Protein AF-0000000066044443 (afdb_homodimer)

Organism: Albidiferax ferrireducens (strain ATCC BAA-621 / DSM 15236 / T118) (NCBI:txid338969)

Foldseek 3Di:
DDQAEEEADPDPLQVVLVVVVVGHYHYQYDDPPDPLVVLQDDDPQDAPQNSQQSSQVVSLVRSQVSCVVVVHDFHKYKTKDKWKDDGRRTFAFAPALVSLLVLCQVQEQHKIKMKMKMKIDGPVDIDIDIWIKIWGFYHDDSVRSSVLSVVCQQGPDGSRHACPDPSVVGTPDMGTANSVNNIDRNVVVCVNCVVVPDDD/DDQAEEEADPDPLQVVLVVVVVGHYHYQYDDPPDPLVVLQDDDPQDAPQNSQQSSQVVSLVRSQVSCVVVVHDFHKYKTKDKWKDDGRDTFAFAPALVSLLVLCQVQEQHKIKMKMKMKIDGPVDIDIDIWIKIWGFYHDDSVRSSVLSVVCQQGPDGSRHACPDPSVVGTPDMGTANSVNNIDRNVVVCVNCVVVPDDD

Structure (mmCIF, N/CA/C/O backbone):
data_AF-0000000066044443-model_v1
#
loop_
_entity.id
_entity.type
_entity.pdbx_description
1 polymer 'dTTP/UTP pyrophosphatase'
#
loop_
_atom_site.group_PDB
_atom_site.id
_atom_site.type_symbol
_atom_site.label_atom_id
_atom_site.label_alt_id
_atom_site.label_comp_id
_atom_site.label_asym_id
_atom_site.label_entity_id
_atom_site.label_seq_id
_atom_site.pdbx_PDB_ins_code
_atom_site.Cartn_x
_atom_site.Cartn_y
_atom_site.Cartn_z
_atom_site.occupancy
_atom_site.B_iso_or_equiv
_atom_site.auth_seq_id
_atom_site.auth_comp_id
_atom_site.auth_asym_id
_atom_site.auth_atom_id
_atom_site.pdbx_PDB_model_num
ATOM 1 N N . MET A 1 1 ? -15.305 -29.25 -2.787 1 66.44 1 MET A N 1
ATOM 2 C CA . MET A 1 1 ? -14.398 -28.125 -3.004 1 66.44 1 MET A CA 1
ATOM 3 C C . MET A 1 1 ? -13.508 -27.906 -1.788 1 66.44 1 MET A C 1
ATOM 5 O O . MET A 1 1 ? -13.914 -28.172 -0.656 1 66.44 1 MET A O 1
ATOM 9 N N . SER A 1 2 ? -12.141 -27.781 -1.991 1 80.12 2 SER A N 1
ATOM 10 C CA . SER A 1 2 ? -11.188 -27.656 -0.895 1 80.12 2 SER A CA 1
ATOM 11 C C . SER A 1 2 ? -11.516 -26.469 -0.006 1 80.12 2 SER A C 1
ATOM 13 O O . SER A 1 2 ? -12.078 -25.484 -0.473 1 80.12 2 SER A O 1
ATOM 15 N N . GLU A 1 3 ? -11.344 -26.625 1.268 1 90.19 3 GLU A N 1
ATOM 16 C CA . GLU A 1 3 ? -11.648 -25.594 2.25 1 90.19 3 GLU A CA 1
ATOM 17 C C . GLU A 1 3 ? -10.445 -24.688 2.496 1 90.19 3 GLU A C 1
ATOM 19 O O . GLU A 1 3 ? -10.523 -23.734 3.266 1 90.19 3 GLU A O 1
ATOM 24 N N . PHE A 1 4 ? -9.32 -25.125 1.901 1 96.75 4 PHE A N 1
ATOM 25 C CA . PHE A 1 4 ? -8.086 -24.359 2.064 1 96.75 4 PHE A CA 1
ATOM 26 C C . PHE A 1 4 ? -7.211 -24.484 0.82 1 96.75 4 PHE A C 1
ATOM 28 O O . PHE A 1 4 ? -7.523 -25.234 -0.098 1 96.75 4 PHE A O 1
ATOM 35 N N . ILE A 1 5 ? -6.207 -23.703 0.754 1 98.31 5 ILE A N 1
ATOM 36 C CA . ILE A 1 5 ? -5.223 -23.812 -0.318 1 98.31 5 ILE A CA 1
ATOM 37 C C . ILE A 1 5 ? -3.822 -23.938 0.278 1 98.31 5 ILE A C 1
ATOM 39 O O . ILE A 1 5 ? -3.619 -23.672 1.466 1 98.31 5 ILE A O 1
ATOM 43 N N . TYR A 1 6 ? -2.918 -24.406 -0.57 1 98.69 6 TYR A N 1
ATOM 44 C CA . TYR A 1 6 ? -1.503 -24.344 -0.218 1 98.69 6 TYR A CA 1
ATOM 45 C C . TYR A 1 6 ? -0.863 -23.078 -0.766 1 98.69 6 TYR A C 1
ATOM 47 O O . TYR A 1 6 ? -1.134 -22.672 -1.9 1 98.69 6 TYR A O 1
ATOM 55 N N . LEU A 1 7 ? -0.108 -22.438 0.04 1 98.69 7 LEU A N 1
ATOM 56 C CA . LEU A 1 7 ? 0.75 -21.344 -0.408 1 98.69 7 LEU A CA 1
ATOM 57 C C . LEU A 1 7 ? 2.188 -21.812 -0.581 1 98.69 7 LEU A C 1
ATOM 59 O O . LEU A 1 7 ? 2.855 -22.156 0.398 1 98.69 7 LEU A O 1
ATOM 63 N N . ALA A 1 8 ? 2.67 -21.875 -1.801 1 98 8 ALA A N 1
ATOM 64 C CA . ALA A 1 8 ? 4.043 -22.281 -2.096 1 98 8 ALA A CA 1
ATOM 65 C C . ALA A 1 8 ? 4.965 -21.062 -2.172 1 98 8 ALA A C 1
ATOM 67 O O . ALA A 1 8 ? 5.531 -20.766 -3.229 1 98 8 ALA A O 1
ATOM 68 N N . SER A 1 9 ? 5.176 -20.406 -1.114 1 96.38 9 SER A N 1
ATOM 69 C CA . SER A 1 9 ? 6 -19.203 -0.999 1 96.38 9 SER A CA 1
ATOM 70 C C . SER A 1 9 ? 6.551 -19.047 0.414 1 96.38 9 SER A C 1
ATOM 72 O O . SER A 1 9 ? 5.836 -19.266 1.394 1 96.38 9 SER A O 1
ATOM 74 N N . GLN A 1 10 ? 7.77 -18.688 0.508 1 91.94 10 GLN A N 1
ATOM 75 C CA . GLN A 1 10 ? 8.391 -18.406 1.8 1 91.94 10 GLN A CA 1
ATOM 76 C C . GLN A 1 10 ? 8.188 -16.953 2.199 1 91.94 10 GLN A C 1
ATOM 78 O O . GLN A 1 10 ? 8.594 -16.531 3.287 1 91.94 10 GLN A O 1
ATOM 83 N N . SER A 1 11 ? 7.629 -16.156 1.337 1 93 11 SER A N 1
ATOM 84 C CA . SER A 1 11 ? 7.457 -14.727 1.602 1 93 11 SER A CA 1
ATOM 85 C C . SER A 1 11 ? 6.43 -14.484 2.701 1 93 11 SER A C 1
ATOM 87 O O . SER A 1 11 ? 5.25 -14.812 2.539 1 93 11 SER A O 1
ATOM 89 N N . PRO A 1 12 ? 6.82 -13.875 3.811 1 94.5 12 PRO A N 1
ATOM 90 C CA . PRO A 1 12 ? 5.836 -13.555 4.848 1 94.5 12 PRO A CA 1
ATOM 91 C C . PRO A 1 12 ? 4.75 -12.602 4.355 1 94.5 12 PRO A C 1
ATOM 93 O O . PRO A 1 12 ? 3.6 -12.688 4.793 1 94.5 12 PRO A O 1
ATOM 96 N N . ARG A 1 13 ? 5.09 -11.734 3.457 1 95.12 13 ARG A N 1
ATOM 97 C CA . ARG A 1 13 ? 4.141 -10.758 2.926 1 95.12 13 ARG A CA 1
ATOM 98 C C . ARG A 1 13 ? 3.018 -11.453 2.16 1 95.12 13 ARG A C 1
ATOM 100 O O . ARG A 1 13 ? 1.854 -11.062 2.266 1 95.12 13 ARG A O 1
ATOM 107 N N . ARG A 1 14 ? 3.373 -12.43 1.418 1 97.06 14 ARG A N 1
ATOM 108 C CA . ARG A 1 14 ? 2.357 -13.148 0.651 1 97.06 14 ARG A CA 1
ATOM 109 C C . ARG A 1 14 ? 1.379 -13.867 1.574 1 97.06 14 ARG A C 1
ATOM 111 O O . ARG A 1 14 ? 0.168 -13.844 1.342 1 97.06 14 ARG A O 1
ATOM 118 N N . SER A 1 15 ? 1.918 -14.43 2.596 1 97.25 15 SER A N 1
ATOM 119 C CA . SER A 1 15 ? 1.062 -15.078 3.582 1 97.25 15 SER A CA 1
ATOM 120 C C . SER A 1 15 ? 0.155 -14.07 4.277 1 97.25 15 SER A C 1
ATOM 122 O O . SER A 1 15 ? -1.037 -14.32 4.465 1 97.25 15 SER A O 1
ATOM 124 N N . GLN A 1 16 ? 0.681 -12.945 4.641 1 96 16 GLN A N 1
ATOM 125 C CA . GLN A 1 16 ? -0.076 -11.883 5.289 1 96 16 GLN A CA 1
ATOM 126 C C . GLN A 1 16 ? -1.229 -11.414 4.41 1 96 16 GLN A C 1
ATOM 128 O O . GLN A 1 16 ? -2.361 -11.281 4.875 1 96 16 GLN A O 1
ATOM 133 N N . LEU A 1 17 ? -0.932 -11.148 3.164 1 96.62 17 LEU A N 1
ATOM 134 C CA . LEU A 1 17 ? -1.937 -10.656 2.225 1 96.62 17 LEU A CA 1
ATOM 135 C C . LEU A 1 17 ? -3.025 -11.703 2.004 1 96.62 17 LEU A C 1
ATOM 137 O O . LEU A 1 17 ? -4.211 -11.359 1.938 1 96.62 17 LEU A O 1
ATOM 141 N N . LEU A 1 18 ? -2.602 -12.961 1.895 1 96.38 18 LEU A N 1
ATOM 142 C CA . LEU A 1 18 ? -3.562 -14.039 1.711 1 96.38 18 LEU A CA 1
ATOM 143 C C . LEU A 1 18 ? -4.492 -14.156 2.914 1 96.38 18 LEU A C 1
ATOM 145 O O . LEU A 1 18 ? -5.695 -14.383 2.758 1 96.38 18 LEU A O 1
ATOM 149 N N . ALA A 1 19 ? -3.949 -13.984 4.098 1 95.38 19 ALA A N 1
ATOM 150 C CA . ALA A 1 19 ? -4.746 -14.016 5.32 1 95.38 19 ALA A CA 1
ATOM 151 C C . ALA A 1 19 ? -5.789 -12.898 5.324 1 95.38 19 ALA A C 1
ATOM 153 O O . ALA A 1 19 ? -6.914 -13.094 5.801 1 95.38 19 ALA A O 1
ATOM 154 N N . LEU A 1 20 ? -5.465 -11.789 4.812 1 92.88 20 LEU A N 1
ATOM 155 C CA . LEU A 1 20 ? -6.383 -10.656 4.738 1 92.88 20 LEU A CA 1
ATOM 156 C C . LEU A 1 20 ? -7.578 -10.984 3.85 1 92.88 20 LEU A C 1
ATOM 158 O O . LEU A 1 20 ? -8.672 -10.453 4.055 1 92.88 20 LEU A O 1
ATOM 162 N N . LEU A 1 21 ? -7.379 -11.844 2.889 1 92.81 21 LEU A N 1
ATOM 163 C CA . LEU A 1 21 ? -8.461 -12.25 1.998 1 92.81 21 LEU A CA 1
ATOM 164 C C . LEU A 1 21 ? -9.391 -13.242 2.691 1 92.81 21 LEU A C 1
ATOM 166 O O . LEU A 1 21 ? -10.445 -13.586 2.158 1 92.81 21 LEU A O 1
ATOM 170 N N . GLY A 1 22 ? -8.945 -13.758 3.795 1 90.12 22 GLY A N 1
ATOM 171 C CA . GLY A 1 22 ? -9.773 -14.664 4.566 1 90.12 22 GLY A CA 1
ATOM 172 C C . GLY A 1 22 ? -9.703 -16.109 4.086 1 90.12 22 GLY A C 1
ATOM 173 O O . GLY A 1 22 ? -10.609 -16.891 4.336 1 90.12 22 GLY A O 1
ATOM 174 N N . VAL A 1 23 ? -8.75 -16.438 3.369 1 91.94 23 VAL A N 1
ATOM 175 C CA . VAL A 1 23 ? -8.602 -17.781 2.836 1 91.94 23 VAL A CA 1
ATOM 176 C C . VAL A 1 23 ? -7.688 -18.609 3.746 1 91.94 23 VAL A C 1
ATOM 178 O O . VAL A 1 23 ? -6.562 -18.188 4.035 1 91.94 23 VAL A O 1
ATOM 181 N N . ARG A 1 24 ? -8.203 -19.688 4.191 1 95.81 24 ARG A N 1
ATOM 182 C CA . ARG A 1 24 ? -7.352 -20.609 4.945 1 95.81 24 ARG A CA 1
ATOM 183 C C . ARG A 1 24 ? -6.25 -21.188 4.066 1 95.81 24 ARG A C 1
ATOM 185 O O . ARG A 1 24 ? -6.516 -21.641 2.951 1 95.81 24 ARG A O 1
ATOM 192 N N . HIS A 1 25 ? -5 -21.109 4.559 1 98.12 25 HIS A N 1
ATOM 193 C CA . HIS A 1 25 ? -3.918 -21.625 3.73 1 98.12 25 HIS A CA 1
ATOM 194 C C . HIS A 1 25 ? -2.84 -22.281 4.586 1 98.12 25 HIS A C 1
ATOM 196 O O . HIS A 1 25 ? -2.713 -21.984 5.773 1 98.12 25 HIS A O 1
ATOM 202 N N . GLU A 1 26 ? -2.203 -23.203 4.051 1 98 26 GLU A N 1
ATOM 203 C CA . GLU A 1 26 ? -1.035 -23.859 4.633 1 98 26 GLU A CA 1
ATOM 204 C C . GLU A 1 26 ? 0.196 -23.688 3.75 1 98 26 GLU A C 1
ATOM 206 O O . GLU A 1 26 ? 0.085 -23.641 2.521 1 98 26 GLU A O 1
ATOM 211 N N . LEU A 1 27 ? 1.288 -23.625 4.418 1 98 27 LEU A N 1
ATOM 212 C CA . LEU A 1 27 ? 2.521 -23.438 3.662 1 98 27 LEU A CA 1
ATOM 213 C C . LEU A 1 27 ? 2.988 -24.75 3.051 1 98 27 LEU A C 1
ATOM 215 O O . LEU A 1 27 ? 2.939 -25.797 3.703 1 98 27 LEU A O 1
ATOM 219 N N . LEU A 1 28 ? 3.328 -24.719 1.831 1 98 28 LEU A N 1
ATOM 220 C CA . LEU A 1 28 ? 3.953 -25.828 1.116 1 98 28 LEU A CA 1
ATOM 221 C C . LEU A 1 28 ? 5.348 -25.453 0.631 1 98 28 LEU A C 1
ATOM 223 O O . LEU A 1 28 ? 5.539 -25.172 -0.554 1 98 28 LEU A O 1
ATOM 227 N N . LEU A 1 29 ? 6.344 -25.5 1.483 1 96.56 29 LEU A N 1
ATOM 228 C CA . LEU A 1 29 ? 7.688 -25 1.234 1 96.56 29 LEU A CA 1
ATOM 229 C C . LEU A 1 29 ? 8.562 -26.062 0.577 1 96.56 29 LEU A C 1
ATOM 231 O O . LEU A 1 29 ? 8.32 -27.25 0.75 1 96.56 29 LEU A O 1
ATOM 235 N N . PRO A 1 30 ? 9.547 -25.609 -0.157 1 94.12 30 PRO A N 1
ATOM 236 C CA . PRO A 1 30 ? 10.445 -26.562 -0.805 1 94.12 30 PRO A CA 1
ATOM 237 C C . PRO A 1 30 ? 11.211 -27.438 0.197 1 94.12 30 PRO A C 1
ATOM 239 O O . PRO A 1 30 ? 11.5 -26.984 1.311 1 94.12 30 PRO A O 1
ATOM 242 N N . ASP A 1 31 ? 11.484 -28.562 -0.227 1 90.88 31 ASP A N 1
ATOM 243 C CA . ASP A 1 31 ? 12.367 -29.438 0.547 1 90.88 31 ASP A CA 1
ATOM 244 C C . ASP A 1 31 ? 13.812 -28.953 0.476 1 90.88 31 ASP A C 1
ATOM 246 O O . ASP A 1 31 ? 14.164 -28.156 -0.395 1 90.88 31 ASP A O 1
ATOM 250 N N . ALA A 1 32 ? 14.602 -29.422 1.383 1 86.88 32 ALA A N 1
ATOM 251 C CA . ALA A 1 32 ? 15.992 -28.984 1.484 1 86.88 32 ALA A CA 1
ATOM 252 C C . ALA A 1 32 ? 16.766 -29.328 0.221 1 86.88 32 ALA A C 1
ATOM 254 O O . ALA A 1 32 ? 17.703 -28.625 -0.157 1 86.88 32 ALA A O 1
ATOM 255 N N . ASP A 1 33 ? 16.375 -30.375 -0.486 1 87.19 33 ASP A N 1
ATOM 256 C CA . ASP A 1 33 ? 17.141 -30.844 -1.638 1 87.19 33 ASP A CA 1
ATOM 257 C C . ASP A 1 33 ? 16.641 -30.203 -2.93 1 87.19 33 ASP A C 1
ATOM 259 O O . ASP A 1 33 ? 17.219 -30.406 -3.996 1 87.19 33 ASP A O 1
ATOM 263 N N . GLU A 1 34 ? 15.57 -29.422 -2.811 1 89.31 34 GLU A N 1
ATOM 264 C CA . GLU A 1 34 ? 15.055 -28.719 -3.979 1 89.31 34 GLU A CA 1
ATOM 265 C C . GLU A 1 34 ? 15.844 -27.438 -4.242 1 89.31 34 GLU A C 1
ATOM 267 O O . GLU A 1 34 ? 16.125 -26.672 -3.316 1 89.31 34 GLU A O 1
ATOM 272 N N . ASP A 1 35 ? 16.281 -27.297 -5.535 1 86.25 35 ASP A N 1
ATOM 273 C CA . ASP A 1 35 ? 16.953 -26.062 -5.941 1 86.25 35 ASP A CA 1
ATOM 274 C C . ASP A 1 35 ? 15.961 -25.016 -6.441 1 86.25 35 ASP A C 1
ATOM 276 O O . ASP A 1 35 ? 15.852 -24.797 -7.645 1 86.25 35 ASP A O 1
ATOM 280 N N . ALA A 1 36 ? 15.367 -24.344 -5.555 1 82.5 36 ALA A N 1
ATOM 281 C CA . ALA A 1 36 ? 14.328 -23.359 -5.871 1 82.5 36 ALA A CA 1
ATOM 282 C C . ALA A 1 36 ? 14.914 -22.156 -6.59 1 82.5 36 ALA A C 1
ATOM 284 O O . ALA A 1 36 ? 14.25 -21.531 -7.422 1 82.5 36 ALA A O 1
ATOM 285 N N . GLU A 1 37 ? 16.125 -21.875 -6.363 1 82.12 37 GLU A N 1
ATOM 286 C CA . GLU A 1 37 ? 16.781 -20.719 -6.957 1 82.12 37 GLU A CA 1
ATOM 287 C C . GLU A 1 37 ? 16.984 -20.906 -8.453 1 82.12 37 GLU A C 1
ATOM 289 O O . GLU A 1 37 ? 16.922 -19.938 -9.227 1 82.12 37 GLU A O 1
ATOM 294 N N . ALA A 1 38 ? 17.25 -22.141 -8.82 1 89.88 38 ALA A N 1
ATOM 295 C CA . ALA A 1 38 ? 17.484 -22.438 -10.227 1 89.88 38 ALA A CA 1
ATOM 296 C C . ALA A 1 38 ? 16.25 -22.109 -11.07 1 89.88 38 ALA A C 1
ATOM 298 O O . ALA A 1 38 ? 16.359 -21.766 -12.25 1 89.88 38 ALA A O 1
ATOM 299 N N . LEU A 1 39 ? 15.117 -22.188 -10.477 1 92.69 39 LEU A N 1
ATOM 300 C CA . LEU A 1 39 ? 13.867 -21.891 -11.172 1 92.69 39 LEU A CA 1
ATOM 301 C C . LEU A 1 39 ? 13.812 -20.422 -11.57 1 92.69 39 LEU A C 1
ATOM 303 O O . LEU A 1 39 ? 13.086 -20.047 -12.492 1 92.69 39 LEU A O 1
ATOM 307 N N . GLU A 1 40 ? 14.641 -19.562 -10.922 1 93.75 40 GLU A N 1
ATOM 308 C CA . GLU A 1 40 ? 14.547 -18.109 -11.094 1 93.75 40 GLU A CA 1
ATOM 309 C C . GLU A 1 40 ? 15.664 -17.594 -11.992 1 93.75 40 GLU A C 1
ATOM 311 O O . GLU A 1 40 ? 15.898 -16.391 -12.062 1 93.75 40 GLU A O 1
ATOM 316 N N . ALA A 1 41 ? 16.375 -18.516 -12.664 1 94.88 41 ALA A N 1
ATOM 317 C CA . ALA A 1 41 ? 17.422 -18.078 -13.578 1 94.88 41 ALA A CA 1
ATOM 318 C C . ALA A 1 41 ? 16.844 -17.281 -14.742 1 94.88 41 ALA A C 1
ATOM 320 O O . ALA A 1 41 ? 15.867 -17.719 -15.375 1 94.88 41 ALA A O 1
ATOM 321 N N . VAL A 1 42 ? 17.422 -16.156 -14.961 1 95.5 42 VAL A N 1
ATOM 322 C CA . VAL A 1 42 ? 16.969 -15.352 -16.094 1 95.5 42 VAL A CA 1
ATOM 323 C C . VAL A 1 42 ? 17.547 -15.914 -17.391 1 95.5 42 VAL A C 1
ATOM 325 O O . VAL A 1 42 ? 18.75 -16.156 -17.484 1 95.5 42 VAL A O 1
ATOM 328 N N . LEU A 1 43 ? 16.75 -16.141 -18.391 1 96.31 43 LEU A N 1
ATOM 329 C CA . LEU A 1 43 ? 17.188 -16.641 -19.688 1 96.31 43 LEU A CA 1
ATOM 330 C C . LEU A 1 43 ? 17.656 -15.5 -20.594 1 96.31 43 LEU A C 1
ATOM 332 O O . LEU A 1 43 ? 17.219 -14.359 -20.422 1 96.31 43 LEU A O 1
ATOM 336 N N . PRO A 1 44 ? 18.516 -15.812 -21.562 1 95.81 44 PRO A N 1
ATOM 337 C CA . PRO A 1 44 ? 18.984 -14.773 -22.484 1 95.81 44 PRO A CA 1
ATOM 338 C C . PRO A 1 44 ? 17.859 -14.094 -23.25 1 95.81 44 PRO A C 1
ATOM 340 O O . PRO A 1 44 ? 17.031 -14.766 -23.859 1 95.81 44 PRO A O 1
ATOM 343 N N . ASN A 1 45 ? 17.812 -12.805 -23.188 1 94.94 45 ASN A N 1
ATOM 344 C CA . ASN A 1 45 ? 16.891 -11.953 -23.938 1 94.94 45 ASN A CA 1
ATOM 345 C C . ASN A 1 45 ? 15.438 -12.188 -23.5 1 94.94 45 ASN A C 1
ATOM 347 O O . ASN A 1 45 ? 14.508 -11.969 -24.281 1 94.94 45 ASN A O 1
ATOM 351 N N . GLU A 1 46 ? 15.305 -12.75 -22.359 1 97.44 46 GLU A N 1
ATOM 352 C CA . GLU A 1 46 ? 13.953 -12.969 -21.875 1 97.44 46 GLU A CA 1
ATOM 353 C C . GLU A 1 46 ? 13.297 -11.664 -21.453 1 97.44 46 GLU A C 1
ATOM 355 O O . GLU A 1 46 ? 13.898 -10.867 -20.734 1 97.44 46 GLU A O 1
ATOM 360 N N . ALA A 1 47 ? 12.133 -11.383 -22.031 1 98.38 47 ALA A N 1
ATOM 361 C CA . ALA A 1 47 ? 11.383 -10.211 -21.594 1 98.38 47 ALA A CA 1
ATOM 362 C C . ALA A 1 47 ? 10.93 -10.359 -20.141 1 98.38 47 ALA A C 1
ATOM 364 O O . ALA A 1 47 ? 10.57 -11.453 -19.703 1 98.38 47 ALA A O 1
ATOM 365 N N . PRO A 1 48 ? 10.906 -9.242 -19.375 1 98.62 48 PRO A N 1
ATOM 366 C CA . PRO A 1 48 ? 10.523 -9.312 -17.969 1 98.62 48 PRO A CA 1
ATOM 367 C C . PRO A 1 48 ? 9.188 -10.016 -17.75 1 98.62 48 PRO A C 1
ATOM 369 O O . PRO A 1 48 ? 9.07 -10.852 -16.844 1 98.62 48 PRO A O 1
ATOM 372 N N . ALA A 1 49 ? 8.18 -9.719 -18.531 1 98.81 49 ALA A N 1
ATOM 373 C CA . ALA A 1 49 ? 6.867 -10.336 -18.406 1 98.81 49 ALA A CA 1
ATOM 374 C C . ALA A 1 49 ? 6.938 -11.844 -18.641 1 98.81 49 ALA A C 1
ATOM 376 O O . ALA A 1 49 ? 6.32 -12.625 -17.906 1 98.81 49 ALA A O 1
ATOM 377 N N . ALA A 1 50 ? 7.625 -12.266 -19.641 1 98.69 50 ALA A N 1
ATOM 378 C CA . ALA A 1 50 ? 7.805 -13.688 -19.922 1 98.69 50 ALA A CA 1
ATOM 379 C C . ALA A 1 50 ? 8.539 -14.383 -18.781 1 98.69 50 ALA A C 1
ATOM 381 O O . ALA A 1 50 ? 8.18 -15.49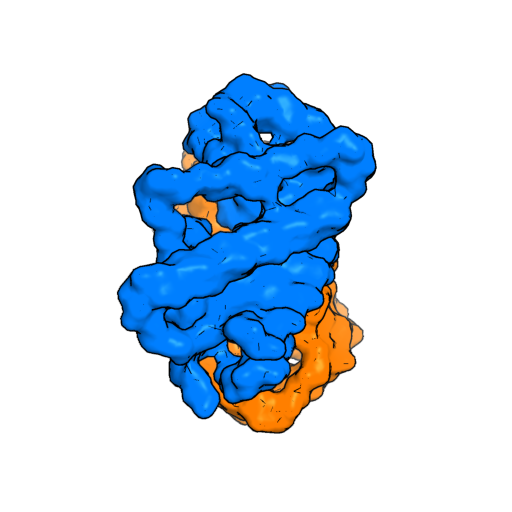2 -18.391 1 98.69 50 ALA A O 1
ATOM 382 N N . TYR A 1 51 ? 9.562 -13.727 -18.297 1 98.56 51 TYR A N 1
ATOM 383 C CA . TYR A 1 51 ? 10.383 -14.266 -17.219 1 98.56 51 TYR A CA 1
ATOM 384 C C . TYR A 1 51 ? 9.531 -14.586 -15.992 1 98.56 51 TYR A C 1
ATOM 386 O O . TYR A 1 51 ? 9.531 -15.711 -15.508 1 98.56 51 TYR A O 1
ATOM 394 N N . VAL A 1 52 ? 8.766 -13.594 -15.523 1 98.69 52 VAL A N 1
ATOM 395 C CA . VAL A 1 52 ? 8.055 -13.758 -14.258 1 98.69 52 VAL A CA 1
ATOM 396 C C . VAL A 1 52 ? 6.938 -14.781 -14.422 1 98.69 52 VAL A C 1
ATOM 398 O O . VAL A 1 52 ? 6.641 -15.539 -13.492 1 98.69 52 VAL A O 1
ATOM 401 N N . LYS A 1 53 ? 6.305 -14.859 -15.562 1 98.75 53 LYS A N 1
ATOM 402 C CA . LYS A 1 53 ? 5.293 -15.867 -15.844 1 98.75 53 LYS A CA 1
ATOM 403 C C . LYS A 1 53 ? 5.898 -17.266 -15.852 1 98.75 53 LYS A C 1
ATOM 405 O O . LYS A 1 53 ? 5.352 -18.188 -15.234 1 98.75 53 LYS A O 1
ATOM 410 N N . ARG A 1 54 ? 7.031 -17.375 -16.578 1 98.62 54 ARG A N 1
ATOM 411 C CA . ARG A 1 54 ? 7.707 -18.656 -16.656 1 98.62 54 ARG A CA 1
ATOM 412 C C . ARG A 1 54 ? 8.109 -19.156 -15.281 1 98.62 54 ARG A C 1
ATOM 414 O O . ARG A 1 54 ? 7.828 -20.312 -14.922 1 98.62 54 ARG A O 1
ATOM 421 N N . VAL A 1 55 ? 8.727 -18.312 -14.508 1 98.19 55 VAL A N 1
ATOM 422 C CA . VAL A 1 55 ? 9.227 -18.672 -13.188 1 98.19 55 VAL A CA 1
ATOM 423 C C . VAL A 1 55 ? 8.055 -19.094 -12.297 1 98.19 55 VAL A C 1
ATOM 425 O O . VAL A 1 55 ? 8.148 -20.078 -11.57 1 98.19 55 VAL A O 1
ATOM 428 N N . THR A 1 56 ? 6.965 -18.391 -12.359 1 98.44 56 THR A N 1
ATOM 429 C CA . THR A 1 56 ? 5.793 -18.703 -11.547 1 98.44 56 THR A CA 1
ATOM 430 C C . THR A 1 56 ? 5.246 -20.078 -11.898 1 98.44 56 THR A C 1
ATOM 432 O O . THR A 1 56 ? 4.918 -20.875 -11.008 1 98.44 56 THR A O 1
ATOM 435 N N . GLN A 1 57 ? 5.188 -20.375 -13.172 1 98.19 57 GLN A N 1
ATOM 436 C CA . GLN A 1 57 ? 4.699 -21.672 -13.609 1 98.19 57 GLN A CA 1
ATOM 437 C C . GLN A 1 57 ? 5.637 -22.797 -13.164 1 98.19 57 GLN A C 1
ATOM 439 O O . GLN A 1 57 ? 5.188 -23.875 -12.773 1 98.19 57 GLN A O 1
ATOM 444 N N . LEU A 1 58 ? 6.926 -22.516 -13.266 1 97.81 58 LEU A N 1
ATOM 445 C CA . LEU A 1 58 ? 7.906 -23.516 -12.828 1 97.81 58 LEU A CA 1
ATOM 446 C C . LEU A 1 58 ? 7.773 -23.781 -11.328 1 97.81 58 LEU A C 1
ATOM 448 O O . LEU A 1 58 ? 7.84 -24.938 -10.898 1 97.81 58 LEU A O 1
ATOM 452 N N . LYS A 1 59 ? 7.57 -22.734 -10.57 1 97.44 59 LYS A N 1
ATOM 453 C CA . LYS A 1 59 ? 7.363 -22.891 -9.133 1 97.44 59 LYS A CA 1
ATOM 454 C C . LYS A 1 59 ? 6.094 -23.688 -8.844 1 97.44 59 LYS A C 1
ATOM 456 O O . LYS A 1 59 ? 6.07 -24.516 -7.926 1 97.44 59 LYS A O 1
ATOM 461 N N . LEU A 1 60 ? 5.035 -23.406 -9.57 1 98.12 60 LEU A N 1
ATOM 462 C CA . LEU A 1 60 ? 3.787 -24.156 -9.391 1 98.12 60 LEU A CA 1
ATOM 463 C C . LEU A 1 60 ? 3.984 -25.625 -9.703 1 98.12 60 LEU A C 1
ATOM 465 O O . LEU A 1 60 ? 3.531 -26.484 -8.945 1 98.12 60 LEU A O 1
ATOM 469 N N . ASP A 1 61 ? 4.684 -25.938 -10.797 1 97.44 61 ASP A N 1
ATOM 470 C CA . ASP A 1 61 ? 4.977 -27.312 -11.172 1 97.44 61 ASP A CA 1
ATOM 471 C C . ASP A 1 61 ? 5.73 -28.031 -10.055 1 97.44 61 ASP A C 1
ATOM 473 O O . ASP A 1 61 ? 5.359 -29.141 -9.656 1 97.44 61 ASP A O 1
ATOM 477 N N . ALA A 1 62 ? 6.734 -27.359 -9.602 1 97.06 62 ALA A N 1
ATOM 478 C CA . ALA A 1 62 ? 7.543 -27.938 -8.531 1 97.06 62 ALA A CA 1
ATOM 479 C C . ALA A 1 62 ? 6.703 -28.188 -7.281 1 97.06 62 ALA A C 1
ATOM 481 O O . ALA A 1 62 ? 6.832 -29.219 -6.633 1 97.06 62 ALA A O 1
ATOM 482 N N . ALA A 1 63 ? 5.859 -27.281 -6.953 1 97.88 63 ALA A N 1
ATOM 483 C CA . ALA A 1 63 ? 5.027 -27.375 -5.758 1 97.88 63 ALA A CA 1
ATOM 484 C C . ALA A 1 63 ? 4.008 -28.5 -5.891 1 97.88 63 ALA A C 1
ATOM 486 O O . ALA A 1 63 ? 3.76 -29.234 -4.93 1 97.88 63 ALA A O 1
ATOM 487 N N . LEU A 1 64 ? 3.398 -28.625 -7.043 1 97.56 64 LEU A N 1
ATOM 488 C CA . LEU A 1 64 ? 2.428 -29.703 -7.27 1 97.56 64 LEU A CA 1
ATOM 489 C C . LEU A 1 64 ? 3.092 -31.062 -7.164 1 97.56 64 LEU A C 1
ATOM 491 O O . LEU A 1 64 ? 2.512 -32 -6.609 1 97.56 64 LEU A O 1
ATOM 495 N N . GLN A 1 65 ? 4.281 -31.156 -7.719 1 96.44 65 GLN A N 1
ATOM 496 C CA . GLN A 1 65 ? 5.035 -32.406 -7.598 1 96.44 65 GLN A CA 1
ATOM 497 C C . GLN A 1 65 ? 5.363 -32.688 -6.137 1 96.44 65 GLN A C 1
ATOM 499 O O . GLN A 1 65 ? 5.254 -33.844 -5.695 1 96.44 65 GLN A O 1
ATOM 504 N N . ARG A 1 66 ? 5.754 -31.656 -5.391 1 96.75 66 ARG A N 1
ATOM 505 C CA . ARG A 1 66 ? 6.051 -31.797 -3.967 1 96.75 66 ARG A CA 1
ATOM 506 C C . ARG A 1 66 ? 4.824 -32.25 -3.191 1 96.75 66 ARG A C 1
ATOM 508 O O . ARG A 1 66 ? 4.934 -33.125 -2.318 1 96.75 66 ARG A O 1
ATOM 515 N N . LEU A 1 67 ? 3.693 -31.656 -3.535 1 97.25 67 LEU A N 1
ATOM 516 C CA . LEU A 1 67 ? 2.43 -32.031 -2.9 1 97.25 67 LEU A CA 1
ATOM 517 C C . LEU A 1 67 ? 2.133 -33.5 -3.088 1 97.25 67 LEU A C 1
ATOM 519 O O . LEU A 1 67 ? 1.792 -34.188 -2.127 1 97.25 67 LEU A O 1
ATOM 523 N N . LYS A 1 68 ? 2.297 -34 -4.246 1 96.38 68 LYS A N 1
ATOM 524 C CA . LYS A 1 68 ? 2.072 -35.406 -4.574 1 96.38 68 LYS A CA 1
ATOM 525 C C . LYS A 1 68 ? 3.062 -36.312 -3.844 1 96.38 68 LYS A C 1
ATOM 527 O O . LYS A 1 68 ? 2.672 -37.312 -3.242 1 96.38 68 LYS A O 1
ATOM 532 N N . ARG A 1 69 ? 4.316 -35.938 -3.877 1 96.25 69 ARG A N 1
ATOM 533 C CA . ARG A 1 69 ? 5.375 -36.75 -3.262 1 96.25 69 ARG A CA 1
ATOM 534 C C . ARG A 1 69 ? 5.148 -36.875 -1.76 1 96.25 69 ARG A C 1
ATOM 536 O O . ARG A 1 69 ? 5.398 -37.938 -1.186 1 96.25 69 ARG A O 1
ATOM 543 N N . ARG A 1 70 ? 4.68 -35.781 -1.104 1 96.94 70 ARG A N 1
ATOM 544 C CA . ARG A 1 70 ? 4.5 -35.75 0.344 1 96.94 70 ARG A CA 1
ATOM 545 C C . ARG A 1 70 ? 3.211 -36.469 0.745 1 96.94 70 ARG A C 1
ATOM 547 O O . ARG A 1 70 ? 2.979 -36.719 1.928 1 96.94 70 ARG A O 1
ATOM 554 N N . GLY A 1 71 ? 2.418 -36.781 -0.168 1 96.81 71 GLY A N 1
ATOM 555 C CA . GLY A 1 71 ? 1.161 -37.469 0.111 1 96.81 71 GLY A CA 1
ATOM 556 C C . GLY A 1 71 ? 0.2 -36.625 0.928 1 96.81 71 GLY A C 1
ATOM 557 O O . GLY A 1 71 ? -0.504 -37.125 1.797 1 96.81 71 GLY A O 1
ATOM 558 N N . LEU A 1 72 ? 0.239 -35.344 0.69 1 96.19 72 LEU A N 1
ATOM 559 C CA . LEU A 1 72 ? -0.622 -34.406 1.434 1 96.19 72 LEU A CA 1
ATOM 560 C C . LEU A 1 72 ? -2.02 -34.375 0.822 1 96.19 72 LEU A C 1
ATOM 562 O O . LEU A 1 72 ? -2.209 -34.75 -0.333 1 96.19 72 LEU A O 1
ATOM 566 N N . PRO A 1 73 ? -2.99 -33.906 1.611 1 95.88 73 PRO A N 1
ATOM 567 C CA . PRO A 1 73 ? -4.344 -33.781 1.062 1 95.88 73 PRO A CA 1
ATOM 568 C C . PRO A 1 73 ? -4.398 -32.906 -0.179 1 95.88 73 PRO A C 1
ATOM 570 O O . PRO A 1 73 ? -3.703 -31.875 -0.245 1 95.88 73 PRO A O 1
ATOM 573 N N . ALA A 1 74 ? -5.25 -33.312 -1.104 1 95.5 74 ALA A N 1
ATOM 574 C CA . ALA A 1 74 ? -5.398 -32.531 -2.338 1 95.5 74 ALA A CA 1
ATOM 575 C C . ALA A 1 74 ? -6.031 -31.172 -2.068 1 95.5 74 ALA A C 1
ATOM 577 O O . ALA A 1 74 ? -7.039 -31.078 -1.367 1 95.5 74 ALA A O 1
ATOM 578 N N . ALA A 1 75 ? -5.48 -30.109 -2.539 1 97.5 75 ALA A N 1
ATOM 579 C CA . ALA A 1 75 ? -5.965 -28.734 -2.516 1 97.5 75 ALA A CA 1
ATOM 580 C C . ALA A 1 75 ? -5.23 -27.875 -3.547 1 97.5 75 ALA A C 1
ATOM 582 O O . ALA A 1 75 ? -4.141 -28.234 -3.994 1 97.5 75 ALA A O 1
ATOM 583 N N . PRO A 1 76 ? -5.863 -26.812 -3.992 1 98.38 76 PRO A N 1
ATOM 584 C CA . PRO A 1 76 ? -5.152 -25.938 -4.934 1 98.38 76 PRO A CA 1
ATOM 585 C C . PRO A 1 76 ? -3.871 -25.359 -4.34 1 98.38 76 PRO A C 1
ATOM 587 O O . PRO A 1 76 ? -3.797 -25.109 -3.133 1 98.38 76 PRO A O 1
ATOM 590 N N . VAL A 1 77 ? -2.869 -25.141 -5.211 1 98.75 77 VAL A N 1
ATOM 591 C CA . VAL A 1 77 ? -1.591 -24.562 -4.812 1 98.75 77 VAL A CA 1
ATOM 592 C C . VAL A 1 77 ? -1.434 -23.188 -5.438 1 98.75 77 VAL A C 1
ATOM 594 O O . VAL A 1 77 ? -1.59 -23.016 -6.652 1 98.75 77 VAL A O 1
ATOM 597 N N . LEU A 1 78 ? -1.177 -22.234 -4.57 1 98.75 78 LEU A N 1
ATOM 598 C CA . LEU A 1 78 ? -0.933 -20.875 -5.027 1 98.75 78 LEU A CA 1
ATOM 599 C C . LEU A 1 78 ? 0.561 -20.578 -5.059 1 98.75 78 LEU A C 1
ATOM 601 O O . LEU A 1 78 ? 1.273 -20.828 -4.086 1 98.75 78 LEU A O 1
ATOM 605 N N . CYS A 1 79 ? 1.024 -20.062 -6.199 1 98.25 79 CYS A N 1
ATOM 606 C CA . CYS A 1 79 ? 2.391 -19.594 -6.391 1 98.25 79 CYS A CA 1
ATOM 607 C C . CYS A 1 79 ? 2.402 -18.172 -6.953 1 98.25 79 CYS A C 1
ATOM 609 O O . CYS A 1 79 ? 1.461 -17.766 -7.633 1 98.25 79 CYS A O 1
ATOM 611 N N . SER A 1 80 ? 3.445 -17.469 -6.602 1 98.25 80 SER A N 1
ATOM 612 C CA . SER A 1 80 ? 3.621 -16.109 -7.113 1 98.25 80 SER A CA 1
ATOM 613 C C . SER A 1 80 ? 5.098 -15.758 -7.242 1 98.25 80 SER A C 1
ATOM 615 O O . SER A 1 80 ? 5.941 -16.328 -6.551 1 98.25 80 SER A O 1
ATOM 617 N N . ASP A 1 81 ? 5.379 -14.93 -8.164 1 97.75 81 ASP A N 1
ATOM 618 C CA . ASP A 1 81 ? 6.715 -14.367 -8.344 1 97.75 81 ASP A CA 1
ATOM 619 C C . ASP A 1 81 ? 6.645 -12.898 -8.766 1 97.75 81 ASP A C 1
ATOM 621 O O . ASP A 1 81 ? 5.73 -12.5 -9.5 1 97.75 81 ASP A O 1
ATOM 625 N N . THR A 1 82 ? 7.559 -12.117 -8.219 1 98.12 82 THR A N 1
ATOM 626 C CA . THR A 1 82 ? 7.617 -10.688 -8.5 1 98.12 82 THR A CA 1
ATOM 627 C C . THR A 1 82 ? 8.992 -10.297 -9.039 1 98.12 82 THR A C 1
ATOM 629 O O . THR A 1 82 ? 10.016 -10.758 -8.531 1 98.12 82 THR A O 1
ATOM 632 N N . THR A 1 83 ? 9.008 -9.516 -10.078 1 98.12 83 THR A N 1
ATOM 633 C CA . THR A 1 83 ? 10.266 -8.969 -10.57 1 98.12 83 THR A CA 1
ATOM 634 C C . THR A 1 83 ? 10.141 -7.469 -10.828 1 98.12 83 THR A C 1
ATOM 636 O O . THR A 1 83 ? 9.031 -6.949 -10.984 1 98.12 83 THR A O 1
ATOM 639 N N . VAL A 1 84 ? 11.227 -6.77 -10.742 1 98.81 84 VAL A N 1
ATOM 640 C CA . VAL A 1 84 ? 11.344 -5.352 -11.078 1 98.81 84 VAL A CA 1
ATOM 641 C C . VAL A 1 84 ? 12.07 -5.195 -12.406 1 98.81 84 VAL A C 1
ATOM 643 O O . VAL A 1 84 ? 13.039 -5.914 -12.688 1 98.81 84 VAL A O 1
ATOM 646 N N . ALA A 1 85 ? 11.547 -4.328 -13.219 1 98.81 85 ALA A N 1
ATOM 647 C CA . ALA A 1 85 ? 12.156 -4.176 -14.539 1 98.81 85 ALA A CA 1
ATOM 648 C C . ALA A 1 85 ? 12.273 -2.703 -14.922 1 98.81 85 ALA A C 1
ATOM 650 O O . ALA A 1 85 ? 11.367 -1.911 -14.648 1 98.81 85 ALA A O 1
ATOM 651 N N . LEU A 1 86 ? 13.32 -2.283 -15.484 1 98.5 86 LEU A N 1
ATOM 652 C CA . LEU A 1 86 ? 13.539 -1.021 -16.188 1 98.5 86 LEU A CA 1
ATOM 653 C C . LEU A 1 86 ? 13.82 -1.258 -17.656 1 98.5 86 LEU A C 1
ATOM 655 O O . LEU A 1 86 ? 14.914 -1.684 -18.031 1 98.5 86 LEU A O 1
ATOM 659 N N . GLY A 1 87 ? 12.781 -0.964 -18.516 1 96.81 87 GLY A N 1
ATOM 660 C CA . GLY A 1 87 ? 12.859 -1.485 -19.875 1 96.81 87 GLY A CA 1
ATOM 661 C C . GLY A 1 87 ? 12.914 -3 -19.922 1 96.81 87 GLY A C 1
ATOM 662 O O . GLY A 1 87 ? 12.055 -3.68 -19.359 1 96.81 87 GLY A O 1
ATOM 663 N N . ARG A 1 88 ? 14 -3.537 -20.5 1 96.75 88 ARG A N 1
ATOM 664 C CA . ARG A 1 88 ? 14.156 -4.984 -20.641 1 96.75 88 ARG A CA 1
ATOM 665 C C . ARG A 1 88 ? 15.016 -5.551 -19.516 1 96.75 88 ARG A C 1
ATOM 667 O O . ARG A 1 88 ? 15.086 -6.766 -19.344 1 96.75 88 ARG A O 1
ATOM 674 N N . LYS A 1 89 ? 15.609 -4.711 -18.828 1 97.5 89 LYS A N 1
ATOM 675 C CA . LYS A 1 89 ? 16.5 -5.156 -17.766 1 97.5 89 LYS A CA 1
ATOM 676 C C . LYS A 1 89 ? 15.711 -5.641 -16.547 1 97.5 89 LYS A C 1
ATOM 678 O O . LYS A 1 89 ? 14.828 -4.941 -16.062 1 97.5 89 LYS A O 1
ATOM 683 N N . ILE A 1 90 ? 15.992 -6.859 -16.031 1 98.31 90 ILE A N 1
ATOM 684 C CA . ILE A 1 90 ? 15.352 -7.469 -14.875 1 98.31 90 ILE A CA 1
ATOM 685 C C . ILE A 1 90 ? 16.234 -7.25 -13.641 1 98.31 90 ILE A C 1
ATOM 687 O O . ILE A 1 90 ? 17.438 -7.504 -13.672 1 98.31 90 ILE A O 1
ATOM 691 N N . PHE A 1 91 ? 15.703 -6.652 -12.609 1 97.94 91 PHE A N 1
ATOM 692 C CA . PHE A 1 91 ? 16.359 -6.484 -11.32 1 97.94 91 PHE A CA 1
ATOM 693 C C . PHE A 1 91 ? 15.914 -7.559 -10.336 1 97.94 91 PHE A C 1
ATOM 695 O O . PHE A 1 91 ? 14.789 -7.52 -9.836 1 97.94 91 PHE A O 1
ATOM 702 N N . GLY A 1 92 ? 16.734 -8.547 -10.086 1 95.06 92 GLY A N 1
ATOM 703 C CA . GLY A 1 92 ? 16.438 -9.555 -9.086 1 95.06 92 GLY A CA 1
ATOM 704 C C . GLY A 1 92 ? 16.766 -9.109 -7.672 1 95.06 92 GLY A C 1
ATOM 705 O O . GLY A 1 92 ? 16.641 -7.926 -7.348 1 95.06 92 GLY A O 1
ATOM 706 N N . LYS A 1 93 ? 17.047 -10.039 -6.844 1 94.94 93 LYS A N 1
ATOM 707 C CA . LYS A 1 93 ? 17.484 -9.758 -5.477 1 94.94 93 LYS A CA 1
ATOM 708 C C . LYS A 1 93 ? 18.969 -9.422 -5.43 1 94.94 93 LYS A C 1
ATOM 710 O O . LYS A 1 93 ? 19.781 -10.109 -6.047 1 94.94 93 LYS A O 1
ATOM 715 N N . PRO A 1 94 ? 19.25 -8.297 -4.73 1 97.56 94 PRO A N 1
ATOM 716 C CA . PRO A 1 94 ? 20.672 -7.98 -4.637 1 97.56 94 PRO A CA 1
ATOM 717 C C . PRO A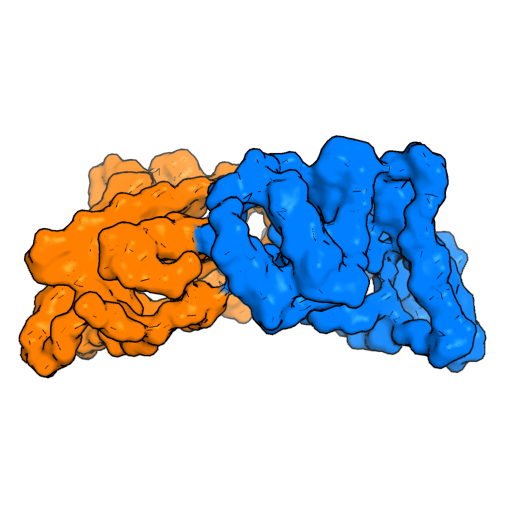 1 94 ? 21.469 -9.031 -3.861 1 97.56 94 PRO A C 1
ATOM 719 O O . PRO A 1 94 ? 20.938 -9.617 -2.908 1 97.56 94 PRO A O 1
ATOM 722 N N . THR A 1 95 ? 22.703 -9.242 -4.23 1 95.75 95 THR A N 1
ATOM 723 C CA . THR A 1 95 ? 23.547 -10.227 -3.582 1 95.75 95 THR A CA 1
ATOM 724 C C . THR A 1 95 ? 24.156 -9.664 -2.297 1 95.75 95 THR A C 1
ATOM 726 O O . THR A 1 95 ? 24.562 -10.422 -1.413 1 95.75 95 THR A O 1
ATOM 729 N N . ASP A 1 96 ? 24.312 -8.367 -2.229 1 96.31 96 ASP A N 1
ATOM 730 C CA . ASP A 1 96 ? 24.859 -7.656 -1.07 1 96.31 96 ASP A CA 1
ATOM 731 C C . ASP A 1 96 ? 24.531 -6.168 -1.134 1 96.31 96 ASP A C 1
ATOM 733 O O . ASP A 1 96 ? 23.766 -5.73 -2.004 1 96.31 96 ASP A O 1
ATOM 737 N N . ALA A 1 97 ? 25.062 -5.465 -0.196 1 96.81 97 ALA A N 1
ATOM 738 C CA . ALA A 1 97 ? 24.766 -4.039 -0.081 1 96.81 97 ALA A CA 1
ATOM 739 C C . ALA A 1 97 ? 25.281 -3.268 -1.292 1 96.81 97 ALA A C 1
ATOM 741 O O . ALA A 1 97 ? 24.656 -2.297 -1.729 1 96.81 97 ALA A O 1
ATOM 742 N N . ALA A 1 98 ? 26.422 -3.637 -1.801 1 97.5 98 ALA A N 1
ATOM 743 C CA . ALA A 1 98 ? 26.984 -2.971 -2.971 1 97.5 98 ALA A CA 1
ATOM 744 C C . ALA A 1 98 ? 26.094 -3.164 -4.195 1 97.5 98 ALA A C 1
ATOM 746 O O . ALA A 1 98 ? 25.875 -2.227 -4.965 1 97.5 98 ALA A O 1
ATOM 747 N N . ASP A 1 99 ? 25.641 -4.352 -4.332 1 98 99 ASP A N 1
ATOM 748 C CA . ASP A 1 99 ? 24.719 -4.648 -5.422 1 98 99 ASP A CA 1
ATOM 749 C C . ASP A 1 99 ? 23.406 -3.869 -5.266 1 98 99 ASP A C 1
ATOM 751 O O . ASP A 1 99 ? 22.875 -3.348 -6.242 1 98 99 ASP A O 1
ATOM 755 N N . ALA A 1 100 ? 22.938 -3.816 -4.043 1 98.56 100 ALA A N 1
ATOM 756 C CA . ALA A 1 100 ? 21.75 -3.014 -3.762 1 98.56 100 ALA A CA 1
ATOM 757 C C . ALA A 1 100 ? 21.969 -1.556 -4.156 1 98.56 100 ALA A C 1
ATOM 759 O O . ALA A 1 100 ? 21.109 -0.94 -4.785 1 98.56 100 ALA A O 1
ATOM 760 N N . THR A 1 101 ? 23.094 -1.028 -3.779 1 98.56 101 THR A N 1
ATOM 761 C CA . THR A 1 101 ? 23.453 0.348 -4.113 1 98.56 101 THR A CA 1
ATOM 762 C C . THR A 1 101 ? 23.422 0.562 -5.625 1 98.56 101 THR A C 1
ATOM 764 O O . THR A 1 101 ? 22.859 1.546 -6.105 1 98.56 101 THR A O 1
ATOM 767 N N . ARG A 1 102 ? 24.031 -0.332 -6.305 1 98.38 102 ARG A N 1
ATOM 768 C CA . ARG A 1 102 ? 24.047 -0.249 -7.762 1 98.38 102 ARG A CA 1
ATOM 769 C C . ARG A 1 102 ? 22.625 -0.215 -8.32 1 98.38 102 ARG A C 1
ATOM 771 O O . ARG A 1 102 ? 22.297 0.629 -9.156 1 98.38 102 ARG A O 1
ATOM 778 N N . MET A 1 103 ? 21.797 -1.12 -7.895 1 98.62 103 MET A N 1
ATOM 779 C CA . MET A 1 103 ? 20.406 -1.192 -8.359 1 98.62 103 MET A CA 1
ATOM 780 C C . MET A 1 103 ? 19.672 0.107 -8.062 1 98.62 103 MET A C 1
ATOM 782 O O . MET A 1 103 ? 19 0.659 -8.945 1 98.62 103 MET A O 1
ATOM 786 N N . LEU A 1 104 ? 19.797 0.56 -6.848 1 98.75 104 LEU A N 1
ATOM 787 C CA . LEU A 1 104 ? 19.062 1.749 -6.41 1 98.75 104 LEU A CA 1
ATOM 788 C C . LEU A 1 104 ? 19.531 2.979 -7.191 1 98.75 104 LEU A C 1
ATOM 790 O O . LEU A 1 104 ? 18.719 3.861 -7.492 1 98.75 104 LEU A O 1
ATOM 794 N N . LYS A 1 105 ? 20.797 3.053 -7.488 1 98.75 105 LYS A N 1
ATOM 795 C CA . LYS A 1 105 ? 21.297 4.145 -8.312 1 98.75 105 LYS A CA 1
ATOM 796 C C . LYS A 1 105 ? 20.641 4.148 -9.688 1 98.75 105 LYS A C 1
ATOM 798 O O . LYS A 1 105 ? 20.297 5.211 -10.211 1 98.75 105 LYS A O 1
ATOM 803 N N . GLU A 1 106 ? 20.5 2.984 -10.211 1 98.62 106 GLU A N 1
ATOM 804 C CA . GLU A 1 106 ? 19.906 2.867 -11.539 1 98.62 106 GLU A CA 1
ATOM 805 C C . GLU A 1 106 ? 18.422 3.201 -11.508 1 98.62 106 GLU A C 1
ATOM 807 O O . GLU A 1 106 ? 17.875 3.721 -12.484 1 98.62 106 GLU A O 1
ATOM 812 N N . LEU A 1 107 ? 17.75 2.92 -10.406 1 98.69 107 LEU A N 1
ATOM 813 C CA . LEU A 1 107 ? 16.312 3.107 -10.312 1 98.69 107 LEU A CA 1
ATOM 814 C C . LEU A 1 107 ? 15.977 4.516 -9.828 1 98.69 107 LEU A C 1
ATOM 816 O O . LEU A 1 107 ? 14.836 4.961 -9.945 1 98.69 107 LEU A O 1
ATOM 820 N N . SER A 1 108 ? 16.969 5.238 -9.297 1 98.69 108 SER A N 1
ATOM 821 C CA . SER A 1 108 ? 16.766 6.602 -8.812 1 98.69 108 SER A CA 1
ATOM 822 C C . SER A 1 108 ? 16.312 7.527 -9.938 1 98.69 108 SER A C 1
ATOM 824 O O . SER A 1 108 ? 16.828 7.465 -11.047 1 98.69 108 SER A O 1
ATOM 826 N N . ASN A 1 109 ? 15.289 8.312 -9.617 1 98.62 109 ASN A N 1
ATOM 827 C CA . ASN A 1 109 ? 14.758 9.312 -10.539 1 98.62 109 ASN A CA 1
ATOM 828 C C . ASN A 1 109 ? 14.219 8.68 -11.812 1 98.62 109 ASN A C 1
ATOM 830 O O . ASN A 1 109 ? 14.406 9.219 -12.906 1 98.62 109 ASN A O 1
ATOM 834 N N . THR A 1 110 ? 13.664 7.473 -11.68 1 98.5 110 THR A N 1
ATOM 835 C CA . THR A 1 110 ? 13.109 6.742 -12.812 1 98.5 110 THR A CA 1
ATOM 836 C C . THR A 1 110 ? 11.766 6.121 -12.453 1 98.5 110 THR A C 1
ATOM 838 O O . THR A 1 110 ? 11.438 5.969 -11.273 1 98.5 110 THR A O 1
ATOM 841 N N . THR A 1 111 ? 10.977 5.93 -13.438 1 98.88 111 THR A N 1
ATOM 842 C CA . THR A 1 111 ? 9.812 5.059 -13.312 1 98.88 111 THR A CA 1
ATOM 843 C C . THR A 1 111 ? 10.133 3.654 -13.82 1 98.88 111 THR A C 1
ATOM 845 O O . THR A 1 111 ? 10.648 3.492 -14.93 1 98.88 111 THR A O 1
ATOM 848 N N . HIS A 1 112 ? 9.891 2.689 -13.008 1 98.94 112 HIS A N 1
ATOM 849 C CA . HIS A 1 112 ? 10.141 1.304 -13.383 1 98.94 112 HIS A CA 1
ATOM 850 C C . HIS A 1 112 ? 8.898 0.446 -13.188 1 98.94 112 HIS A C 1
ATOM 852 O O . HIS A 1 112 ? 7.914 0.898 -12.602 1 98.94 112 HIS A O 1
ATOM 858 N N . ARG A 1 113 ? 8.953 -0.745 -13.734 1 98.94 113 ARG A N 1
ATOM 859 C CA . ARG A 1 113 ? 7.824 -1.665 -13.656 1 98.94 113 ARG A CA 1
ATOM 860 C C . ARG A 1 113 ? 8.047 -2.715 -12.57 1 98.94 113 ARG A C 1
ATOM 862 O O . ARG A 1 113 ? 9.18 -3.154 -12.352 1 98.94 113 ARG A O 1
ATOM 869 N N . VAL A 1 114 ? 7.062 -3.031 -11.875 1 98.94 114 VAL A N 1
ATOM 870 C CA . VAL A 1 114 ? 7.008 -4.195 -11 1 98.94 114 VAL A CA 1
ATOM 871 C C . VAL A 1 114 ? 5.969 -5.184 -11.516 1 98.94 114 VAL A C 1
ATOM 873 O O . VAL A 1 114 ? 4.785 -4.848 -11.633 1 98.94 114 VAL A O 1
ATOM 876 N N . LEU A 1 115 ? 6.422 -6.34 -11.891 1 98.88 115 LEU A N 1
ATOM 877 C CA . LEU A 1 115 ? 5.57 -7.383 -12.453 1 98.88 115 LEU A CA 1
ATOM 878 C C . LEU A 1 115 ? 5.438 -8.555 -11.492 1 98.88 115 LEU A C 1
ATOM 880 O O . LEU A 1 115 ? 6.441 -9.125 -11.047 1 98.88 115 LEU A O 1
ATOM 884 N N . THR A 1 116 ? 4.215 -8.859 -11.141 1 98.81 116 THR A N 1
ATOM 885 C CA . THR A 1 116 ? 3.938 -10 -10.289 1 98.81 116 THR A CA 1
ATOM 886 C C . THR A 1 116 ? 2.982 -10.977 -10.977 1 98.81 116 THR A C 1
ATOM 888 O O . THR A 1 116 ? 1.867 -10.602 -11.344 1 98.81 116 THR A O 1
ATOM 891 N N . ALA A 1 117 ? 3.428 -12.141 -11.211 1 98.88 117 ALA A N 1
ATOM 892 C CA . ALA A 1 117 ? 2.553 -13.211 -11.688 1 98.88 117 ALA A CA 1
ATOM 893 C C . ALA A 1 117 ? 2.039 -14.055 -10.523 1 98.88 117 ALA A C 1
ATOM 895 O O . ALA A 1 117 ? 2.777 -14.336 -9.578 1 98.88 117 ALA A O 1
ATOM 896 N N . VAL A 1 118 ? 0.78 -14.414 -10.562 1 98.88 118 VAL A N 1
ATOM 897 C CA . VAL A 1 118 ? 0.186 -15.305 -9.578 1 98.88 118 VAL A CA 1
ATOM 898 C C . VAL A 1 118 ? -0.522 -16.453 -10.289 1 98.88 118 VAL A C 1
ATOM 900 O O . VAL A 1 118 ? -1.208 -16.25 -11.289 1 98.88 118 VAL A O 1
ATOM 903 N N . ALA A 1 119 ? -0.287 -17.625 -9.836 1 98.81 119 ALA A N 1
ATOM 904 C CA . ALA A 1 119 ? -0.903 -18.812 -10.398 1 98.81 119 ALA A CA 1
ATOM 905 C C . ALA A 1 119 ? -1.551 -19.672 -9.312 1 98.81 119 ALA A C 1
ATOM 907 O O . ALA A 1 119 ? -1.02 -19.781 -8.203 1 98.81 119 ALA A O 1
ATOM 908 N N . LEU A 1 120 ? -2.674 -20.188 -9.586 1 98.75 120 LEU A N 1
ATOM 909 C CA . LEU A 1 120 ? -3.398 -21.156 -8.773 1 98.75 120 LEU A CA 1
ATOM 910 C C . LEU A 1 120 ? -3.691 -22.422 -9.562 1 98.75 120 LEU A C 1
ATOM 912 O O . LEU A 1 120 ? -4.16 -22.359 -10.703 1 98.75 120 LEU A O 1
ATOM 916 N N . GLY A 1 121 ? -3.322 -23.531 -8.953 1 98.31 121 GLY A N 1
ATOM 917 C CA . GLY A 1 121 ? -3.512 -24.719 -9.758 1 98.31 121 GLY A CA 1
ATOM 918 C C . GLY A 1 121 ? -3.695 -25.984 -8.922 1 98.31 121 GLY A C 1
ATOM 919 O O . GLY A 1 121 ? -3.363 -26 -7.738 1 98.31 121 GLY A O 1
ATOM 920 N N . THR A 1 122 ? -4.336 -26.953 -9.523 1 97.06 122 THR A N 1
ATOM 921 C CA . THR A 1 122 ? -4.406 -28.344 -9.125 1 97.06 122 THR A CA 1
ATOM 922 C C . THR A 1 122 ? -3.818 -29.25 -10.203 1 97.06 122 THR A C 1
ATOM 924 O O . THR A 1 122 ? -3.244 -28.766 -11.18 1 97.06 122 THR A O 1
ATOM 927 N N . ALA A 1 123 ? -3.879 -30.578 -9.914 1 92.75 123 ALA A N 1
ATOM 928 C CA . ALA A 1 123 ? -3.43 -31.531 -10.938 1 92.75 123 ALA A CA 1
ATOM 929 C C . ALA A 1 123 ? -4.266 -31.406 -12.203 1 92.75 123 ALA A C 1
ATOM 931 O O . ALA A 1 123 ? -3.803 -31.734 -13.297 1 92.75 123 ALA A O 1
ATOM 932 N N . ARG A 1 124 ? -5.441 -30.812 -12.141 1 93.69 124 ARG A N 1
ATOM 933 C CA . ARG A 1 124 ? -6.406 -30.859 -13.234 1 93.69 124 ARG A CA 1
ATOM 934 C C . ARG A 1 124 ? -6.586 -29.5 -13.875 1 93.69 124 ARG A C 1
ATOM 936 O O . ARG A 1 124 ? -7 -29.391 -15.031 1 93.69 124 ARG A O 1
ATOM 943 N N . LYS A 1 125 ? -6.348 -28.422 -13.102 1 95.81 125 LYS A N 1
ATOM 944 C CA . LYS A 1 125 ? -6.66 -27.062 -13.555 1 95.81 125 LYS A CA 1
ATOM 945 C C . LYS A 1 125 ? -5.617 -26.062 -13.055 1 95.81 125 LYS A C 1
ATOM 947 O O . LYS A 1 125 ? -5.16 -26.156 -11.914 1 95.81 125 LYS A O 1
ATOM 952 N N . ARG A 1 126 ? -5.164 -25.25 -13.945 1 97.5 126 ARG A N 1
ATOM 953 C CA . ARG A 1 126 ? -4.273 -24.156 -13.555 1 97.5 126 ARG A CA 1
ATOM 954 C C . ARG A 1 126 ? -4.688 -22.844 -14.211 1 97.5 126 ARG A C 1
ATOM 956 O O . ARG A 1 126 ? -5.098 -22.828 -15.375 1 97.5 126 ARG A O 1
ATOM 963 N N . GLU A 1 127 ? -4.617 -21.75 -13.531 1 98.62 127 GLU A N 1
ATOM 964 C CA . GLU A 1 127 ? -4.832 -20.391 -14.023 1 98.62 127 GLU A CA 1
ATOM 965 C C . GLU A 1 127 ? -3.754 -19.438 -13.523 1 98.62 127 GLU A C 1
ATOM 967 O O . GLU A 1 127 ? -3.275 -19.578 -12.398 1 98.62 127 GLU A O 1
ATOM 972 N N . GLN A 1 128 ? -3.348 -18.594 -14.383 1 98.75 128 GLN A N 1
ATOM 973 C CA . GLN A 1 128 ? -2.336 -17.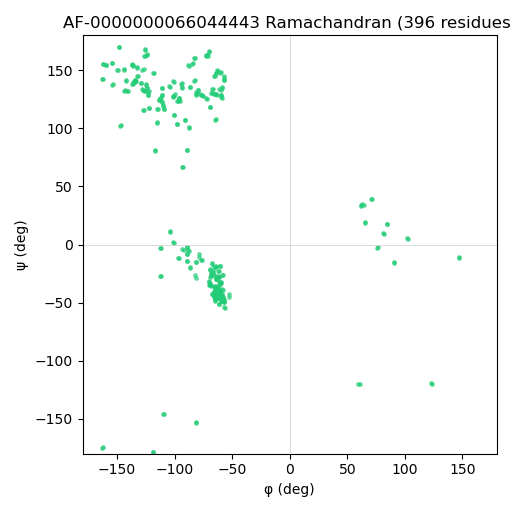609 -14.039 1 98.75 128 GLN A CA 1
ATOM 974 C C . GLN A 1 128 ? -2.75 -16.219 -14.516 1 98.75 128 GLN A C 1
ATOM 976 O O . GLN A 1 128 ? -3.381 -16.078 -15.562 1 98.75 128 GLN A O 1
ATOM 981 N N . VAL A 1 129 ? -2.4 -15.188 -13.734 1 98.75 129 VAL A N 1
ATOM 982 C CA . VAL A 1 129 ? -2.631 -13.797 -14.109 1 98.75 129 VAL A CA 1
ATOM 983 C C . VAL A 1 129 ? -1.372 -12.977 -13.844 1 98.75 129 VAL A C 1
ATOM 985 O O . VAL A 1 129 ? -0.634 -13.25 -12.891 1 98.75 129 VAL A O 1
ATOM 988 N N . LEU A 1 130 ? -1.081 -12.047 -14.773 1 98.88 130 LEU A N 1
ATOM 989 C CA . LEU A 1 130 ? 0.018 -11.102 -14.617 1 98.88 130 LEU A CA 1
ATOM 990 C C . LEU A 1 130 ? -0.499 -9.734 -14.172 1 98.88 130 LEU A C 1
ATOM 992 O O . LEU A 1 130 ? -1.459 -9.219 -14.75 1 98.88 130 LEU A O 1
ATOM 996 N N . CYS A 1 131 ? 0.063 -9.195 -13.086 1 98.88 131 CYS A N 1
ATOM 997 C CA . CYS A 1 131 ? -0.219 -7.852 -12.586 1 98.88 131 CYS A CA 1
ATOM 998 C C . CYS A 1 131 ? 0.981 -6.934 -12.789 1 98.88 131 CYS A C 1
ATOM 1000 O O . CYS A 1 131 ? 2.07 -7.207 -12.281 1 98.88 131 CYS A O 1
ATOM 1002 N N . GLU A 1 132 ? 0.794 -5.914 -13.516 1 98.81 132 GLU A N 1
ATOM 1003 C CA . GLU A 1 132 ? 1.869 -4.957 -13.758 1 98.81 132 GLU A CA 1
ATOM 1004 C C . GLU A 1 132 ? 1.584 -3.619 -13.078 1 98.81 132 GLU A C 1
ATOM 1006 O O . GLU A 1 132 ? 0.477 -3.086 -13.188 1 98.81 132 GLU A O 1
ATOM 1011 N N . SER A 1 133 ? 2.521 -3.143 -12.344 1 98.88 133 SER A N 1
ATOM 1012 C CA . SER A 1 133 ? 2.484 -1.83 -11.711 1 98.88 133 SER A CA 1
ATOM 1013 C C . SER A 1 133 ? 3.691 -0.988 -12.109 1 98.88 133 SER A C 1
ATOM 1015 O O . SER A 1 133 ? 4.656 -1.506 -12.68 1 98.88 133 SER A O 1
ATOM 1017 N N . ARG A 1 134 ? 3.588 0.268 -11.875 1 98.94 134 ARG A N 1
ATOM 1018 C CA . ARG A 1 134 ? 4.688 1.202 -12.094 1 98.94 134 ARG A CA 1
ATOM 1019 C C . ARG A 1 134 ? 4.992 1.995 -10.828 1 98.94 134 ARG A C 1
ATOM 1021 O O . ARG A 1 134 ? 4.078 2.418 -10.117 1 98.94 134 ARG A O 1
ATOM 1028 N N . VAL A 1 135 ? 6.246 2.148 -10.555 1 98.94 135 VAL A N 1
ATOM 1029 C CA . VAL A 1 135 ? 6.723 2.885 -9.383 1 98.94 135 VAL A CA 1
ATOM 1030 C C . VAL A 1 135 ? 7.699 3.971 -9.82 1 98.94 135 VAL A C 1
ATOM 1032 O O . VAL A 1 135 ? 8.609 3.715 -10.617 1 98.94 135 VAL A O 1
ATOM 1035 N N . THR A 1 136 ? 7.543 5.172 -9.344 1 98.94 136 THR A N 1
ATOM 1036 C CA . THR A 1 136 ? 8.453 6.273 -9.625 1 98.94 136 THR A CA 1
ATOM 1037 C C . THR A 1 136 ? 9.266 6.641 -8.383 1 98.94 136 THR A C 1
ATOM 1039 O O . THR A 1 136 ? 8.695 7.047 -7.363 1 98.94 136 THR A O 1
ATOM 1042 N N . PHE A 1 137 ? 10.539 6.465 -8.5 1 98.81 137 PHE A N 1
ATOM 1043 C CA . PHE A 1 137 ? 11.445 6.977 -7.469 1 98.81 137 PHE A CA 1
ATOM 1044 C C . PHE A 1 137 ? 11.812 8.43 -7.746 1 98.81 137 PHE A C 1
ATOM 1046 O O . PHE A 1 137 ? 12.07 8.797 -8.891 1 98.81 137 PHE A O 1
ATOM 1053 N N . SER A 1 138 ? 11.773 9.203 -6.703 1 98.5 138 SER A N 1
ATOM 1054 C CA . SER A 1 138 ? 12.422 10.508 -6.797 1 98.5 138 SER A CA 1
ATOM 1055 C C . SER A 1 138 ? 13.938 10.359 -6.852 1 98.5 138 SER A C 1
ATOM 1057 O O . SER A 1 138 ? 14.477 9.281 -6.594 1 98.5 138 SER A O 1
ATOM 1059 N N . ALA A 1 139 ? 14.617 11.461 -7.227 1 98.31 139 ALA A N 1
ATOM 1060 C CA . ALA A 1 139 ? 16.078 11.453 -7.172 1 98.31 139 ALA A CA 1
ATOM 1061 C C . ALA A 1 139 ? 16.562 11.203 -5.75 1 98.31 139 ALA A C 1
ATOM 1063 O O . ALA A 1 139 ? 16.094 11.828 -4.801 1 98.31 139 ALA A O 1
ATOM 1064 N N . MET A 1 140 ? 17.469 10.219 -5.645 1 97.56 140 MET A N 1
ATOM 1065 C CA . MET A 1 140 ? 18.078 9.898 -4.355 1 97.56 140 MET A CA 1
ATOM 1066 C C . MET A 1 140 ? 19.562 10.289 -4.348 1 97.56 140 MET A C 1
ATOM 1068 O O . MET A 1 140 ? 20.281 10.039 -5.316 1 97.56 140 MET A O 1
ATOM 1072 N N . SER A 1 141 ? 19.969 10.906 -3.309 1 97.06 141 SER A N 1
ATOM 1073 C CA . SER A 1 141 ? 21.391 11.203 -3.164 1 97.06 141 SER A CA 1
ATOM 1074 C C . SER A 1 141 ? 22.203 9.938 -2.889 1 97.06 141 SER A C 1
ATOM 1076 O O . SER A 1 141 ? 21.641 8.914 -2.49 1 97.06 141 SER A O 1
ATOM 1078 N N . SER A 1 142 ? 23.5 10.047 -3.102 1 97.44 142 SER A N 1
ATOM 1079 C CA . SER A 1 142 ? 24.391 8.922 -2.795 1 97.44 142 SER A CA 1
ATOM 1080 C C . SER A 1 142 ? 24.281 8.523 -1.326 1 97.44 142 SER A C 1
ATOM 1082 O O . SER A 1 142 ? 24.297 7.34 -0.997 1 97.44 142 SER A O 1
ATOM 1084 N N . ARG A 1 143 ? 24.172 9.484 -0.496 1 96.06 143 ARG A N 1
ATOM 1085 C CA . ARG A 1 143 ? 24.062 9.234 0.938 1 96.06 143 ARG A CA 1
ATOM 1086 C C . ARG A 1 143 ? 22.766 8.5 1.271 1 96.06 143 ARG A C 1
ATOM 1088 O O . ARG A 1 143 ? 22.766 7.555 2.064 1 96.06 143 ARG A O 1
ATOM 1095 N N . GLN A 1 144 ? 21.656 8.938 0.718 1 96 144 GLN A N 1
ATOM 1096 C CA . GLN A 1 144 ? 20.375 8.289 0.926 1 96 144 GLN A CA 1
ATOM 1097 C C . GLN A 1 144 ? 20.406 6.836 0.469 1 96 144 GLN A C 1
ATOM 1099 O O . GLN A 1 144 ? 19.938 5.945 1.181 1 96 144 GLN A O 1
ATOM 1104 N N . ILE A 1 145 ? 21 6.621 -0.715 1 98 145 ILE A N 1
ATOM 1105 C CA . ILE A 1 145 ? 21.078 5.285 -1.288 1 98 145 ILE A CA 1
ATOM 1106 C C . ILE A 1 145 ? 21.938 4.395 -0.393 1 98 145 ILE A C 1
ATOM 1108 O O . ILE A 1 145 ? 21.547 3.27 -0.069 1 98 145 ILE A O 1
ATOM 1112 N N . GLN A 1 146 ? 23.047 4.934 0.016 1 97.12 146 GLN A N 1
ATOM 1113 C CA . GLN A 1 146 ? 23.953 4.16 0.856 1 97.12 146 GLN A CA 1
ATOM 1114 C C . GLN A 1 146 ? 23.312 3.828 2.199 1 97.12 146 GLN A C 1
ATOM 1116 O O . GLN A 1 146 ? 23.453 2.707 2.695 1 97.12 146 GLN A O 1
ATOM 1121 N N . THR A 1 147 ? 22.656 4.785 2.762 1 95.25 147 THR A N 1
ATOM 1122 C CA . THR A 1 147 ? 22 4.582 4.043 1 95.25 147 THR A CA 1
ATOM 1123 C C . THR A 1 147 ? 20.906 3.514 3.926 1 95.25 147 THR A C 1
ATOM 1125 O O . THR A 1 147 ? 20.812 2.619 4.77 1 95.25 147 THR A O 1
ATOM 1128 N N . TYR A 1 148 ? 20.125 3.615 2.896 1 96.88 148 TYR A N 1
ATOM 1129 C CA . TYR A 1 148 ? 19.062 2.633 2.691 1 96.88 148 TYR A CA 1
ATOM 1130 C C . TYR A 1 148 ? 19.641 1.251 2.422 1 96.88 148 TYR A C 1
ATOM 1132 O O . TYR A 1 148 ? 19.188 0.258 2.996 1 96.88 148 TYR A O 1
ATOM 1140 N N . ALA A 1 149 ? 20.656 1.187 1.572 1 97.5 149 ALA A N 1
ATOM 1141 C CA . ALA A 1 149 ? 21.281 -0.086 1.241 1 97.5 149 ALA A CA 1
ATOM 1142 C C . ALA A 1 149 ? 21.859 -0.753 2.488 1 97.5 149 ALA A C 1
ATOM 1144 O O . ALA A 1 149 ? 21.781 -1.975 2.639 1 97.5 149 ALA A O 1
ATOM 1145 N N . ALA A 1 150 ? 22.312 0.062 3.395 1 95.38 150 ALA A N 1
ATOM 1146 C CA . ALA A 1 150 ? 22.984 -0.433 4.594 1 95.38 150 ALA A CA 1
ATOM 1147 C C . ALA A 1 150 ? 21.969 -0.882 5.641 1 95.38 150 ALA A C 1
ATOM 1149 O O . ALA A 1 150 ? 22.328 -1.556 6.609 1 95.38 150 ALA A O 1
ATOM 1150 N N . SER A 1 151 ? 20.719 -0.504 5.492 1 94.62 151 SER A N 1
ATOM 1151 C CA . SER A 1 151 ? 19.688 -0.803 6.48 1 94.62 151 SER A CA 1
ATOM 1152 C C . SER A 1 151 ? 19.375 -2.293 6.512 1 94.62 151 SER A C 1
ATOM 1154 O O . SER A 1 151 ? 18.75 -2.781 7.457 1 94.62 151 SER A O 1
ATOM 1156 N N . GLY A 1 152 ? 19.703 -3.023 5.387 1 95.44 152 GLY A N 1
ATOM 1157 C CA . GLY A 1 152 ? 19.359 -4.434 5.273 1 95.44 152 GLY A CA 1
ATOM 1158 C C . GLY A 1 152 ? 18 -4.672 4.625 1 95.44 152 GLY A C 1
ATOM 1159 O O . GLY A 1 152 ? 17.719 -5.773 4.156 1 95.44 152 GLY A O 1
ATOM 1160 N N . GLU A 1 153 ? 17.188 -3.688 4.531 1 95.06 153 GLU A N 1
ATOM 1161 C CA . GLU A 1 153 ? 15.836 -3.824 3.975 1 95.06 153 GLU A CA 1
ATOM 1162 C C . GLU A 1 153 ? 15.883 -4.297 2.525 1 95.06 153 GLU A C 1
ATOM 1164 O O . GLU A 1 153 ? 15.031 -5.074 2.092 1 95.06 153 GLU A O 1
ATOM 1169 N N . PRO A 1 154 ? 16.859 -3.908 1.747 1 96.44 154 PRO A N 1
ATOM 1170 C CA . PRO A 1 154 ? 16.906 -4.277 0.332 1 96.44 154 PRO A CA 1
ATOM 1171 C C . PRO A 1 154 ? 17.156 -5.77 0.122 1 96.44 154 PRO A C 1
ATOM 1173 O O . PRO A 1 154 ? 16.828 -6.312 -0.935 1 96.44 154 PRO A O 1
ATOM 1176 N N . LEU A 1 155 ? 17.781 -6.406 1.1 1 94.38 155 LEU A N 1
ATOM 1177 C CA . LEU A 1 155 ? 18.156 -7.801 0.926 1 94.38 155 LEU A CA 1
ATOM 1178 C C . LEU A 1 155 ? 16.938 -8.703 0.826 1 94.38 155 LEU A C 1
ATOM 1180 O O . LEU A 1 155 ? 15.977 -8.531 1.578 1 94.38 155 LEU A O 1
ATOM 1184 N N . GLY A 1 156 ? 16.984 -9.625 -0.187 1 91.94 156 GLY A N 1
ATOM 1185 C CA . GLY A 1 156 ? 15.891 -10.562 -0.394 1 91.94 156 GLY A CA 1
ATOM 1186 C C . GLY A 1 156 ? 14.727 -9.961 -1.161 1 91.94 156 GLY A C 1
ATOM 1187 O O . GLY A 1 156 ? 13.688 -10.594 -1.319 1 91.94 156 GLY A O 1
ATOM 1188 N N . LYS A 1 157 ? 14.945 -8.75 -1.71 1 95.31 157 LYS A N 1
ATOM 1189 C CA . LYS A 1 157 ? 13.875 -8.07 -2.438 1 95.31 157 LYS A CA 1
ATOM 1190 C C . LYS A 1 157 ? 14.297 -7.742 -3.863 1 95.31 157 LYS A C 1
ATOM 1192 O O . LYS A 1 157 ? 15.352 -7.125 -4.078 1 95.31 157 LYS A O 1
ATOM 1197 N N . ALA A 1 158 ? 13.406 -8.094 -4.762 1 95.94 158 ALA A N 1
ATOM 1198 C CA . ALA A 1 158 ? 13.656 -7.711 -6.148 1 95.94 158 ALA A CA 1
ATOM 1199 C C . ALA A 1 158 ? 13.789 -6.199 -6.285 1 95.94 158 ALA A C 1
ATOM 1201 O O . ALA A 1 158 ? 13.023 -5.445 -5.676 1 95.94 158 ALA A O 1
ATOM 1202 N N . GLY A 1 159 ? 14.773 -5.727 -7.027 1 97.81 159 GLY A N 1
ATOM 1203 C CA . GLY A 1 159 ? 14.969 -4.305 -7.254 1 97.81 159 GLY A CA 1
ATOM 1204 C C . GLY A 1 159 ? 15.578 -3.59 -6.062 1 97.81 159 GLY A C 1
ATOM 1205 O O . GLY A 1 159 ? 15.758 -2.371 -6.09 1 97.81 159 GLY A O 1
ATOM 1206 N N . ALA A 1 160 ? 15.797 -4.32 -4.98 1 98.25 160 ALA A N 1
ATOM 1207 C CA . ALA A 1 160 ? 16.5 -3.828 -3.795 1 98.25 160 ALA A CA 1
ATOM 1208 C C . ALA A 1 160 ? 15.641 -2.818 -3.035 1 98.25 160 ALA A C 1
ATOM 1210 O O . ALA A 1 160 ? 16.156 -1.819 -2.527 1 98.25 160 ALA A O 1
ATOM 1211 N N . TYR A 1 161 ? 14.375 -3.049 -2.951 1 98.44 161 TYR A N 1
ATOM 1212 C CA . TYR A 1 161 ? 13.57 -2.176 -2.104 1 98.44 161 TYR A CA 1
ATOM 1213 C C . TYR A 1 161 ? 12.258 -2.85 -1.714 1 98.44 161 TYR A C 1
ATOM 1215 O O . TYR A 1 161 ? 11.82 -3.801 -2.369 1 98.44 161 TYR A O 1
ATOM 1223 N N . ALA A 1 162 ? 11.711 -2.457 -0.628 1 97 162 ALA A N 1
ATOM 1224 C CA . ALA A 1 162 ? 10.367 -2.814 -0.181 1 97 162 ALA A CA 1
ATOM 1225 C C . ALA A 1 162 ? 9.453 -1.595 -0.165 1 97 162 ALA A C 1
ATOM 1227 O O . ALA A 1 162 ? 9.734 -0.608 0.521 1 97 162 ALA A O 1
ATOM 1228 N N . VAL A 1 163 ? 8.328 -1.699 -0.88 1 96.75 163 VAL A N 1
ATOM 1229 C CA . VAL A 1 163 ? 7.418 -0.562 -1.015 1 96.75 163 VAL A CA 1
ATOM 1230 C C . VAL A 1 163 ? 6.805 -0.227 0.343 1 96.75 163 VAL A C 1
ATOM 1232 O O . VAL A 1 163 ? 6.453 0.926 0.604 1 96.75 163 VAL A O 1
ATOM 1235 N N . GLN A 1 164 ? 6.715 -1.198 1.227 1 92.31 164 GLN A N 1
ATOM 1236 C CA . GLN A 1 164 ? 6.051 -1.025 2.514 1 92.31 164 GLN A CA 1
ATOM 1237 C C . GLN A 1 164 ? 7.027 -0.523 3.574 1 92.31 164 GLN A C 1
ATOM 1239 O O . GLN A 1 164 ? 6.66 -0.37 4.742 1 92.31 164 GLN A O 1
ATOM 1244 N N . GLY A 1 165 ? 8.266 -0.356 3.271 1 93.69 165 GLY A N 1
ATOM 1245 C CA . GLY A 1 165 ? 9.281 0.049 4.234 1 93.69 165 GLY A CA 1
ATOM 1246 C C . GLY A 1 165 ? 9.773 1.469 4.02 1 93.69 165 GLY A C 1
ATOM 1247 O O . GLY A 1 165 ? 8.992 2.355 3.668 1 93.69 165 GLY A O 1
ATOM 1248 N N . ARG A 1 166 ? 11.062 1.679 4.297 1 94.62 166 ARG A N 1
ATOM 1249 C CA . ARG A 1 166 ? 11.695 2.996 4.258 1 94.62 166 ARG A CA 1
ATOM 1250 C C . ARG A 1 166 ? 11.742 3.535 2.834 1 94.62 166 ARG A C 1
ATOM 1252 O O . ARG A 1 166 ? 11.812 4.75 2.625 1 94.62 166 ARG A O 1
ATOM 1259 N N . ALA A 1 167 ? 11.688 2.633 1.885 1 96.81 167 ALA A N 1
ATOM 1260 C CA . ALA A 1 167 ? 11.758 3.049 0.487 1 96.81 167 ALA A CA 1
ATOM 1261 C C . ALA A 1 167 ? 10.586 3.959 0.126 1 96.81 167 ALA A C 1
ATOM 1263 O O . ALA A 1 167 ? 10.656 4.719 -0.843 1 96.81 167 ALA A O 1
ATOM 1264 N N . ALA A 1 168 ? 9.492 3.84 0.928 1 96.94 168 ALA A N 1
ATOM 1265 C CA . ALA A 1 168 ? 8.281 4.613 0.659 1 96.94 168 ALA A CA 1
ATOM 1266 C C . ALA A 1 168 ? 8.57 6.113 0.673 1 96.94 168 ALA A C 1
ATOM 1268 O O . ALA A 1 168 ? 7.91 6.887 -0.02 1 96.94 168 ALA A O 1
ATOM 1269 N N . ALA A 1 169 ? 9.586 6.555 1.387 1 97 169 ALA A N 1
ATOM 1270 C CA . ALA A 1 169 ? 9.961 7.961 1.474 1 97 169 ALA A CA 1
ATOM 1271 C C . ALA A 1 169 ? 10.477 8.477 0.131 1 97 169 ALA A C 1
ATOM 1273 O O . ALA A 1 169 ? 10.531 9.688 -0.098 1 97 169 ALA A O 1
ATOM 1274 N N . PHE A 1 170 ? 10.82 7.566 -0.764 1 98.12 170 PHE A N 1
ATOM 1275 C CA . PHE A 1 170 ? 11.445 7.957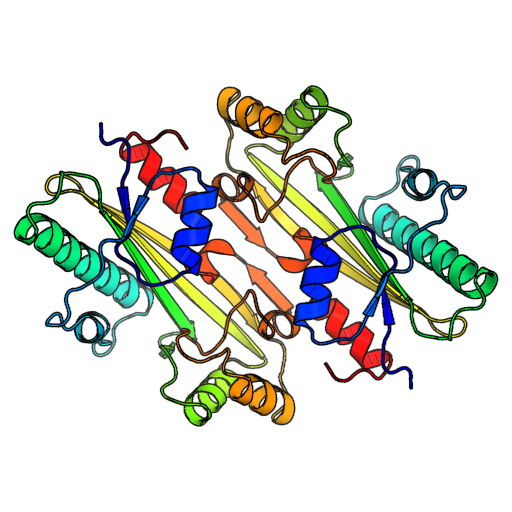 -2.023 1 98.12 170 PHE A CA 1
ATOM 1276 C C . PHE A 1 170 ? 10.508 7.68 -3.195 1 98.12 170 PHE A C 1
ATOM 1278 O O . PHE A 1 170 ? 10.844 7.973 -4.348 1 98.12 170 PHE A O 1
ATOM 1285 N N . ILE A 1 171 ? 9.367 7.109 -2.965 1 98.69 171 ILE A N 1
ATOM 1286 C CA . ILE A 1 171 ? 8.398 6.797 -4.012 1 98.69 171 ILE A CA 1
ATOM 1287 C C . ILE A 1 171 ? 7.426 7.961 -4.18 1 98.69 171 ILE A C 1
ATOM 1289 O O . ILE A 1 171 ? 6.516 8.141 -3.367 1 98.69 171 ILE A O 1
ATOM 1293 N N . SER A 1 172 ? 7.582 8.648 -5.238 1 98.75 172 SER A N 1
ATOM 1294 C CA . SER A 1 172 ? 6.785 9.852 -5.453 1 98.75 172 SER A CA 1
ATOM 1295 C C . SER A 1 172 ? 5.449 9.523 -6.109 1 98.75 172 SER A C 1
ATOM 1297 O O . SER A 1 172 ? 4.523 10.336 -6.094 1 98.75 172 SER A O 1
ATOM 1299 N N . HIS A 1 173 ? 5.426 8.352 -6.719 1 98.81 173 HIS A N 1
ATOM 1300 C CA . HIS A 1 173 ? 4.203 7.965 -7.414 1 98.81 173 HIS A CA 1
ATOM 1301 C C . HIS A 1 173 ? 4.176 6.465 -7.691 1 98.81 173 HIS A C 1
ATOM 1303 O O . HIS A 1 173 ? 5.215 5.863 -7.965 1 98.81 173 HIS A O 1
ATOM 1309 N N . MET A 1 174 ? 3.051 5.875 -7.586 1 98.69 174 MET A N 1
ATOM 1310 C CA . MET A 1 174 ? 2.867 4.52 -8.086 1 98.69 174 MET A CA 1
ATOM 1311 C C . MET A 1 174 ? 1.537 4.387 -8.82 1 98.69 174 MET A C 1
ATOM 1313 O O . MET A 1 174 ? 0.624 5.188 -8.609 1 98.69 174 MET A O 1
ATOM 1317 N N . SER A 1 175 ? 1.417 3.463 -9.727 1 98.88 175 SER A N 1
ATOM 1318 C CA . SER A 1 175 ? 0.219 3.141 -10.492 1 98.88 175 SER A CA 1
ATOM 1319 C C . SER A 1 175 ? 0.068 1.634 -10.672 1 98.88 175 SER A C 1
ATOM 1321 O O . SER A 1 175 ? 1.02 0.95 -11.055 1 98.88 175 SER A O 1
ATOM 1323 N N . GLY A 1 176 ? -1.077 1.088 -10.43 1 98.81 176 GLY A N 1
ATOM 1324 C CA . GLY A 1 176 ? -1.341 -0.339 -10.523 1 98.81 176 GLY A CA 1
ATOM 1325 C C . GLY A 1 176 ? -1.865 -0.936 -9.234 1 98.81 176 GLY A C 1
ATOM 1326 O O . GLY A 1 176 ? -2.895 -0.497 -8.711 1 98.81 176 GLY A O 1
ATOM 1327 N N . SER A 1 177 ? -1.086 -1.892 -8.711 1 98.81 177 SER A N 1
ATOM 1328 C CA . SER A 1 177 ? -1.502 -2.643 -7.527 1 98.81 177 SER A CA 1
ATOM 1329 C C . SER A 1 177 ? -0.426 -2.613 -6.445 1 98.81 177 SER A C 1
ATOM 1331 O O . SER A 1 177 ? 0.645 -3.199 -6.613 1 98.81 177 SER A O 1
ATOM 1333 N N . TYR A 1 178 ? -0.772 -1.994 -5.312 1 98.62 178 TYR A N 1
ATOM 1334 C CA . TYR A 1 178 ? 0.187 -1.95 -4.215 1 98.62 178 TYR A CA 1
ATOM 1335 C C . TYR A 1 178 ? 0.5 -3.354 -3.707 1 98.62 178 TYR A C 1
ATOM 1337 O O . TYR A 1 178 ? 1.665 -3.697 -3.494 1 98.62 178 TYR A O 1
ATOM 1345 N N . SER A 1 179 ? -0.546 -4.145 -3.508 1 98.31 179 SER A N 1
ATOM 1346 C CA . SER A 1 179 ? -0.34 -5.512 -3.037 1 98.31 179 SER A CA 1
ATOM 1347 C C . SER A 1 179 ? 0.451 -6.332 -4.051 1 98.31 179 SER A C 1
ATOM 1349 O O . SER A 1 179 ? 1.215 -7.223 -3.676 1 98.31 179 SER A O 1
ATOM 1351 N N . GLY A 1 180 ? 0.282 -5.977 -5.312 1 98.38 180 GLY A N 1
ATOM 1352 C CA . GLY A 1 180 ? 1.108 -6.598 -6.336 1 98.38 180 GLY A CA 1
ATOM 1353 C C . GLY A 1 180 ? 2.582 -6.262 -6.195 1 98.38 180 GLY A C 1
ATOM 1354 O O . GLY A 1 180 ? 3.439 -7.133 -6.363 1 98.38 180 GLY A O 1
ATOM 1355 N N . ILE A 1 181 ? 2.844 -5.012 -5.914 1 98.69 181 ILE A N 1
ATOM 1356 C CA . ILE A 1 181 ? 4.223 -4.586 -5.699 1 98.69 181 ILE A CA 1
ATOM 1357 C C . ILE A 1 181 ? 4.789 -5.273 -4.461 1 98.69 181 ILE A C 1
ATOM 1359 O O . ILE A 1 181 ? 5.961 -5.66 -4.441 1 98.69 181 ILE A O 1
ATOM 1363 N N . MET A 1 182 ? 3.922 -5.461 -3.471 1 97.25 182 MET A N 1
ATOM 1364 C CA . MET A 1 182 ? 4.34 -6.133 -2.242 1 97.25 182 MET A CA 1
ATOM 1365 C C . MET A 1 182 ? 4.625 -7.609 -2.5 1 97.25 182 MET A C 1
ATOM 1367 O O . MET A 1 182 ? 5.441 -8.219 -1.805 1 97.25 182 MET A O 1
ATOM 1371 N N . GLY A 1 183 ? 3.812 -8.195 -3.432 1 97.19 183 GLY A N 1
ATOM 1372 C CA . GLY A 1 183 ? 4.191 -9.555 -3.771 1 97.19 183 GLY A CA 1
ATOM 1373 C C . GLY A 1 183 ? 3.004 -10.438 -4.098 1 97.19 183 GLY A C 1
ATOM 1374 O O . GLY A 1 183 ? 3.174 -11.562 -4.574 1 97.19 183 GLY A O 1
ATOM 1375 N N . LEU A 1 184 ? 1.817 -10 -3.83 1 98.38 184 LEU A N 1
ATOM 1376 C CA . LEU A 1 184 ? 0.619 -10.766 -4.152 1 98.38 184 LEU A CA 1
ATOM 1377 C C . LEU A 1 184 ? -0.538 -9.836 -4.516 1 98.38 184 LEU A C 1
ATOM 1379 O O . LEU A 1 184 ? -1.185 -9.273 -3.631 1 98.38 184 LEU A O 1
ATOM 1383 N N . PRO A 1 185 ? -0.843 -9.703 -5.809 1 98.56 185 PRO A N 1
ATOM 1384 C CA . PRO A 1 185 ? -1.958 -8.836 -6.195 1 98.56 185 PRO A CA 1
ATOM 1385 C C . PRO A 1 185 ? -3.305 -9.344 -5.684 1 98.56 185 PRO A C 1
ATOM 1387 O O . PRO A 1 185 ? -3.869 -10.281 -6.25 1 98.56 185 PRO A O 1
ATOM 1390 N N . MET A 1 186 ? -3.83 -8.695 -4.723 1 98.25 186 MET A N 1
ATOM 1391 C CA . MET A 1 186 ? -4.98 -9.172 -3.957 1 98.25 186 MET A CA 1
ATOM 1392 C C . MET A 1 186 ? -6.223 -9.25 -4.836 1 98.25 186 MET A C 1
ATOM 1394 O O . MET A 1 186 ? -7.004 -10.203 -4.73 1 98.25 186 MET A O 1
ATOM 1398 N N . PHE A 1 187 ? -6.445 -8.266 -5.672 1 98.62 187 PHE A N 1
ATOM 1399 C CA . PHE A 1 187 ? -7.617 -8.266 -6.543 1 98.62 187 PHE A CA 1
ATOM 1400 C C . PHE A 1 187 ? -7.59 -9.461 -7.484 1 98.62 187 PHE A C 1
ATOM 1402 O O . PHE A 1 187 ? -8.555 -10.227 -7.547 1 98.62 187 PHE A O 1
ATOM 1409 N N . GLU A 1 188 ? -6.449 -9.641 -8.18 1 98.62 188 GLU A N 1
ATOM 1410 C CA . GLU A 1 188 ? -6.289 -10.758 -9.102 1 98.62 188 GLU A CA 1
ATOM 1411 C C . GLU A 1 188 ? -6.367 -12.094 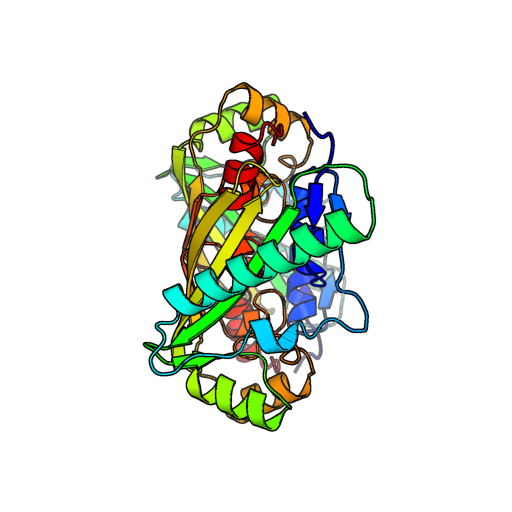-8.367 1 98.62 188 GLU A C 1
ATOM 1413 O O . GLU A 1 188 ? -6.953 -13.055 -8.867 1 98.62 188 GLU A O 1
ATOM 1418 N N . THR A 1 189 ? -5.754 -12.125 -7.211 1 98.56 189 THR A N 1
ATOM 1419 C CA . THR A 1 189 ? -5.758 -13.359 -6.43 1 98.56 189 THR A CA 1
ATOM 1420 C C . THR A 1 189 ? -7.18 -13.734 -6.016 1 98.56 189 THR A C 1
ATOM 1422 O O . THR A 1 189 ? -7.566 -14.898 -6.09 1 98.56 189 THR A O 1
ATOM 1425 N N . ALA A 1 190 ? -7.934 -12.742 -5.59 1 97.56 190 ALA A N 1
ATOM 1426 C CA . ALA A 1 190 ? -9.328 -12.984 -5.238 1 97.56 190 ALA A CA 1
ATOM 1427 C C . ALA A 1 190 ? -10.102 -13.555 -6.422 1 97.56 190 ALA A C 1
ATOM 1429 O O . ALA A 1 190 ? -10.891 -14.492 -6.262 1 97.56 190 ALA A O 1
ATOM 1430 N N . GLN A 1 191 ? -9.867 -13 -7.586 1 97.19 191 GLN A N 1
ATOM 1431 C CA . GLN A 1 191 ? -10.547 -13.492 -8.781 1 97.19 191 GLN A CA 1
ATOM 1432 C C . GLN A 1 191 ? -10.156 -14.938 -9.078 1 97.19 191 GLN A C 1
ATOM 1434 O O . GLN A 1 191 ? -11.016 -15.758 -9.422 1 97.19 191 GLN A O 1
ATOM 1439 N N . LEU A 1 192 ? -8.867 -15.281 -8.969 1 97.69 192 LEU A N 1
ATOM 1440 C CA . LEU A 1 192 ? -8.398 -16.641 -9.172 1 97.69 192 LEU A CA 1
ATOM 1441 C C . LEU A 1 192 ? -9.062 -17.609 -8.188 1 97.69 192 LEU A C 1
ATOM 1443 O O . LEU A 1 192 ? -9.555 -18.656 -8.578 1 97.69 192 LEU A O 1
ATOM 1447 N N . LEU A 1 193 ? -9.07 -17.172 -6.938 1 97.06 193 LEU A N 1
ATOM 1448 C CA . LEU A 1 193 ? -9.656 -18.016 -5.895 1 97.06 193 LEU A CA 1
ATOM 1449 C C . LEU A 1 193 ? -11.133 -18.266 -6.168 1 97.06 193 LEU A C 1
ATOM 1451 O O . LEU A 1 193 ? -11.617 -19.391 -6.008 1 97.06 193 LEU A O 1
ATOM 1455 N N . GLN A 1 194 ? -11.805 -17.234 -6.641 1 95.12 194 GLN A N 1
ATOM 1456 C CA . GLN A 1 194 ? -13.219 -17.375 -6.977 1 95.12 194 GLN A CA 1
ATOM 1457 C C . GLN A 1 194 ? -13.414 -18.375 -8.117 1 95.12 194 GLN A C 1
ATOM 1459 O O . GLN A 1 194 ? -14.352 -19.172 -8.094 1 95.12 194 GLN A O 1
ATOM 1464 N N . SER A 1 195 ? -12.57 -18.312 -9.07 1 95.75 195 SER A N 1
ATOM 1465 C CA . SER A 1 195 ? -12.664 -19.219 -10.211 1 95.75 195 SER A CA 1
ATOM 1466 C C . SER A 1 195 ? -12.445 -20.672 -9.781 1 95.75 195 SER A C 1
ATOM 1468 O O . SER A 1 195 ? -12.844 -21.594 -10.492 1 95.75 195 SER A O 1
ATOM 1470 N N . PHE A 1 196 ? -11.852 -20.891 -8.656 1 96.19 196 PHE A N 1
ATOM 1471 C CA . PHE A 1 196 ? -11.609 -22.234 -8.133 1 96.19 196 PHE A CA 1
ATOM 1472 C C . PHE A 1 196 ? -12.641 -22.594 -7.066 1 96.19 196 PHE A C 1
ATOM 1474 O O . PHE A 1 196 ? -12.516 -23.609 -6.379 1 96.19 196 PHE A O 1
ATOM 1481 N N . GLY A 1 197 ? -13.602 -21.625 -6.828 1 93.94 197 GLY A N 1
ATOM 1482 C CA . GLY A 1 197 ? -14.75 -21.969 -6.008 1 93.94 197 GLY A CA 1
ATOM 1483 C C . GLY A 1 197 ? -14.656 -21.422 -4.59 1 93.94 197 GLY A C 1
ATOM 1484 O O . GLY A 1 197 ? -15.492 -21.75 -3.742 1 93.94 197 GLY A O 1
ATOM 1485 N N . PHE A 1 198 ? -13.648 -20.656 -4.297 1 93.75 198 PHE A N 1
ATOM 1486 C CA . PHE A 1 198 ? -13.516 -20.078 -2.967 1 93.75 198 PHE A CA 1
ATOM 1487 C C . PHE A 1 198 ? -14.367 -18.812 -2.84 1 93.75 198 PHE A C 1
ATOM 1489 O O . PHE A 1 198 ? -14.523 -18.062 -3.807 1 93.75 198 PHE A O 1
ATOM 1496 N N . LYS A 1 199 ? -14.977 -18.672 -1.637 1 84.5 199 LYS A N 1
ATOM 1497 C CA . LYS A 1 199 ? -15.75 -17.469 -1.358 1 84.5 199 LYS A CA 1
ATOM 1498 C C . LYS A 1 199 ? -14.867 -16.359 -0.788 1 84.5 199 LYS A C 1
ATOM 1500 O O . LYS A 1 199 ? -14.305 -16.5 0.301 1 84.5 199 LYS A O 1
ATOM 1505 N N . VAL A 1 200 ? -14.547 -15.492 -1.695 1 85.81 200 VAL A N 1
ATOM 1506 C CA . VAL A 1 200 ? -13.742 -14.344 -1.269 1 85.81 200 VAL A CA 1
ATOM 1507 C C . VAL A 1 200 ? -14.57 -13.062 -1.396 1 85.81 200 VAL A C 1
ATOM 1509 O O . VAL A 1 200 ? -15.375 -12.93 -2.318 1 85.81 200 VAL A O 1
ATOM 1512 N N . MET B 1 1 ? 17.812 22.438 16.641 1 66.44 1 MET B N 1
ATOM 1513 C CA . MET B 1 1 ? 16.766 21.766 15.867 1 66.44 1 MET B CA 1
ATOM 1514 C C . MET B 1 1 ? 16.172 20.609 16.641 1 66.44 1 MET B C 1
ATOM 1516 O O . MET B 1 1 ? 16.859 19.969 17.438 1 66.44 1 MET B O 1
ATOM 1520 N N . SER B 1 2 ? 14.789 20.531 16.75 1 79.62 2 SER B N 1
ATOM 1521 C CA . SER B 1 2 ? 14.117 19.516 17.547 1 79.62 2 SER B CA 1
ATOM 1522 C C . SER B 1 2 ? 14.508 18.109 17.109 1 79.62 2 SER B C 1
ATOM 1524 O O . SER B 1 2 ? 14.844 17.891 15.945 1 79.62 2 SER B O 1
ATOM 1526 N N . GLU B 1 3 ? 14.656 17.234 18.047 1 90 3 GLU B N 1
ATOM 1527 C CA . GLU B 1 3 ? 15.07 15.859 17.797 1 90 3 GLU B CA 1
ATOM 1528 C C . GLU B 1 3 ? 13.859 14.953 17.547 1 90 3 GLU B C 1
ATOM 1530 O O . GLU B 1 3 ? 14.016 13.766 17.266 1 90 3 GLU B O 1
ATOM 1535 N N . PHE B 1 4 ? 12.68 15.57 17.781 1 96.75 4 PHE B N 1
ATOM 1536 C CA . PHE B 1 4 ? 11.445 14.82 17.594 1 96.75 4 PHE B CA 1
ATOM 1537 C C . PHE B 1 4 ? 10.32 15.734 17.141 1 96.75 4 PHE B C 1
ATOM 1539 O O . PHE B 1 4 ? 10.484 16.953 17.078 1 96.75 4 PHE B O 1
ATOM 1546 N N . ILE B 1 5 ? 9.25 15.172 16.75 1 98.31 5 ILE B N 1
ATOM 1547 C CA . ILE B 1 5 ? 8.055 15.945 16.422 1 98.31 5 ILE B CA 1
ATOM 1548 C C . ILE B 1 5 ? 6.863 15.414 17.219 1 98.31 5 ILE B C 1
ATOM 1550 O O . ILE B 1 5 ? 6.922 14.32 17.781 1 98.31 5 ILE B O 1
ATOM 1554 N N . TYR B 1 6 ? 5.844 16.266 17.266 1 98.69 6 TYR B N 1
ATOM 1555 C CA . TYR B 1 6 ? 4.559 15.789 17.781 1 98.69 6 TYR B CA 1
ATOM 1556 C C . TYR B 1 6 ? 3.664 15.312 16.641 1 98.69 6 TYR B C 1
ATOM 1558 O O . TYR B 1 6 ? 3.607 15.945 15.578 1 98.69 6 TYR B O 1
ATOM 1566 N N . LEU B 1 7 ? 3.053 14.211 16.828 1 98.69 7 LEU B N 1
ATOM 1567 C CA . LEU B 1 7 ? 1.993 13.75 15.93 1 98.69 7 LEU B CA 1
ATOM 1568 C C . LEU B 1 7 ? 0.619 14.023 16.531 1 98.69 7 LEU B C 1
ATOM 1570 O O . LEU B 1 7 ? 0.25 13.43 17.547 1 98.69 7 LEU B O 1
ATOM 1574 N N . ALA B 1 8 ? -0.136 14.93 15.945 1 97.94 8 ALA B N 1
ATOM 1575 C CA . ALA B 1 8 ? -1.484 15.258 16.406 1 97.94 8 ALA B CA 1
ATOM 1576 C C . ALA B 1 8 ? -2.531 14.438 15.656 1 97.94 8 ALA B C 1
ATOM 1578 O O . ALA B 1 8 ? -3.363 14.984 14.93 1 97.94 8 ALA B O 1
ATOM 1579 N N . SER B 1 9 ? -2.555 13.18 15.852 1 96.31 9 SER B N 1
ATOM 1580 C CA . SER B 1 9 ? -3.459 12.227 15.219 1 96.31 9 SER B CA 1
ATOM 1581 C C . SER B 1 9 ? -3.662 10.992 16.094 1 96.31 9 SER B C 1
ATOM 1583 O O . SER B 1 9 ? -2.709 10.477 16.672 1 96.31 9 SER B O 1
ATOM 1585 N N . GLN B 1 10 ? -4.844 10.555 16.172 1 91.94 10 GLN B N 1
ATOM 1586 C CA . GLN B 1 10 ? -5.152 9.328 16.891 1 91.94 10 GLN B CA 1
ATOM 1587 C C . GLN B 1 10 ? -5.035 8.109 15.984 1 91.94 10 GLN B C 1
ATOM 1589 O O . GLN B 1 10 ? -5.215 6.973 16.438 1 91.94 10 GLN B O 1
ATOM 1594 N N . SER B 1 11 ? -4.789 8.32 14.727 1 92.94 11 SER B N 1
ATOM 1595 C CA . SER B 1 11 ? -4.727 7.223 13.766 1 92.94 11 SER B CA 1
ATOM 1596 C C . SER B 1 11 ? -3.502 6.344 14 1 92.94 11 SER B C 1
ATOM 1598 O O . SER B 1 11 ? -2.367 6.801 13.859 1 92.94 11 SER B O 1
ATOM 1600 N N . PRO B 1 12 ? -3.68 5.07 14.312 1 94.44 12 PRO B N 1
ATOM 1601 C CA . PRO B 1 12 ? -2.525 4.184 14.461 1 94.44 12 PRO B CA 1
ATOM 1602 C C . PRO B 1 12 ? -1.706 4.062 13.18 1 94.44 12 PRO B C 1
ATOM 1604 O O . PRO B 1 12 ? -0.483 3.908 13.234 1 94.44 12 PRO B O 1
ATOM 1607 N N . ARG B 1 13 ? -2.354 4.141 12.047 1 95.06 13 ARG B N 1
ATOM 1608 C CA . ARG B 1 13 ? -1.68 4.023 10.758 1 95.06 13 ARG B CA 1
ATOM 1609 C C . ARG B 1 13 ? -0.7 5.172 10.547 1 95.06 13 ARG B C 1
ATOM 1611 O O . ARG B 1 13 ? 0.402 4.969 10.031 1 95.06 13 ARG B O 1
ATOM 1618 N N . ARG B 1 14 ? -1.1 6.332 10.922 1 97 14 ARG B N 1
ATOM 1619 C CA . ARG B 1 14 ? -0.223 7.484 10.758 1 97 14 ARG B CA 1
ATOM 1620 C C . ARG B 1 14 ? 1.025 7.355 11.625 1 97 14 ARG B C 1
ATOM 1622 O O . ARG B 1 14 ? 2.135 7.652 11.172 1 97 14 ARG B O 1
ATOM 1629 N N . SER B 1 15 ? 0.816 6.883 12.805 1 97.31 15 SER B N 1
ATOM 1630 C CA . SER B 1 15 ? 1.952 6.648 13.688 1 97.31 15 SER B CA 1
ATOM 1631 C C . SER B 1 15 ? 2.877 5.574 13.125 1 97.31 15 SER B C 1
ATOM 1633 O O . SER B 1 15 ? 4.102 5.73 13.148 1 97.31 15 SER B O 1
ATOM 1635 N N . GLN B 1 16 ? 2.33 4.527 12.617 1 96 16 GLN B N 1
ATOM 1636 C CA . GLN B 1 16 ? 3.094 3.436 12.023 1 96 16 GLN B CA 1
ATOM 1637 C C . GLN B 1 16 ? 3.938 3.93 10.852 1 96 16 GLN B C 1
ATOM 1639 O O . GLN B 1 16 ? 5.125 3.615 10.766 1 96 16 GLN B O 1
ATOM 1644 N N . LEU B 1 17 ? 3.324 4.668 9.969 1 96.62 17 LEU B N 1
ATOM 1645 C CA . LEU B 1 17 ? 4.012 5.18 8.789 1 96.62 17 LEU B CA 1
ATOM 1646 C C . LEU B 1 17 ? 5.129 6.141 9.188 1 96.62 17 LEU B C 1
ATOM 1648 O O . LEU B 1 17 ? 6.219 6.105 8.609 1 96.62 17 LEU B O 1
ATOM 1652 N N . LEU B 1 18 ? 4.832 6.984 10.18 1 96.38 18 LEU B N 1
ATOM 1653 C CA . LEU B 1 18 ? 5.84 7.926 10.656 1 96.38 18 LEU B CA 1
ATOM 1654 C C . LEU B 1 18 ? 7.035 7.191 11.25 1 96.38 18 LEU B C 1
ATOM 1656 O O . LEU B 1 18 ? 8.18 7.59 11.031 1 96.38 18 LEU B O 1
ATOM 1660 N N . ALA B 1 19 ? 6.781 6.125 11.969 1 95.38 19 ALA B N 1
ATOM 1661 C CA . ALA B 1 19 ? 7.848 5.309 12.539 1 95.38 19 ALA B CA 1
ATOM 1662 C C . ALA B 1 19 ? 8.727 4.703 11.445 1 95.38 19 ALA B C 1
ATOM 1664 O O . ALA B 1 19 ? 9.945 4.594 11.609 1 95.38 19 ALA B O 1
ATOM 1665 N N . LEU B 1 20 ? 8.148 4.34 10.375 1 93 20 LEU B N 1
ATOM 1666 C CA . LEU B 1 20 ? 8.883 3.768 9.25 1 93 20 LEU B CA 1
ATOM 1667 C C . LEU B 1 20 ? 9.859 4.785 8.664 1 93 20 LEU B C 1
ATOM 1669 O O . LEU B 1 20 ? 10.906 4.414 8.133 1 93 20 LEU B O 1
ATOM 1673 N N . LEU B 1 21 ? 9.523 6.047 8.773 1 92.88 21 LEU B N 1
ATOM 1674 C CA . LEU B 1 21 ? 10.391 7.105 8.281 1 92.88 21 LEU B CA 1
ATOM 1675 C C . LEU B 1 21 ? 11.57 7.328 9.219 1 92.88 21 LEU B C 1
ATOM 1677 O O . LEU B 1 21 ? 12.5 8.07 8.898 1 92.88 21 LEU B O 1
ATOM 1681 N N . GLY B 1 22 ? 11.477 6.773 10.398 1 90.25 22 GLY B N 1
ATOM 1682 C CA . GLY B 1 22 ? 12.57 6.871 11.344 1 90.25 22 GLY B CA 1
ATOM 1683 C C . GLY B 1 22 ? 12.547 8.148 12.164 1 90.25 22 GLY B C 1
ATOM 1684 O O . GLY B 1 22 ? 13.578 8.578 12.688 1 90.25 22 GLY B O 1
ATOM 1685 N N . VAL B 1 23 ? 11.484 8.797 12.219 1 92 23 VAL B N 1
ATOM 1686 C CA . VAL B 1 23 ? 11.367 10.055 12.953 1 92 23 VAL B CA 1
ATOM 1687 C C . VAL B 1 23 ? 10.805 9.789 14.344 1 92 23 VAL B C 1
ATOM 1689 O O . VAL B 1 23 ? 9.742 9.18 14.484 1 92 23 VAL B O 1
ATOM 1692 N N . ARG B 1 24 ? 11.539 10.219 15.312 1 95.88 24 ARG B N 1
ATOM 1693 C CA . ARG B 1 24 ? 11.008 10.141 16.672 1 95.88 24 ARG B CA 1
ATOM 1694 C C . ARG B 1 24 ? 9.797 11.055 16.844 1 95.88 24 ARG B C 1
ATOM 1696 O O . ARG B 1 24 ? 9.844 12.227 16.453 1 95.88 24 ARG B O 1
ATOM 1703 N N . HIS B 1 25 ? 8.703 10.492 17.375 1 98.12 25 HIS B N 1
ATOM 1704 C CA . HIS B 1 25 ? 7.523 11.328 17.531 1 98.12 25 HIS B CA 1
ATOM 1705 C C . HIS B 1 25 ? 6.762 10.984 18.812 1 98.12 25 HIS B C 1
ATOM 1707 O O . HIS B 1 25 ? 6.891 9.875 19.344 1 98.12 25 HIS B O 1
ATOM 1713 N N . GLU B 1 26 ? 6.129 11.922 19.359 1 98 26 GLU B N 1
ATOM 1714 C CA . GLU B 1 26 ? 5.215 11.773 20.484 1 98 26 GLU B CA 1
ATOM 1715 C C . GLU B 1 26 ? 3.797 12.188 20.109 1 98 26 GLU B C 1
ATOM 1717 O O . GLU B 1 26 ? 3.604 13.102 19.297 1 98 26 GLU B O 1
ATOM 1722 N N . LEU B 1 27 ? 2.891 11.516 20.734 1 98 27 LEU B N 1
ATOM 1723 C CA . LEU B 1 27 ? 1.499 11.828 20.422 1 98 27 LEU B CA 1
ATOM 1724 C C . LEU B 1 27 ? 1.052 13.086 21.156 1 98 27 LEU B C 1
ATOM 1726 O O . LEU B 1 27 ? 1.376 13.273 22.328 1 98 27 LEU B O 1
ATOM 1730 N N . LEU B 1 28 ? 0.431 13.953 20.484 1 97.94 28 LEU B N 1
ATOM 1731 C CA . LEU B 1 28 ? -0.221 15.133 21.031 1 97.94 28 LEU B CA 1
ATOM 1732 C C . LEU B 1 28 ? -1.725 15.094 20.781 1 97.94 28 LEU B C 1
ATOM 1734 O O . LEU B 1 28 ? -2.229 15.773 19.891 1 97.94 28 LEU B O 1
ATOM 1738 N N . LEU B 1 29 ? -2.477 14.375 21.594 1 96.5 29 LEU B N 1
ATOM 1739 C CA . LEU B 1 29 ? -3.891 14.078 21.375 1 96.5 29 LEU B CA 1
ATOM 1740 C C . LEU B 1 29 ? -4.766 15.172 21.984 1 96.5 29 LEU B C 1
ATOM 1742 O O . LEU B 1 29 ? -4.355 15.844 22.938 1 96.5 29 LEU B O 1
ATOM 1746 N N . PRO B 1 30 ? -5.953 15.32 21.438 1 94 30 PRO B N 1
ATOM 1747 C CA . PRO B 1 30 ? -6.871 16.328 21.984 1 94 30 PRO B CA 1
ATOM 1748 C C . PRO B 1 30 ? -7.27 16.047 23.422 1 94 30 PRO B C 1
ATOM 1750 O O . PRO B 1 30 ? -7.324 14.891 23.844 1 94 30 PRO B O 1
ATOM 1753 N N . ASP B 1 31 ? -7.512 17.078 24.078 1 90.81 31 ASP B N 1
ATOM 1754 C CA . ASP B 1 31 ? -8.078 16.953 25.422 1 90.81 31 ASP B CA 1
ATOM 1755 C C . ASP B 1 31 ? -9.547 16.531 25.359 1 90.81 31 ASP B C 1
ATOM 1757 O O . ASP B 1 31 ? -10.18 16.625 24.312 1 90.81 31 ASP B O 1
ATOM 1761 N N . ALA B 1 32 ? -10.039 16.062 26.453 1 86.81 32 ALA B N 1
ATOM 1762 C CA . ALA B 1 32 ? -11.398 15.539 26.516 1 86.81 32 ALA B CA 1
ATOM 1763 C C . ALA B 1 32 ? -12.414 16.625 26.188 1 86.81 32 ALA B C 1
ATOM 1765 O O . ALA B 1 32 ? -13.492 16.344 25.656 1 86.81 32 ALA B O 1
ATOM 1766 N N . ASP B 1 33 ? -12.086 17.875 26.438 1 86.88 33 ASP B N 1
ATOM 1767 C CA . ASP B 1 33 ? -13.047 18.969 26.281 1 86.88 33 ASP B CA 1
ATOM 1768 C C . ASP B 1 33 ? -12.938 19.594 24.891 1 86.88 33 ASP B C 1
ATOM 1770 O O . ASP B 1 33 ? -13.734 20.453 24.531 1 86.88 33 ASP B O 1
ATOM 1774 N N . GLU B 1 34 ? -11.961 19.109 24.109 1 89.19 34 GLU B N 1
ATOM 1775 C CA . GLU B 1 34 ? -11.82 19.594 22.75 1 89.19 34 GLU B CA 1
ATOM 1776 C C . GLU B 1 34 ? -12.797 18.891 21.797 1 89.19 34 GLU B C 1
ATOM 1778 O O . GLU B 1 34 ? -12.945 17.672 21.859 1 89.19 34 GLU B O 1
ATOM 1783 N N . ASP B 1 35 ? -13.547 19.734 21.016 1 86.06 35 ASP B N 1
ATOM 1784 C CA . ASP B 1 35 ? -14.445 19.188 20.016 1 86.06 35 ASP B CA 1
ATOM 1785 C C . ASP B 1 35 ? -13.734 19 18.688 1 86.06 35 ASP B C 1
ATOM 1787 O O . ASP B 1 35 ? -13.938 19.766 17.75 1 86.06 35 ASP B O 1
ATOM 1791 N N . ALA B 1 36 ? -13.031 17.938 18.562 1 81.5 36 ALA B N 1
ATOM 1792 C CA . ALA B 1 36 ? -12.227 17.656 17.375 1 81.5 36 ALA B CA 1
ATOM 1793 C C . ALA B 1 36 ? -13.109 17.359 16.172 1 81.5 36 ALA B C 1
ATOM 1795 O O . ALA B 1 36 ? -12.742 17.672 15.031 1 81.5 36 ALA B O 1
ATOM 1796 N N . GLU B 1 37 ? -14.242 16.875 16.391 1 81.81 37 GLU B N 1
ATOM 1797 C CA . GLU B 1 37 ? -15.164 16.516 15.312 1 81.81 37 GLU B CA 1
ATOM 1798 C C . GLU B 1 37 ? -15.688 17.766 14.594 1 81.81 37 GLU B C 1
ATOM 1800 O O . GLU B 1 37 ? -15.922 17.734 13.383 1 81.81 37 GLU B O 1
ATOM 1805 N N . ALA B 1 38 ? -15.867 18.797 15.375 1 89.5 38 ALA B N 1
ATOM 1806 C CA . ALA B 1 38 ? -16.391 20.031 14.797 1 89.5 38 ALA B CA 1
ATOM 1807 C C . ALA B 1 38 ? -15.43 20.594 13.742 1 89.5 38 ALA B C 1
ATOM 1809 O O . ALA B 1 38 ? -15.852 21.25 12.789 1 89.5 38 ALA B O 1
ATOM 1810 N N . LEU B 1 39 ? -14.195 20.312 13.891 1 92.38 39 LEU B N 1
ATOM 1811 C CA . LEU B 1 39 ? -13.188 20.781 12.945 1 92.38 39 LEU B CA 1
ATOM 1812 C C . LEU B 1 39 ? -13.398 20.141 11.578 1 92.38 39 LEU B C 1
ATOM 1814 O O . LEU B 1 39 ? -12.953 20.672 10.555 1 92.38 39 LEU B O 1
ATOM 1818 N N . GLU B 1 40 ? -14.141 19 11.516 1 93.5 40 GLU B N 1
ATOM 1819 C CA . GLU B 1 40 ? -14.258 18.188 10.305 1 93.5 40 GLU B CA 1
ATOM 1820 C C . GLU B 1 40 ? -15.609 18.406 9.625 1 93.5 40 GLU B C 1
ATOM 1822 O O . GLU B 1 40 ? -15.992 17.656 8.734 1 93.5 40 GLU B O 1
ATOM 1827 N N . ALA B 1 41 ? -16.359 19.438 10.086 1 94.69 41 ALA B N 1
ATOM 1828 C CA . ALA B 1 41 ? -17.625 19.734 9.445 1 94.69 41 ALA B CA 1
ATOM 1829 C C . ALA B 1 41 ? -17.438 20.156 7.992 1 94.69 41 ALA B C 1
ATOM 1831 O O . ALA B 1 41 ? -16.609 21.031 7.707 1 94.69 41 ALA B O 1
ATOM 1832 N N . VAL B 1 42 ? -18.172 19.516 7.152 1 95.25 42 VAL B N 1
ATOM 1833 C CA . VAL B 1 42 ? -18.109 19.906 5.746 1 95.25 42 VAL B CA 1
ATOM 1834 C C . VAL B 1 42 ? -18.906 21.188 5.523 1 95.25 42 VAL B C 1
ATOM 1836 O O . VAL B 1 42 ? -20.062 21.281 5.938 1 95.25 42 VAL B O 1
ATOM 1839 N N . LEU B 1 43 ? -18.344 22.203 4.895 1 96.12 43 LEU B N 1
ATOM 1840 C CA . LEU B 1 43 ? -19.016 23.453 4.59 1 96.12 43 LEU B CA 1
ATOM 1841 C C . LEU B 1 43 ? -19.812 23.344 3.297 1 96.12 43 LEU B C 1
ATOM 1843 O O . LEU B 1 43 ? -19.484 22.531 2.426 1 96.12 43 LEU B O 1
ATOM 1847 N N . PRO B 1 44 ? -20.828 24.188 3.145 1 95.69 44 PRO B N 1
ATOM 1848 C CA . PRO B 1 44 ? -21.641 24.156 1.92 1 95.69 44 PRO B CA 1
ATOM 1849 C C . PRO B 1 44 ? -20.812 24.422 0.665 1 95.69 44 PRO B C 1
ATOM 1851 O O . PRO B 1 44 ? -20.078 25.422 0.606 1 95.69 44 PRO B O 1
ATOM 1854 N N . ASN B 1 45 ? -20.891 23.562 -0.297 1 94.94 45 ASN B N 1
ATOM 1855 C CA . ASN B 1 45 ? -20.266 23.688 -1.614 1 94.94 45 ASN B CA 1
ATOM 1856 C C . ASN B 1 45 ? -18.75 23.672 -1.524 1 94.94 45 ASN B C 1
ATOM 1858 O O . ASN B 1 45 ? -18.062 24.219 -2.393 1 94.94 45 ASN B O 1
ATOM 1862 N N . GLU B 1 46 ? -18.281 23.188 -0.439 1 97.38 46 GLU B N 1
ATOM 1863 C CA . GLU B 1 46 ? -16.828 23.125 -0.301 1 97.38 46 GLU B CA 1
ATOM 1864 C C . GLU B 1 46 ? -16.25 22.031 -1.19 1 97.38 46 GLU B C 1
ATOM 1866 O O . GLU B 1 46 ? -16.734 20.906 -1.201 1 97.38 46 GLU B O 1
ATOM 1871 N N . ALA B 1 47 ? -15.289 22.406 -2.021 1 98.38 47 ALA B N 1
ATOM 1872 C CA . ALA B 1 47 ? -14.594 21.391 -2.82 1 98.38 47 ALA B CA 1
ATOM 1873 C C . ALA B 1 47 ? -13.797 20.453 -1.934 1 98.38 47 ALA B C 1
ATOM 1875 O O . ALA B 1 47 ? -13.219 20.859 -0.926 1 98.38 47 ALA B O 1
ATOM 1876 N N . PRO B 1 48 ? -13.719 19.156 -2.318 1 98.62 48 PRO B N 1
ATOM 1877 C CA . PRO B 1 48 ? -13.008 18.188 -1.495 1 98.62 48 PRO B CA 1
ATOM 1878 C C . PRO B 1 48 ? -11.586 18.609 -1.147 1 98.62 48 PRO B C 1
ATOM 1880 O O . PRO B 1 48 ? -11.164 18.484 0.003 1 98.62 48 PRO B O 1
ATOM 1883 N N . ALA B 1 49 ? -10.844 19.141 -2.098 1 98.81 49 ALA B N 1
ATOM 1884 C CA . ALA B 1 49 ? -9.469 19.578 -1.868 1 98.81 49 ALA B CA 1
ATOM 1885 C C . ALA B 1 49 ? -9.43 20.719 -0.851 1 98.81 49 ALA B C 1
ATOM 1887 O O . ALA B 1 49 ? -8.57 20.734 0.034 1 98.81 49 ALA B O 1
ATOM 1888 N N . ALA B 1 50 ? -10.289 21.672 -0.977 1 98.69 50 ALA B N 1
ATOM 1889 C CA . ALA B 1 50 ? -10.367 22.781 -0.03 1 98.69 50 ALA B CA 1
ATOM 1890 C C . ALA B 1 50 ? -10.727 22.281 1.367 1 98.69 50 ALA B C 1
ATOM 1892 O O . ALA B 1 50 ? -10.156 22.75 2.361 1 98.69 50 ALA B O 1
ATOM 1893 N N . TYR B 1 51 ? -11.664 21.391 1.412 1 98.56 51 TYR B N 1
ATOM 1894 C CA . TYR B 1 51 ? -12.133 20.828 2.672 1 98.56 51 TYR B CA 1
ATOM 1895 C C . TYR B 1 51 ? -10.984 20.203 3.451 1 98.56 51 TYR B C 1
ATOM 1897 O O . TYR B 1 51 ? -10.734 20.562 4.605 1 98.56 51 TYR B O 1
ATOM 1905 N N . VAL B 1 52 ? -10.25 19.281 2.799 1 98.69 52 VAL B N 1
ATOM 1906 C CA . VAL B 1 52 ? -9.242 18.516 3.52 1 98.69 52 VAL B CA 1
ATOM 1907 C C . VAL B 1 52 ? -8.086 19.422 3.926 1 98.69 52 VAL B C 1
ATOM 1909 O O . VAL B 1 52 ? -7.492 19.25 4.988 1 98.69 52 VAL B O 1
ATOM 1912 N N . LYS B 1 53 ? -7.746 20.406 3.141 1 98.75 53 LYS B N 1
ATOM 1913 C CA . LYS B 1 53 ? -6.719 21.391 3.492 1 98.75 53 LYS B CA 1
ATOM 1914 C C . LYS B 1 53 ? -7.145 22.219 4.695 1 98.75 53 LYS B C 1
ATOM 1916 O O . LYS B 1 53 ? -6.367 22.422 5.629 1 98.75 53 LYS B O 1
ATOM 1921 N N . ARG B 1 54 ? -8.398 22.719 4.605 1 98.62 54 ARG B N 1
ATOM 1922 C CA . ARG B 1 54 ? -8.922 23.531 5.691 1 98.62 54 ARG B CA 1
ATOM 1923 C C . ARG B 1 54 ? -8.93 22.766 7.008 1 98.62 54 ARG B C 1
ATOM 1925 O O . ARG B 1 54 ? -8.438 23.266 8.023 1 98.62 54 ARG B O 1
ATOM 1932 N N . VAL B 1 55 ? -9.438 21.562 6.977 1 98.12 55 VAL B N 1
ATOM 1933 C CA . VAL B 1 55 ? -9.555 20.734 8.172 1 98.12 55 VAL B CA 1
ATOM 1934 C C . VAL B 1 55 ? -8.164 20.469 8.75 1 98.12 55 VAL B C 1
ATOM 1936 O O . VAL B 1 55 ? -7.969 20.547 9.969 1 98.12 55 VAL B O 1
ATOM 1939 N N . THR B 1 56 ? -7.215 20.188 7.922 1 98.44 56 THR B N 1
ATOM 1940 C CA . THR B 1 56 ? -5.855 19.906 8.367 1 98.44 56 THR B CA 1
ATOM 1941 C C . THR B 1 56 ? -5.254 21.125 9.062 1 98.44 56 THR B C 1
ATOM 1943 O O . THR B 1 56 ? -4.629 20.984 10.125 1 98.44 56 THR B O 1
ATOM 1946 N N . GLN B 1 57 ? -5.473 22.266 8.5 1 98.19 57 GLN B N 1
ATOM 1947 C CA . GLN B 1 57 ? -4.957 23.5 9.094 1 98.19 57 GLN B CA 1
ATOM 1948 C C . GLN B 1 57 ? -5.629 23.781 10.438 1 98.19 57 GLN B C 1
ATOM 1950 O O . GLN B 1 57 ? -4.977 24.234 11.383 1 98.19 57 GLN B O 1
ATOM 1955 N N . LEU B 1 58 ? -6.926 23.547 10.484 1 97.81 58 LEU B N 1
ATOM 1956 C CA . LEU B 1 58 ? -7.652 23.734 11.734 1 97.81 58 LEU B CA 1
ATOM 1957 C C . LEU B 1 58 ? -7.137 22.797 12.82 1 97.81 58 LEU B C 1
ATOM 1959 O O . LEU B 1 58 ? -6.969 23.203 13.969 1 97.81 58 LEU B O 1
ATOM 1963 N N . LYS B 1 59 ? -6.875 21.578 12.438 1 97.38 59 LYS B N 1
ATOM 1964 C CA . LYS B 1 59 ? -6.312 20.609 13.375 1 97.38 59 LYS B CA 1
ATOM 1965 C C . LYS B 1 59 ? -4.93 21.047 13.852 1 97.38 59 LYS B C 1
ATOM 1967 O O . LYS B 1 59 ? -4.594 20.891 15.023 1 97.38 59 LYS B O 1
ATOM 1972 N N . LEU B 1 60 ? -4.113 21.531 12.945 1 98.12 60 LEU B N 1
ATOM 1973 C CA . LEU B 1 60 ? -2.785 22.016 13.312 1 98.12 60 LEU B CA 1
ATOM 1974 C C . LEU B 1 60 ? -2.881 23.188 14.297 1 98.12 60 LEU B C 1
ATOM 1976 O O . LEU B 1 60 ? -2.164 23.219 15.297 1 98.12 60 LEU B O 1
ATOM 1980 N N . ASP B 1 61 ? -3.789 24.125 14.023 1 97.38 61 ASP B N 1
ATOM 1981 C CA . ASP B 1 61 ? -4.004 25.266 14.914 1 97.38 61 ASP B CA 1
ATOM 1982 C C . ASP B 1 61 ? -4.383 24.797 16.328 1 97.38 61 ASP B C 1
ATOM 1984 O O . ASP B 1 61 ? -3.801 25.25 17.312 1 97.38 61 ASP B O 1
ATOM 1988 N N . ALA B 1 62 ? -5.316 23.906 16.328 1 97.06 62 ALA B N 1
ATOM 1989 C CA . ALA B 1 62 ? -5.77 23.375 17.609 1 97.06 62 ALA B CA 1
ATOM 1990 C C . ALA B 1 62 ? -4.633 22.688 18.359 1 97.06 62 ALA B C 1
ATOM 1992 O O . ALA B 1 62 ? -4.484 22.844 19.562 1 97.06 62 ALA B O 1
ATOM 1993 N N . ALA B 1 63 ? -3.842 21.953 17.672 1 97.81 63 ALA B N 1
ATOM 1994 C CA . ALA B 1 63 ? -2.74 21.203 18.266 1 97.81 63 ALA B CA 1
ATOM 1995 C C . ALA B 1 63 ? -1.661 22.141 18.797 1 97.81 63 ALA B C 1
ATOM 1997 O O . ALA B 1 63 ? -1.104 21.906 19.875 1 97.81 63 ALA B O 1
ATOM 1998 N N . LEU B 1 64 ? -1.341 23.172 18.047 1 97.56 64 LEU B N 1
ATOM 1999 C CA . LEU B 1 64 ? -0.338 24.141 18.484 1 97.56 64 LEU B CA 1
ATOM 2000 C C . LEU B 1 64 ? -0.797 24.859 19.734 1 97.56 64 LEU B C 1
ATOM 2002 O O . LEU B 1 64 ? 0.002 25.109 20.641 1 97.56 64 LEU B O 1
ATOM 2006 N N . GLN B 1 65 ? -2.064 25.203 19.75 1 96.44 65 GLN B N 1
ATOM 2007 C CA . GLN B 1 65 ? -2.619 25.828 20.938 1 96.44 65 GLN B CA 1
ATOM 2008 C C . GLN B 1 65 ? -2.551 24.875 22.141 1 96.44 65 GLN B C 1
ATOM 2010 O O . GLN B 1 65 ? -2.211 25.297 23.25 1 96.44 65 GLN B O 1
ATOM 2015 N N . ARG B 1 66 ? -2.859 23.609 21.906 1 96.75 66 ARG B N 1
ATOM 2016 C CA . ARG B 1 66 ? -2.787 22.578 22.938 1 96.75 66 ARG B CA 1
ATOM 2017 C C . ARG B 1 66 ? -1.366 22.438 23.484 1 96.75 66 ARG B C 1
ATOM 2019 O O . ARG B 1 66 ? -1.161 22.328 24.688 1 96.75 66 ARG B O 1
ATOM 2026 N N . LEU B 1 67 ? -0.436 22.438 22.531 1 97.19 67 LEU B N 1
ATOM 2027 C CA . LEU B 1 67 ? 0.975 22.328 22.891 1 97.19 67 LEU B CA 1
ATOM 2028 C C . LEU B 1 67 ? 1.385 23.453 23.828 1 97.19 67 LEU B C 1
ATOM 2030 O O . LEU B 1 67 ? 2.025 23.219 24.844 1 97.19 67 LEU B O 1
ATOM 2034 N N . LYS B 1 68 ? 1.004 24.641 23.531 1 96.31 68 LYS B N 1
ATOM 2035 C CA . LYS B 1 68 ? 1.3 25.812 24.344 1 96.31 68 LYS B CA 1
ATOM 2036 C C . LYS B 1 68 ? 0.622 25.734 25.703 1 96.31 68 LYS B C 1
ATOM 2038 O O . LYS B 1 68 ? 1.258 25.969 26.734 1 96.31 68 LYS B O 1
ATOM 2043 N N . ARG B 1 69 ? -0.632 25.375 25.719 1 96.25 69 ARG B N 1
ATOM 2044 C CA . ARG B 1 69 ? -1.412 25.312 26.953 1 96.25 69 ARG B CA 1
ATOM 2045 C C . ARG B 1 69 ? -0.821 24.297 27.922 1 96.25 69 ARG B C 1
ATOM 2047 O O . ARG B 1 69 ? -0.806 24.516 29.125 1 96.25 69 ARG B O 1
ATOM 2054 N N . ARG B 1 70 ? -0.332 23.125 27.344 1 96.94 70 ARG B N 1
ATOM 2055 C CA . ARG B 1 70 ? 0.186 22.047 28.172 1 96.94 70 ARG B CA 1
ATOM 2056 C C . ARG B 1 70 ? 1.605 22.344 28.641 1 96.94 70 ARG B C 1
ATOM 2058 O O . ARG B 1 70 ? 2.143 21.641 29.5 1 96.94 70 ARG B O 1
ATOM 2065 N N . GLY B 1 71 ? 2.184 23.328 28.156 1 96.81 71 GLY B N 1
ATOM 2066 C CA . GLY B 1 71 ? 3.539 23.688 28.531 1 96.81 71 GLY B CA 1
ATOM 2067 C C . GLY B 1 71 ? 4.566 22.641 28.172 1 96.81 71 GLY B C 1
ATOM 2068 O O . GLY B 1 71 ? 5.516 22.406 28.922 1 96.81 71 GLY B O 1
ATOM 2069 N N . LEU B 1 72 ? 4.332 21.984 27.047 1 96.19 72 LEU B N 1
ATOM 2070 C CA . LEU B 1 72 ? 5.238 20.938 26.609 1 96.19 72 LEU B CA 1
ATOM 2071 C C . LEU B 1 72 ? 6.434 21.531 25.859 1 96.19 72 LEU B C 1
ATOM 2073 O O . LEU B 1 72 ? 6.387 22.672 25.406 1 96.19 72 LEU B O 1
ATOM 2077 N N . PRO B 1 73 ? 7.508 20.734 25.766 1 95.88 73 PRO B N 1
ATOM 2078 C CA . PRO B 1 73 ? 8.672 21.234 25.016 1 95.88 73 PRO B CA 1
ATOM 2079 C C . PRO B 1 73 ? 8.32 21.609 23.578 1 95.88 73 PRO B C 1
ATOM 2081 O O . PRO B 1 73 ? 7.523 20.922 22.922 1 95.88 73 PRO B O 1
ATOM 2084 N N . ALA B 1 74 ? 8.977 22.656 23.094 1 95.5 74 ALA B N 1
ATOM 2085 C CA . ALA B 1 74 ? 8.734 23.109 21.734 1 95.5 74 ALA B CA 1
ATOM 2086 C C . ALA B 1 74 ? 9.25 22.094 20.719 1 95.5 74 ALA B C 1
ATOM 2088 O O . ALA B 1 74 ? 10.375 21.625 20.828 1 95.5 74 ALA B O 1
ATOM 2089 N N . ALA B 1 75 ? 8.484 21.703 19.766 1 97.5 75 ALA B N 1
ATOM 2090 C CA . ALA B 1 75 ? 8.797 20.859 18.625 1 97.5 75 ALA B CA 1
ATOM 2091 C C . ALA B 1 75 ? 7.746 21 17.531 1 97.5 75 ALA B C 1
ATOM 2093 O O . ALA B 1 75 ? 6.625 21.453 17.781 1 97.5 75 ALA B O 1
ATOM 2094 N N . PRO B 1 76 ? 8.117 20.719 16.297 1 98.38 76 PRO B N 1
ATOM 2095 C CA . PRO B 1 76 ? 7.105 20.797 15.234 1 98.38 76 PRO B CA 1
ATOM 2096 C C . PRO B 1 76 ? 5.949 19.828 15.461 1 98.38 76 PRO B C 1
ATOM 2098 O O . PRO B 1 76 ? 6.141 18.75 16.031 1 98.38 76 PRO B O 1
ATOM 2101 N N . VAL B 1 77 ? 4.75 20.25 15.016 1 98.75 77 VAL B N 1
ATOM 2102 C CA . VAL B 1 77 ? 3.547 19.422 15.133 1 98.75 77 VAL B CA 1
ATOM 2103 C C . VAL B 1 77 ? 3.086 18.984 13.742 1 98.75 77 VAL B C 1
ATOM 2105 O O . VAL B 1 77 ? 2.926 19.812 12.844 1 98.75 77 VAL B O 1
ATOM 2108 N N . LEU B 1 78 ? 2.939 17.688 13.617 1 98.75 78 LEU B N 1
ATOM 2109 C CA . LEU B 1 78 ? 2.441 17.125 12.367 1 98.75 78 LEU B CA 1
ATOM 2110 C C . LEU B 1 78 ? 0.958 16.781 12.477 1 98.75 78 LEU B C 1
ATOM 2112 O O . LEU B 1 78 ? 0.535 16.141 13.438 1 98.75 78 LEU B O 1
ATOM 2116 N N . CYS B 1 79 ? 0.181 17.281 11.508 1 98.25 79 CYS B N 1
ATOM 2117 C CA . CYS B 1 79 ? -1.235 16.969 11.367 1 98.25 79 CYS B CA 1
ATOM 2118 C C . CYS B 1 79 ? -1.541 16.469 9.953 1 98.25 79 CYS B C 1
ATOM 2120 O O . CYS B 1 79 ? -0.84 16.828 9.008 1 98.25 79 CYS B O 1
ATOM 2122 N N . SER B 1 80 ? -2.543 15.641 9.883 1 98.25 80 SER B N 1
ATOM 2123 C CA . SER B 1 80 ? -2.988 15.133 8.594 1 98.25 80 SER B CA 1
ATOM 2124 C C . SER B 1 80 ? -4.484 14.836 8.594 1 98.25 80 SER B C 1
ATOM 2126 O O . SER B 1 80 ? -5.07 14.594 9.656 1 98.25 80 SER B O 1
ATOM 2128 N N . ASP B 1 81 ? -5.066 14.969 7.48 1 97.69 81 ASP B N 1
ATOM 2129 C CA . ASP B 1 81 ? -6.461 14.586 7.266 1 97.69 81 ASP B CA 1
ATOM 2130 C C . ASP B 1 81 ? -6.652 13.969 5.883 1 97.69 81 ASP B C 1
ATOM 2132 O O . ASP B 1 81 ? -5.992 14.367 4.922 1 97.69 81 ASP B O 1
ATOM 2136 N N . THR B 1 82 ? -7.5 12.953 5.844 1 98.06 82 THR B N 1
ATOM 2137 C CA . THR B 1 82 ? -7.781 12.234 4.605 1 98.06 82 THR B CA 1
ATOM 2138 C C . THR B 1 82 ? -9.281 12.234 4.312 1 98.06 82 THR B C 1
ATOM 2140 O O . THR B 1 82 ? -10.094 12.039 5.215 1 98.06 82 THR B O 1
ATOM 2143 N N . THR B 1 83 ? -9.625 12.516 3.088 1 98.06 83 THR B N 1
ATOM 2144 C CA . THR B 1 83 ? -11.023 12.406 2.676 1 98.06 83 THR B CA 1
ATOM 2145 C C . THR B 1 83 ? -11.133 11.648 1.354 1 98.06 83 THR B C 1
ATOM 2147 O O . THR B 1 83 ? -10.172 11.57 0.594 1 98.06 83 THR B O 1
ATOM 2150 N N . VAL B 1 84 ? -12.242 10.992 1.145 1 98.81 84 VAL B N 1
ATOM 2151 C CA . VAL B 1 84 ? -12.602 10.32 -0.099 1 98.81 84 VAL B CA 1
ATOM 2152 C C . VAL B 1 84 ? -13.641 11.141 -0.852 1 98.81 84 VAL B C 1
ATOM 2154 O O . VAL B 1 84 ? -14.555 11.703 -0.243 1 98.81 84 VAL B O 1
ATOM 2157 N N . ALA B 1 85 ? -13.414 11.266 -2.131 1 98.81 85 ALA B N 1
ATOM 2158 C CA . ALA B 1 85 ? -14.336 12.094 -2.9 1 98.81 85 ALA B CA 1
ATOM 2159 C C . ALA B 1 85 ? -14.711 11.422 -4.219 1 98.81 85 ALA B C 1
ATOM 2161 O O . ALA B 1 85 ? -13.859 10.812 -4.875 1 98.81 85 ALA B O 1
ATOM 2162 N N . LEU B 1 86 ? -15.906 11.461 -4.625 1 98.5 86 LEU B N 1
ATOM 2163 C CA . LEU B 1 86 ? -16.422 11.156 -5.953 1 98.5 86 LEU B CA 1
ATOM 2164 C C . LEU B 1 86 ? -17.016 12.398 -6.605 1 98.5 86 LEU B C 1
ATOM 2166 O O . LEU B 1 86 ? -18.125 12.82 -6.246 1 98.5 86 LEU B O 1
ATOM 2170 N N . GLY B 1 87 ? -16.266 12.961 -7.598 1 96.75 87 GLY B N 1
ATOM 2171 C CA . GLY B 1 87 ? -16.609 14.312 -8.008 1 96.75 87 GLY B CA 1
ATOM 2172 C C . GLY B 1 87 ? -16.516 15.328 -6.879 1 96.75 87 GLY B C 1
ATOM 2173 O O . GLY B 1 87 ? -15.477 15.43 -6.223 1 96.75 87 GLY B O 1
ATOM 2174 N N . ARG B 1 88 ? -17.641 15.992 -6.566 1 96.75 88 ARG B N 1
ATOM 2175 C CA . ARG B 1 88 ? -17.672 17 -5.516 1 96.75 88 ARG B CA 1
ATOM 2176 C C . ARG B 1 88 ? -18.156 16.422 -4.199 1 96.75 88 ARG B C 1
ATOM 2178 O O . ARG B 1 88 ? -18.047 17.062 -3.148 1 96.75 88 ARG B O 1
ATOM 2185 N N . LYS B 1 89 ? -18.656 15.289 -4.277 1 97.44 89 LYS B N 1
ATOM 2186 C CA . LYS B 1 89 ? -19.203 14.664 -3.078 1 97.44 89 LYS B CA 1
ATOM 2187 C C . LYS B 1 89 ? -18.109 14.148 -2.166 1 97.44 89 LYS B C 1
ATOM 2189 O O . LYS B 1 89 ? -17.219 13.422 -2.611 1 97.44 89 LYS B O 1
ATOM 2194 N N . ILE B 1 90 ? -18.109 14.508 -0.861 1 98.25 90 ILE B N 1
ATOM 2195 C CA . ILE B 1 90 ? -17.156 14.086 0.151 1 98.25 90 ILE B CA 1
ATOM 2196 C C . ILE B 1 90 ? -17.719 12.914 0.949 1 98.25 90 ILE B C 1
ATOM 2198 O O . ILE B 1 90 ? -18.859 12.969 1.414 1 98.25 90 ILE B O 1
ATOM 2202 N N . PHE B 1 91 ? -17.031 11.82 0.998 1 97.88 91 PHE B N 1
ATOM 2203 C CA . PHE B 1 91 ? -17.375 10.664 1.812 1 97.88 91 PHE B CA 1
ATOM 2204 C C . PHE B 1 91 ? -16.578 10.656 3.115 1 97.88 91 PHE B C 1
ATOM 2206 O O . PHE B 1 91 ? -15.383 10.383 3.117 1 97.88 91 PHE B O 1
ATOM 2213 N N . GLY B 1 92 ? -17.203 11.016 4.207 1 94.94 92 GLY B N 1
ATOM 2214 C CA . GLY B 1 92 ? -16.562 10.945 5.512 1 94.94 92 GLY B CA 1
ATOM 2215 C C . GLY B 1 92 ? -16.594 9.547 6.113 1 94.94 92 GLY B C 1
ATOM 2216 O O . GLY B 1 92 ? -16.516 8.555 5.387 1 94.94 92 GLY B O 1
ATOM 2217 N N . LYS B 1 93 ? -16.547 9.484 7.383 1 94.69 93 LYS B N 1
ATOM 2218 C CA . LYS B 1 93 ? -16.656 8.227 8.109 1 94.69 93 LYS B CA 1
ATOM 2219 C C . LYS B 1 93 ? -18.125 7.805 8.242 1 94.69 93 LYS B C 1
ATOM 2221 O O . LYS B 1 93 ? -18.984 8.617 8.586 1 94.69 93 LYS B O 1
ATOM 2226 N N . PRO B 1 94 ? -18.359 6.523 7.887 1 97.5 94 PRO B N 1
ATOM 2227 C CA . PRO B 1 94 ? -19.734 6.086 8.047 1 97.5 94 PRO B CA 1
ATOM 2228 C C . PRO B 1 94 ? -20.203 6.086 9.5 1 97.5 94 PRO B C 1
ATOM 2230 O O . PRO B 1 94 ? -19.406 5.801 10.398 1 97.5 94 PRO B O 1
ATOM 2233 N N . THR B 1 95 ? -21.453 6.348 9.727 1 95.62 95 THR B N 1
ATOM 2234 C CA . THR B 1 95 ? -22.016 6.395 11.07 1 95.62 95 THR B CA 1
ATOM 2235 C C . THR B 1 95 ? -22.344 4.992 11.57 1 95.62 95 THR B C 1
ATOM 2237 O O . THR B 1 95 ? -22.438 4.766 12.781 1 95.62 95 THR B O 1
ATOM 2240 N N . ASP B 1 96 ? -22.641 4.09 10.672 1 96.19 96 ASP B N 1
ATOM 2241 C CA . ASP B 1 96 ? -22.953 2.697 10.969 1 96.19 96 ASP B CA 1
ATOM 2242 C C . ASP B 1 96 ? -22.828 1.823 9.727 1 96.19 96 ASP B C 1
ATOM 2244 O O . ASP B 1 96 ? -22.359 2.287 8.68 1 96.19 96 ASP B O 1
ATOM 2248 N N . ALA B 1 97 ? -23.203 0.602 9.891 1 96.75 97 ALA B N 1
ATOM 2249 C CA . ALA B 1 97 ? -23.047 -0.367 8.812 1 96.75 97 ALA B CA 1
ATOM 2250 C C . ALA B 1 97 ? -23.922 -0.006 7.613 1 96.75 97 ALA B C 1
ATOM 2252 O O . ALA B 1 97 ? -23.531 -0.232 6.465 1 96.75 97 ALA B O 1
ATOM 2253 N N . ALA B 1 98 ? -25.094 0.495 7.855 1 97.44 98 ALA B N 1
ATOM 2254 C CA . ALA B 1 98 ? -26 0.887 6.777 1 97.44 98 ALA B CA 1
ATOM 2255 C C . ALA B 1 98 ? -25.406 2.039 5.965 1 97.44 98 ALA B C 1
ATOM 2257 O O . ALA B 1 98 ? -25.484 2.041 4.734 1 97.44 98 ALA B O 1
ATOM 2258 N N . ASP B 1 99 ? -24.875 2.953 6.672 1 97.94 99 ASP B N 1
ATOM 2259 C CA . ASP B 1 99 ? -24.203 4.07 6.012 1 97.94 99 ASP B CA 1
ATOM 2260 C C . ASP B 1 99 ? -23 3.596 5.207 1 97.94 99 ASP B C 1
ATOM 2262 O O . ASP B 1 99 ? -22.781 4.059 4.086 1 97.94 99 ASP B O 1
ATOM 2266 N N . ALA B 1 100 ? -22.266 2.689 5.793 1 98.5 100 ALA B N 1
ATOM 2267 C CA . ALA B 1 100 ? -21.141 2.092 5.07 1 98.5 100 ALA B CA 1
ATOM 2268 C C . ALA B 1 100 ? -21.609 1.428 3.781 1 98.5 100 ALA B C 1
ATOM 2270 O O . ALA B 1 100 ? -21 1.605 2.725 1 98.5 100 ALA B O 1
ATOM 2271 N N . THR B 1 101 ? -22.672 0.682 3.879 1 98.5 101 THR B N 1
ATOM 2272 C CA . THR B 1 101 ? -23.25 0.008 2.719 1 98.5 101 THR B CA 1
ATOM 2273 C C . THR B 1 101 ? -23.609 1.017 1.632 1 98.5 101 THR B C 1
ATOM 2275 O O . THR B 1 101 ? -23.281 0.811 0.458 1 98.5 101 THR B O 1
ATOM 2278 N N . ARG B 1 102 ? -24.25 2.035 2.043 1 98.38 102 ARG B N 1
ATOM 2279 C CA . ARG B 1 102 ? -24.625 3.084 1.097 1 98.38 102 ARG B CA 1
ATOM 2280 C C . ARG B 1 102 ? -23.391 3.645 0.391 1 98.38 102 ARG B C 1
ATOM 2282 O O . ARG B 1 102 ? -23.375 3.77 -0.835 1 98.38 102 ARG B O 1
ATOM 2289 N N . MET B 1 103 ? -22.391 4 1.14 1 98.62 103 MET B N 1
ATOM 2290 C CA . MET B 1 103 ? -21.156 4.555 0.578 1 98.62 103 MET B CA 1
ATOM 2291 C C . MET B 1 103 ? -20.516 3.58 -0.406 1 98.62 103 MET B C 1
ATOM 2293 O O . MET B 1 103 ? -20.141 3.967 -1.515 1 98.62 103 MET B O 1
ATOM 2297 N N . LEU B 1 104 ? -20.406 2.352 0.018 1 98.75 104 LEU B N 1
ATOM 2298 C CA . LEU B 1 104 ? -19.734 1.337 -0.792 1 98.75 104 LEU B CA 1
ATOM 2299 C C . LEU B 1 104 ? -20.5 1.084 -2.086 1 98.75 104 LEU B C 1
ATOM 2301 O O . LEU B 1 104 ? -19.906 0.836 -3.133 1 98.75 104 LEU B O 1
ATOM 2305 N N . LYS B 1 105 ? -21.812 1.127 -2.016 1 98.75 105 LYS B N 1
ATOM 2306 C CA . LYS B 1 105 ? -22.625 0.991 -3.221 1 98.75 105 LYS B CA 1
ATOM 2307 C C . LYS B 1 105 ? -22.312 2.107 -4.219 1 98.75 105 LYS B C 1
ATOM 2309 O O . LYS B 1 105 ? -22.234 1.863 -5.422 1 98.75 105 LYS B O 1
ATOM 2314 N N . GLU B 1 106 ? -22.172 3.26 -3.688 1 98.62 106 GLU B N 1
ATOM 2315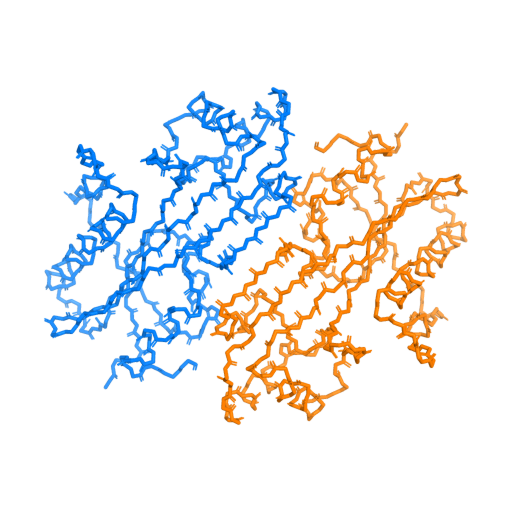 C CA . GLU B 1 106 ? -21.906 4.41 -4.543 1 98.62 106 GLU B CA 1
ATOM 2316 C C . GLU B 1 106 ? -20.5 4.34 -5.137 1 98.62 106 GLU B C 1
ATOM 2318 O O . GLU B 1 106 ? -20.266 4.809 -6.254 1 98.62 106 GLU B O 1
ATOM 2323 N N . LEU B 1 107 ? -19.562 3.77 -4.418 1 98.69 107 LEU B N 1
ATOM 2324 C CA . LEU B 1 107 ? -18.172 3.738 -4.848 1 98.69 107 LEU B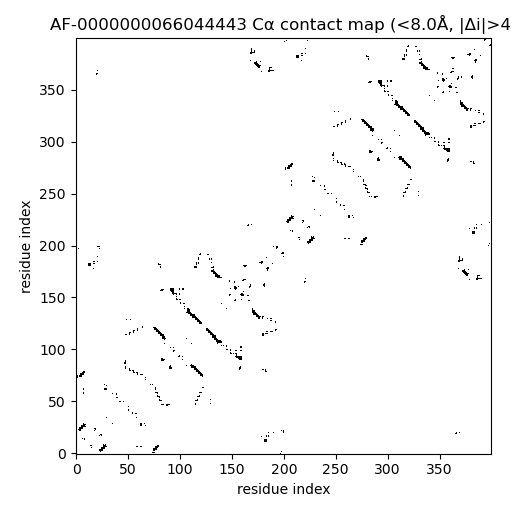 CA 1
ATOM 2325 C C . LEU B 1 107 ? -17.891 2.506 -5.703 1 98.69 107 LEU B C 1
ATOM 2327 O O . LEU B 1 107 ? -16.875 2.438 -6.387 1 98.69 107 LEU B O 1
ATOM 2331 N N . SER B 1 108 ? -18.797 1.527 -5.691 1 98.69 108 SER B N 1
ATOM 2332 C CA . SER B 1 108 ? -18.656 0.307 -6.477 1 98.69 108 SER B CA 1
ATOM 2333 C C . SER B 1 108 ? -18.578 0.615 -7.969 1 98.69 108 SER B C 1
ATOM 2335 O O . SER B 1 108 ? -19.344 1.446 -8.469 1 98.69 108 SER B O 1
ATOM 2337 N N . ASN B 1 109 ? -17.609 -0.018 -8.617 1 98.62 109 ASN B N 1
ATOM 2338 C CA . ASN B 1 109 ? -17.438 0.091 -10.062 1 98.62 109 ASN B CA 1
ATOM 2339 C C . ASN B 1 109 ? -17.156 1.529 -10.484 1 98.62 109 ASN B C 1
ATOM 2341 O O . ASN B 1 109 ? -17.656 1.984 -11.516 1 98.62 109 ASN B O 1
ATOM 2345 N N . THR B 1 110 ? -16.438 2.268 -9.625 1 98.56 110 THR B N 1
ATOM 2346 C CA . THR B 1 110 ? -16.094 3.654 -9.898 1 98.56 110 THR B CA 1
ATOM 2347 C C . THR B 1 110 ? -14.633 3.926 -9.539 1 98.56 110 THR B C 1
ATOM 2349 O O . THR B 1 110 ? -14.016 3.156 -8.805 1 98.56 110 THR B O 1
ATOM 2352 N N . THR B 1 111 ? -14.094 4.891 -10.172 1 98.88 111 THR B N 1
ATOM 2353 C CA . THR B 1 111 ? -12.844 5.484 -9.719 1 98.88 111 THR B CA 1
ATOM 2354 C C . THR B 1 111 ? -13.109 6.738 -8.883 1 98.88 111 THR B C 1
ATOM 2356 O O . THR B 1 111 ? -13.852 7.629 -9.312 1 98.88 111 THR B O 1
ATOM 2359 N N . HIS B 1 112 ? -12.57 6.773 -7.711 1 98.94 112 HIS B N 1
ATOM 2360 C CA . HIS B 1 112 ? -12.742 7.926 -6.832 1 98.94 112 HIS B CA 1
ATOM 2361 C C . HIS B 1 112 ? -11.398 8.469 -6.363 1 98.94 112 HIS B C 1
ATOM 2363 O O . HIS B 1 112 ? -10.359 7.848 -6.59 1 98.94 112 HIS B O 1
ATOM 2369 N N . ARG B 1 113 ? -11.453 9.641 -5.77 1 98.94 113 ARG B N 1
ATOM 2370 C CA . ARG B 1 113 ? -10.242 10.297 -5.301 1 98.94 113 ARG B CA 1
ATOM 2371 C C . ARG B 1 113 ? -10.078 10.133 -3.793 1 98.94 113 ARG B C 1
ATOM 2373 O O . ARG B 1 113 ? -11.062 10.125 -3.053 1 98.94 113 ARG B O 1
ATOM 2380 N N . VAL B 1 114 ? -8.922 9.922 -3.381 1 98.94 114 VAL B N 1
ATOM 2381 C CA . VAL B 1 114 ? -8.531 10.008 -1.979 1 98.94 114 VAL B CA 1
ATOM 2382 C C . VAL B 1 114 ? -7.535 11.156 -1.794 1 98.94 114 VAL B C 1
ATOM 2384 O O . VAL B 1 114 ? -6.465 11.164 -2.404 1 98.94 114 VAL B O 1
ATOM 2387 N N . LEU B 1 115 ? -7.93 12.133 -1.028 1 98.88 115 LEU B N 1
ATOM 2388 C CA . LEU B 1 115 ? -7.129 13.328 -0.787 1 98.88 115 LEU B CA 1
ATOM 2389 C C . LEU B 1 115 ? -6.633 13.367 0.654 1 98.88 115 LEU B C 1
ATOM 2391 O O . LEU B 1 115 ? -7.43 13.281 1.592 1 98.88 115 LEU B O 1
ATOM 2395 N N . THR B 1 116 ? -5.328 13.43 0.792 1 98.81 116 THR B N 1
ATOM 2396 C CA . THR B 1 116 ? -4.727 13.555 2.113 1 98.81 116 THR B CA 1
ATOM 2397 C C . THR B 1 116 ? -3.861 14.805 2.199 1 98.81 116 THR B C 1
ATOM 2399 O O . THR B 1 116 ? -2.916 14.969 1.424 1 98.81 116 THR B O 1
ATOM 2402 N N . ALA B 1 117 ? -4.23 15.695 3.045 1 98.88 117 ALA B N 1
ATOM 2403 C CA . ALA B 1 117 ? -3.381 16.844 3.354 1 98.88 117 ALA B CA 1
ATOM 2404 C C . ALA B 1 117 ? -2.51 16.562 4.578 1 98.88 117 ALA B C 1
ATOM 2406 O O . ALA B 1 117 ? -2.965 15.953 5.543 1 98.88 117 ALA B O 1
ATOM 2407 N N . VAL B 1 118 ? -1.271 16.969 4.52 1 98.88 118 VAL B N 1
ATOM 2408 C CA . VAL B 1 118 ? -0.359 16.859 5.656 1 98.88 118 VAL B CA 1
ATOM 2409 C C . VAL B 1 118 ? 0.283 18.219 5.926 1 98.88 118 VAL B C 1
ATOM 2411 O O . VAL B 1 118 ? 0.68 18.922 4.992 1 98.88 118 VAL B O 1
ATOM 2414 N N . ALA B 1 119 ? 0.299 18.594 7.137 1 98.81 119 ALA B N 1
ATOM 2415 C CA . ALA B 1 119 ? 0.891 19.875 7.547 1 98.81 119 ALA B CA 1
ATOM 2416 C C . ALA B 1 119 ? 1.872 19.672 8.703 1 98.81 119 ALA B C 1
ATOM 2418 O O . ALA B 1 119 ? 1.638 18.844 9.586 1 98.81 119 ALA B O 1
ATOM 2419 N N . LEU B 1 120 ? 2.949 20.344 8.656 1 98.75 120 LEU B N 1
ATOM 2420 C CA . LEU B 1 120 ? 3.955 20.422 9.703 1 98.75 120 LEU B CA 1
ATOM 2421 C C . LEU B 1 120 ? 4.191 21.875 10.117 1 98.75 120 LEU B C 1
ATOM 2423 O O . LEU B 1 120 ? 4.363 22.75 9.258 1 98.75 120 LEU B O 1
ATOM 2427 N N . GLY B 1 121 ? 4.109 22.078 11.398 1 98.31 121 GLY B N 1
ATOM 2428 C CA . GLY B 1 121 ? 4.234 23.484 11.773 1 98.31 121 GLY B CA 1
ATOM 2429 C C . GLY B 1 121 ? 4.754 23.688 13.188 1 98.31 121 GLY B C 1
ATOM 2430 O O . GLY B 1 121 ? 4.719 22.766 14 1 98.31 121 GLY B O 1
ATOM 2431 N N . THR B 1 122 ? 5.336 24.828 13.406 1 97.06 122 THR B N 1
ATOM 2432 C CA . THR B 1 122 ? 5.66 25.438 14.695 1 97.06 122 THR B CA 1
ATOM 2433 C C . THR B 1 122 ? 4.938 26.766 14.859 1 97.06 122 THR B C 1
ATOM 2435 O O . THR B 1 122 ? 4.098 27.125 14.031 1 97.06 122 THR B O 1
ATOM 2438 N N . ALA B 1 123 ? 5.219 27.422 16.031 1 92.69 123 ALA B N 1
ATOM 2439 C CA . ALA B 1 123 ? 4.652 28.75 16.234 1 92.69 123 ALA B CA 1
ATOM 2440 C C . ALA B 1 123 ? 5.141 29.719 15.156 1 92.69 123 ALA B C 1
ATOM 2442 O O . ALA B 1 123 ? 4.469 30.703 14.859 1 92.69 123 ALA B O 1
ATOM 2443 N N . ARG B 1 124 ? 6.215 29.422 14.461 1 93.69 124 ARG B N 1
ATOM 2444 C CA . ARG B 1 124 ? 6.891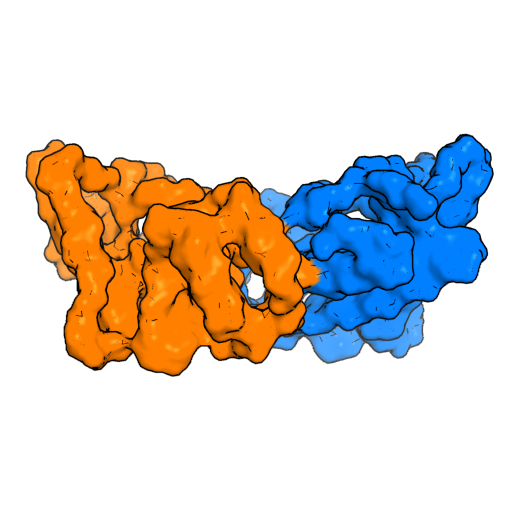 30.391 13.602 1 93.69 124 ARG B CA 1
ATOM 2445 C C . ARG B 1 124 ? 6.754 30 12.133 1 93.69 124 ARG B C 1
ATOM 2447 O O . ARG B 1 124 ? 6.867 30.859 11.25 1 93.69 124 ARG B O 1
ATOM 2454 N N . LYS B 1 125 ? 6.59 28.703 11.852 1 95.81 125 LYS B N 1
ATOM 2455 C CA . LYS B 1 125 ? 6.629 28.203 10.477 1 95.81 125 LYS B CA 1
ATOM 2456 C C . LYS B 1 125 ? 5.629 27.078 10.273 1 95.81 125 LYS B C 1
ATOM 2458 O O . LYS B 1 125 ? 5.469 26.219 11.148 1 95.81 125 LYS B O 1
ATOM 2463 N N . ARG B 1 126 ? 4.891 27.188 9.211 1 97.56 126 ARG B N 1
ATOM 2464 C CA . ARG B 1 126 ? 3.998 26.094 8.844 1 97.56 126 ARG B CA 1
ATOM 2465 C C . ARG B 1 126 ? 4.098 25.781 7.352 1 97.56 126 ARG B C 1
ATOM 2467 O O . ARG B 1 126 ? 4.223 26.688 6.531 1 97.56 126 ARG B O 1
ATOM 2474 N N . GLU B 1 127 ? 4.051 24.547 6.977 1 98.62 127 GLU B N 1
ATOM 2475 C CA . GLU B 1 127 ? 3.988 24.078 5.594 1 98.62 127 GLU B CA 1
ATOM 2476 C C . GLU B 1 127 ? 2.961 22.953 5.438 1 98.62 127 GLU B C 1
ATOM 2478 O O . GLU B 1 127 ? 2.787 22.141 6.34 1 98.62 127 GLU B O 1
ATOM 2483 N N . GLN B 1 128 ? 2.264 23.016 4.379 1 98.75 128 GLN B N 1
ATOM 2484 C CA . GLN B 1 128 ? 1.262 22 4.078 1 98.75 128 GLN B CA 1
ATOM 2485 C C . GLN B 1 128 ? 1.394 21.5 2.637 1 98.75 128 GLN B C 1
ATOM 2487 O O . GLN B 1 128 ? 1.732 22.281 1.741 1 98.75 128 GLN B O 1
ATOM 2492 N N . VAL B 1 129 ? 1.129 20.219 2.426 1 98.75 129 VAL B N 1
ATOM 2493 C CA . VAL B 1 129 ? 1.106 19.641 1.09 1 98.75 129 VAL B CA 1
ATOM 2494 C C . VAL B 1 129 ? -0.135 18.766 0.93 1 98.75 129 VAL B C 1
ATOM 2496 O O . VAL B 1 129 ? -0.588 18.141 1.891 1 98.75 129 VAL B O 1
ATOM 2499 N N . LEU B 1 130 ? -0.742 18.828 -0.27 1 98.88 130 LEU B N 1
ATOM 2500 C CA . LEU B 1 130 ? -1.871 17.969 -0.629 1 98.88 130 LEU B CA 1
ATOM 2501 C C . LEU B 1 130 ? -1.42 16.812 -1.516 1 98.88 130 LEU B C 1
ATOM 2503 O O . LEU B 1 130 ? -0.69 17.031 -2.488 1 98.88 130 LEU B O 1
ATOM 2507 N N . CYS B 1 131 ? -1.762 15.586 -1.132 1 98.88 131 CYS B N 1
ATOM 2508 C CA . CYS B 1 131 ? -1.526 14.375 -1.913 1 98.88 131 CYS B CA 1
ATOM 2509 C C . CYS B 1 131 ? -2.836 13.805 -2.439 1 98.88 131 CYS B C 1
ATOM 2511 O O . CYS B 1 131 ? -3.732 13.477 -1.66 1 98.88 131 CYS B O 1
ATOM 2513 N N . GLU B 1 132 ? -2.943 13.727 -3.701 1 98.88 132 GLU B N 1
ATOM 2514 C CA . GLU B 1 132 ? -4.148 13.172 -4.312 1 98.88 132 GLU B CA 1
ATOM 2515 C C . GLU B 1 132 ? -3.861 11.828 -4.984 1 98.88 132 GLU B C 1
ATOM 2517 O O . GLU B 1 132 ? -2.881 11.695 -5.719 1 98.88 132 GLU B O 1
ATOM 2522 N N . SER B 1 133 ? -4.637 10.852 -4.676 1 98.88 133 SER B N 1
ATOM 2523 C CA . SER B 1 133 ? -4.598 9.531 -5.293 1 98.88 133 SER B CA 1
ATOM 2524 C C . SER B 1 133 ? -5.953 9.156 -5.883 1 98.88 133 SER B C 1
ATOM 2526 O O . SER B 1 133 ? -6.961 9.805 -5.598 1 98.88 133 SER B O 1
ATOM 2528 N N . ARG B 1 134 ? -5.941 8.195 -6.715 1 98.94 134 ARG B N 1
ATOM 2529 C CA . ARG B 1 134 ? -7.16 7.633 -7.289 1 98.94 134 ARG B CA 1
ATOM 2530 C C . ARG B 1 134 ? -7.238 6.129 -7.047 1 98.94 134 ARG B C 1
ATOM 2532 O O . ARG B 1 134 ? -6.234 5.426 -7.16 1 98.94 134 ARG B O 1
ATOM 2539 N N . VAL B 1 135 ? -8.398 5.672 -6.699 1 98.94 135 VAL B N 1
ATOM 2540 C CA . VAL B 1 135 ? -8.656 4.258 -6.43 1 98.94 135 VAL B CA 1
ATOM 2541 C C . VAL B 1 135 ? -9.828 3.779 -7.281 1 98.94 135 VAL B C 1
ATOM 2543 O O . VAL B 1 135 ? -10.867 4.441 -7.352 1 98.94 135 VAL B O 1
ATOM 2546 N N . THR B 1 136 ? -9.703 2.664 -7.938 1 98.94 136 THR B N 1
ATOM 2547 C CA . THR B 1 136 ? -10.773 2.066 -8.727 1 98.94 136 THR B CA 1
ATOM 2548 C C . THR B 1 136 ? -11.297 0.8 -8.055 1 98.94 136 THR B C 1
ATOM 2550 O O . THR B 1 136 ? -10.555 -0.167 -7.875 1 98.94 136 THR B O 1
ATOM 2553 N N . PHE B 1 137 ? -12.539 0.856 -7.688 1 98.81 137 PHE B N 1
ATOM 2554 C CA . PHE B 1 137 ? -13.219 -0.351 -7.23 1 98.81 137 PHE B CA 1
ATOM 2555 C C . PHE B 1 137 ? -13.805 -1.12 -8.406 1 98.81 137 PHE B C 1
ATOM 2557 O O . PHE B 1 137 ? -14.367 -0.522 -9.328 1 98.81 137 PHE B O 1
ATOM 2564 N N . SER B 1 138 ? -13.609 -2.402 -8.359 1 98.5 138 SER B N 1
ATOM 2565 C CA . SER B 1 138 ? -14.398 -3.246 -9.25 1 98.5 138 SER B CA 1
ATOM 2566 C C . SER B 1 138 ? -15.859 -3.281 -8.812 1 98.5 138 SER B C 1
ATOM 2568 O O . SER B 1 138 ? -16.203 -2.836 -7.711 1 98.5 138 SER B O 1
ATOM 2570 N N . ALA B 1 139 ? -16.734 -3.779 -9.703 1 98.31 139 ALA B N 1
ATOM 2571 C CA . ALA B 1 139 ? -18.125 -3.98 -9.32 1 98.31 139 ALA B CA 1
ATOM 2572 C C . ALA B 1 139 ? -18.234 -4.953 -8.148 1 98.31 139 ALA B C 1
ATOM 2574 O O . ALA B 1 139 ? -17.609 -6.016 -8.156 1 98.31 139 ALA B O 1
ATOM 2575 N N . MET B 1 140 ? -18.969 -4.5 -7.125 1 97.56 140 MET B N 1
ATOM 2576 C CA . MET B 1 140 ? -19.203 -5.336 -5.953 1 97.56 140 MET B CA 1
ATOM 2577 C C . MET B 1 140 ? -20.672 -5.762 -5.887 1 97.56 140 MET B C 1
ATOM 2579 O O . MET B 1 140 ? -21.562 -4.949 -6.113 1 97.56 140 MET B O 1
ATOM 2583 N N . SER B 1 141 ? -20.891 -6.992 -5.621 1 97 141 SER B N 1
ATOM 2584 C CA . SER B 1 141 ? -22.25 -7.453 -5.418 1 97 141 SER B CA 1
ATOM 2585 C C . SER B 1 141 ? -22.812 -6.945 -4.098 1 97 141 SER B C 1
ATOM 2587 O O . SER B 1 141 ? -22.062 -6.527 -3.213 1 97 141 SER B O 1
ATOM 2589 N N . SER B 1 142 ? -24.141 -7.012 -3.998 1 97.44 142 SER B N 1
ATOM 2590 C CA . SER B 1 142 ? -24.797 -6.621 -2.748 1 97.44 142 SER B CA 1
ATOM 2591 C C . SER B 1 142 ? -24.297 -7.469 -1.582 1 97.44 142 SER B C 1
ATOM 2593 O O . SER B 1 142 ? -24.094 -6.957 -0.479 1 97.44 142 SER B O 1
ATOM 2595 N N . ARG B 1 143 ? -24.094 -8.695 -1.832 1 96.06 143 ARG B N 1
ATOM 2596 C CA . ARG B 1 143 ? -23.625 -9.609 -0.793 1 96.06 143 ARG B CA 1
ATOM 2597 C C . ARG B 1 143 ? -22.219 -9.242 -0.347 1 96.06 143 ARG B C 1
ATOM 2599 O O . ARG B 1 143 ? -21.922 -9.234 0.851 1 96.06 143 ARG B O 1
ATOM 2606 N N . GLN B 1 144 ? -21.344 -8.977 -1.283 1 95.94 144 GLN B N 1
ATOM 2607 C CA . GLN B 1 144 ? -19.969 -8.578 -0.977 1 95.94 144 GLN B CA 1
ATOM 2608 C C . GLN B 1 144 ? -19.938 -7.297 -0.143 1 95.94 144 GLN B C 1
ATOM 2610 O O . GLN B 1 144 ? -19.219 -7.211 0.851 1 95.94 144 GLN B O 1
ATOM 2615 N N . ILE B 1 145 ? -20.781 -6.324 -0.557 1 97.94 145 ILE B N 1
ATOM 2616 C CA . ILE B 1 145 ? -20.844 -5.043 0.132 1 97.94 145 ILE B CA 1
ATOM 2617 C C . ILE B 1 145 ? -21.359 -5.246 1.557 1 97.94 145 ILE B C 1
ATOM 2619 O O . ILE B 1 145 ? -20.781 -4.727 2.512 1 97.94 145 ILE B O 1
ATOM 2623 N N . GLN B 1 146 ? -22.375 -6.035 1.663 1 97.06 146 GLN B N 1
ATOM 2624 C CA . GLN B 1 146 ? -22.953 -6.281 2.975 1 97.06 146 GLN B CA 1
ATOM 2625 C C . GLN B 1 146 ? -21.984 -7.012 3.889 1 97.06 146 GLN B C 1
ATOM 2627 O O . GLN B 1 146 ? -21.859 -6.684 5.07 1 97.06 146 GLN B O 1
ATOM 2632 N N . THR B 1 147 ? -21.328 -7.973 3.344 1 95.19 147 THR B N 1
ATOM 2633 C CA . THR B 1 147 ? -20.344 -8.734 4.113 1 95.19 147 THR B CA 1
ATOM 2634 C C . THR B 1 147 ? -19.219 -7.84 4.59 1 95.19 147 THR B C 1
ATOM 2636 O O . THR B 1 147 ? -18.812 -7.895 5.758 1 95.19 147 THR B O 1
ATOM 2639 N N . TYR B 1 148 ? -18.719 -7.035 3.699 1 96.81 148 TYR B N 1
ATOM 2640 C CA . TYR B 1 148 ? -17.625 -6.129 4.062 1 96.81 148 TYR B CA 1
ATOM 2641 C C . TYR B 1 148 ? -18.094 -5.102 5.086 1 96.81 148 TYR B C 1
ATOM 2643 O O . TYR B 1 148 ? -17.422 -4.844 6.078 1 96.81 148 TYR B O 1
ATOM 2651 N N . ALA B 1 149 ? -19.266 -4.531 4.863 1 97.44 149 ALA B N 1
ATOM 2652 C CA . ALA B 1 149 ? -19.812 -3.533 5.777 1 97.44 149 ALA B CA 1
ATOM 2653 C C . ALA B 1 149 ? -20 -4.117 7.18 1 97.44 149 ALA B C 1
ATOM 2655 O O . ALA B 1 149 ? -19.75 -3.434 8.18 1 97.44 149 ALA B O 1
ATOM 2656 N N . ALA B 1 150 ? -20.297 -5.379 7.23 1 95.25 150 ALA B N 1
ATOM 2657 C CA . ALA B 1 150 ? -20.594 -6.047 8.492 1 95.25 150 ALA B CA 1
ATOM 2658 C C . ALA B 1 150 ? -19.312 -6.434 9.227 1 95.25 150 ALA B C 1
ATOM 2660 O O . ALA B 1 150 ? -19.344 -6.781 10.406 1 95.25 150 ALA B O 1
ATOM 2661 N N . SER B 1 151 ? -18.188 -6.418 8.547 1 94.5 151 SER B N 1
ATOM 2662 C CA . SER B 1 151 ? -16.922 -6.855 9.125 1 94.5 151 SER B CA 1
ATOM 2663 C C . SER B 1 151 ? -16.438 -5.887 10.195 1 94.5 151 SER B C 1
ATOM 2665 O O . SER B 1 151 ? -15.555 -6.223 10.984 1 94.5 151 SER B O 1
ATOM 2667 N N . GLY B 1 152 ? -16.938 -4.602 10.156 1 95.31 152 GLY B N 1
ATOM 2668 C CA . GLY B 1 152 ? -16.484 -3.568 11.07 1 95.31 152 GLY B CA 1
ATOM 2669 C C . GLY B 1 152 ? -15.312 -2.77 10.531 1 95.31 152 GLY B C 1
ATOM 2670 O O . GLY B 1 152 ? -15.031 -1.671 11.016 1 95.31 152 GLY B O 1
ATOM 2671 N N . GLU B 1 153 ? -14.656 -3.232 9.523 1 95 153 GLU B N 1
ATOM 2672 C CA . GLU B 1 153 ? -13.477 -2.57 8.961 1 95 153 GLU B CA 1
ATOM 2673 C C . GLU B 1 153 ? -13.82 -1.175 8.453 1 95 153 GLU B C 1
ATOM 2675 O O . GLU B 1 153 ? -13.016 -0.248 8.57 1 95 153 GLU B O 1
ATOM 2680 N N . PRO B 1 154 ? -15 -0.955 7.926 1 96.31 154 PRO B N 1
ATOM 2681 C CA . PRO B 1 154 ? -15.352 0.348 7.355 1 96.31 154 PRO B CA 1
ATOM 2682 C C . PRO B 1 154 ? -15.477 1.439 8.414 1 96.31 154 PRO B C 1
ATOM 2684 O O . PRO B 1 154 ? -15.352 2.627 8.102 1 96.31 154 PRO B O 1
ATOM 2687 N N . LEU B 1 155 ? -15.75 1.055 9.641 1 94.19 155 LEU B N 1
ATOM 2688 C CA . LEU B 1 155 ? -16 2.041 10.688 1 94.19 155 LEU B CA 1
ATOM 2689 C C . LEU B 1 155 ? -14.742 2.834 11.008 1 94.19 155 LEU B C 1
ATOM 2691 O O . LEU B 1 155 ? -13.656 2.264 11.109 1 94.19 155 LEU B O 1
ATOM 2695 N N . GLY B 1 156 ? -14.922 4.18 11.094 1 91.75 156 GLY B N 1
ATOM 2696 C CA . GLY B 1 156 ? -13.812 5.059 11.414 1 91.75 156 GLY B CA 1
ATOM 2697 C C . GLY B 1 156 ? -12.945 5.383 10.211 1 91.75 156 GLY B C 1
ATOM 2698 O O . GLY B 1 156 ? -11.906 6.031 10.344 1 91.75 156 GLY B O 1
ATOM 2699 N N . LYS B 1 157 ? -13.422 4.988 9.023 1 95.12 157 LYS B N 1
ATOM 2700 C CA . LYS B 1 157 ? -12.648 5.227 7.812 1 95.12 157 LYS B CA 1
ATOM 2701 C C . LYS B 1 157 ? -13.445 6.047 6.801 1 95.12 157 LYS B C 1
ATOM 2703 O O . LYS B 1 157 ? -14.578 5.695 6.461 1 95.12 157 LYS B O 1
ATOM 2708 N N . ALA B 1 158 ? -12.758 7.066 6.305 1 95.69 158 ALA B N 1
ATOM 2709 C CA . ALA B 1 158 ? -13.375 7.84 5.234 1 95.69 158 ALA B CA 1
ATOM 2710 C C . ALA B 1 158 ? -13.703 6.957 4.035 1 95.69 158 ALA B C 1
ATOM 2712 O O . ALA B 1 158 ? -12.906 6.102 3.648 1 95.69 158 ALA B O 1
ATOM 2713 N N . GLY B 1 159 ? -14.891 7.098 3.463 1 97.75 159 GLY B N 1
ATOM 2714 C CA . GLY B 1 159 ? -15.297 6.332 2.293 1 97.75 159 GLY B CA 1
ATOM 2715 C C . GLY B 1 159 ? -15.672 4.902 2.619 1 97.75 159 GLY B C 1
ATOM 2716 O O . GLY B 1 159 ? -15.984 4.117 1.72 1 97.75 159 GLY B O 1
ATOM 2717 N N . ALA B 1 160 ? -15.547 4.535 3.887 1 98.25 160 ALA B N 1
ATOM 2718 C CA . ALA B 1 160 ? -15.984 3.24 4.395 1 98.25 160 ALA B CA 1
ATOM 2719 C C . ALA B 1 160 ? -15.094 2.113 3.887 1 98.25 160 ALA B C 1
ATOM 2721 O O . ALA B 1 160 ? -15.578 1.026 3.561 1 98.25 160 ALA B O 1
ATOM 2722 N N . TYR B 1 161 ? -13.828 2.334 3.807 1 98.44 161 TYR B N 1
ATOM 2723 C CA . TYR B 1 161 ? -12.945 1.225 3.463 1 98.44 161 TYR B CA 1
ATOM 2724 C C . TYR B 1 161 ? -11.516 1.516 3.895 1 98.44 161 TYR B C 1
ATOM 2726 O O . TYR B 1 161 ? -11.148 2.672 4.109 1 98.44 161 TYR B O 1
ATOM 2734 N N . ALA B 1 162 ? -10.766 0.502 4.125 1 96.94 162 ALA B N 1
ATOM 2735 C CA . ALA B 1 162 ? -9.32 0.55 4.344 1 96.94 162 ALA B CA 1
ATOM 2736 C C . ALA B 1 162 ? -8.57 -0.145 3.213 1 96.94 162 ALA B C 1
ATOM 2738 O O . ALA B 1 162 ? -8.781 -1.332 2.955 1 96.94 162 ALA B O 1
ATOM 2739 N N . VAL B 1 163 ? -7.648 0.59 2.584 1 96.69 163 VAL B N 1
ATOM 2740 C CA . VAL B 1 163 ? -6.934 0.06 1.427 1 96.69 163 VAL B CA 1
ATOM 2741 C C . VAL B 1 163 ? -6.051 -1.111 1.855 1 96.69 163 VAL B C 1
ATOM 2743 O O . VAL B 1 163 ? -5.773 -2.012 1.06 1 96.69 163 VAL B O 1
ATOM 2746 N N . GLN B 1 164 ? -5.641 -1.137 3.104 1 92.38 164 GLN B N 1
ATOM 2747 C CA . GLN B 1 164 ? -4.707 -2.143 3.602 1 92.38 164 GLN B CA 1
ATOM 2748 C C . GLN B 1 164 ? -5.445 -3.379 4.105 1 92.38 164 GLN B C 1
ATOM 2750 O O . GLN B 1 164 ? -4.828 -4.309 4.629 1 92.38 164 GLN B O 1
ATOM 2755 N N . GLY B 1 165 ? -6.738 -3.402 4.082 1 93.69 165 GLY B N 1
ATOM 2756 C CA . GLY B 1 165 ? -7.527 -4.504 4.605 1 93.69 165 GLY B CA 1
ATOM 2757 C C . GLY B 1 165 ? -8.219 -5.316 3.521 1 93.69 165 GLY B C 1
ATOM 2758 O O . GLY B 1 165 ? -7.648 -5.531 2.449 1 93.69 165 GLY B O 1
ATOM 2759 N N . ARG B 1 166 ? -9.422 -5.805 3.85 1 94.62 166 ARG B N 1
ATOM 2760 C CA . ARG B 1 166 ? -10.188 -6.691 2.98 1 94.62 166 ARG B CA 1
ATOM 2761 C C . ARG B 1 166 ? -10.641 -5.969 1.719 1 94.62 166 ARG B C 1
ATOM 2763 O O . ARG B 1 166 ? -10.883 -6.598 0.689 1 94.62 166 ARG B O 1
ATOM 2770 N N . ALA B 1 167 ? -10.703 -4.672 1.816 1 96.81 167 ALA B N 1
ATOM 2771 C CA . ALA B 1 167 ? -11.156 -3.889 0.669 1 96.81 167 ALA B CA 1
ATOM 2772 C C . ALA B 1 167 ? -10.219 -4.066 -0.522 1 96.81 167 ALA B C 1
ATOM 2774 O O . ALA B 1 167 ? -10.609 -3.83 -1.668 1 96.81 167 ALA B O 1
ATOM 2775 N N . ALA B 1 168 ? -8.953 -4.469 -0.209 1 96.88 168 ALA B N 1
ATOM 2776 C CA . ALA B 1 168 ? -7.945 -4.625 -1.253 1 96.88 168 ALA B CA 1
ATOM 2777 C C . ALA B 1 168 ? -8.398 -5.629 -2.307 1 96.88 168 ALA B C 1
ATOM 2779 O O . ALA B 1 168 ? -8.016 -5.527 -3.477 1 96.88 168 ALA B O 1
ATOM 2780 N N . ALA B 1 169 ? -9.25 -6.566 -1.972 1 96.94 169 ALA B N 1
ATOM 2781 C CA . ALA B 1 169 ? -9.75 -7.582 -2.891 1 96.94 169 ALA B CA 1
ATOM 2782 C C . ALA B 1 169 ? -10.633 -6.953 -3.971 1 96.94 169 ALA B C 1
ATOM 2784 O O . ALA B 1 169 ? -10.875 -7.562 -5.016 1 96.94 169 ALA B O 1
ATOM 2785 N N . PHE B 1 170 ? -11.078 -5.73 -3.742 1 98.12 170 PHE B N 1
ATOM 2786 C CA . PHE B 1 170 ? -12.023 -5.098 -4.652 1 98.12 170 PHE B CA 1
ATOM 2787 C C . PHE B 1 170 ? -11.367 -3.93 -5.383 1 98.12 170 PHE B C 1
ATOM 2789 O O . PHE B 1 170 ? -12 -3.287 -6.227 1 98.12 170 PHE B O 1
ATOM 2796 N N . ILE B 1 171 ? -10.148 -3.611 -5.086 1 98.69 171 ILE B N 1
ATOM 2797 C CA . ILE B 1 171 ? -9.43 -2.51 -5.719 1 98.69 171 ILE B CA 1
ATOM 2798 C C . ILE B 1 171 ? -8.672 -3.023 -6.938 1 98.69 171 ILE B C 1
ATOM 2800 O O . ILE B 1 171 ? -7.617 -3.648 -6.797 1 98.69 171 ILE B O 1
ATOM 2804 N N . SER B 1 172 ? -9.156 -2.684 -8.07 1 98.75 172 SER B N 1
ATOM 2805 C CA . SER B 1 172 ? -8.578 -3.205 -9.297 1 98.75 172 SER B CA 1
ATOM 2806 C C . SER B 1 172 ? -7.406 -2.346 -9.766 1 98.75 172 SER B C 1
ATOM 2808 O O . SER B 1 172 ? -6.602 -2.781 -10.594 1 98.75 172 SER B O 1
ATOM 2810 N N . HIS B 1 173 ? -7.398 -1.131 -9.266 1 98.81 173 HIS B N 1
ATOM 2811 C CA . HIS B 1 173 ? -6.344 -0.219 -9.695 1 98.81 173 HIS B CA 1
ATOM 2812 C C . HIS B 1 173 ? -6.215 0.961 -8.734 1 98.81 173 HIS B C 1
ATOM 2814 O O . HIS B 1 173 ? -7.215 1.439 -8.195 1 98.81 173 HIS B O 1
ATOM 2820 N N . MET B 1 174 ? -5.031 1.387 -8.5 1 98.69 174 MET B N 1
ATOM 2821 C CA . MET B 1 174 ? -4.824 2.664 -7.824 1 98.69 174 MET B CA 1
ATOM 2822 C C . MET B 1 174 ? -3.705 3.457 -8.492 1 98.69 174 MET B C 1
ATOM 2824 O O . MET B 1 174 ? -2.867 2.885 -9.195 1 98.69 174 MET B O 1
ATOM 2828 N N . SER B 1 175 ? -3.697 4.75 -8.359 1 98.88 175 SER B N 1
ATOM 2829 C CA . SER B 1 175 ? -2.688 5.668 -8.875 1 98.88 175 SER B CA 1
ATOM 2830 C C . SER B 1 175 ? -2.414 6.793 -7.879 1 98.88 175 SER B C 1
ATOM 2832 O O . SER B 1 175 ? -3.346 7.422 -7.371 1 98.88 175 SER B O 1
ATOM 2834 N N . GLY B 1 176 ? -1.194 7.082 -7.586 1 98.81 176 GLY B N 1
ATOM 2835 C CA . GLY B 1 176 ? -0.799 8.102 -6.625 1 98.81 176 GLY B CA 1
ATOM 2836 C C . GLY B 1 176 ? 0.083 7.562 -5.516 1 98.81 176 GLY B C 1
ATOM 2837 O O . GLY B 1 176 ? 1.149 7.004 -5.777 1 98.81 176 GLY B O 1
ATOM 2838 N N . SER B 1 177 ? -0.428 7.703 -4.289 1 98.81 177 SER B N 1
ATOM 2839 C CA . SER B 1 177 ? 0.34 7.34 -3.104 1 98.81 177 SER B CA 1
ATOM 2840 C C . SER B 1 177 ? -0.44 6.379 -2.213 1 98.81 177 SER B C 1
ATOM 2842 O O . SER B 1 177 ? -1.447 6.762 -1.613 1 98.81 177 SER B O 1
ATOM 2844 N N . TYR B 1 178 ? 0.1 5.16 -2.068 1 98.62 178 TYR B N 1
ATOM 2845 C CA . TYR B 1 178 ? -0.563 4.191 -1.202 1 98.62 178 TYR B CA 1
ATOM 2846 C C . TYR B 1 178 ? -0.586 4.676 0.242 1 98.62 178 TYR B C 1
ATOM 2848 O O . TYR B 1 178 ? -1.618 4.602 0.913 1 98.62 178 TYR B O 1
ATOM 2856 N N . SER B 1 179 ? 0.555 5.172 0.711 1 98.31 179 SER B N 1
ATOM 2857 C CA . SER B 1 179 ? 0.622 5.672 2.08 1 98.31 179 SER B CA 1
ATOM 2858 C C . SER B 1 179 ? -0.294 6.879 2.271 1 98.31 179 SER B C 1
ATOM 2860 O O . SER B 1 179 ? -0.843 7.078 3.357 1 98.31 179 SER B O 1
ATOM 2862 N N . GLY B 1 180 ? -0.475 7.621 1.194 1 98.38 180 GLY B N 1
ATOM 2863 C CA . GLY B 1 180 ? -1.448 8.703 1.237 1 98.38 180 GLY B CA 1
ATOM 2864 C C . GLY B 1 180 ? -2.873 8.211 1.423 1 98.38 180 GLY B C 1
ATOM 2865 O O . GLY B 1 180 ? -3.645 8.805 2.178 1 98.38 180 GLY B O 1
ATOM 2866 N N . ILE B 1 181 ? -3.195 7.152 0.717 1 98.69 181 ILE B N 1
ATOM 2867 C CA . ILE B 1 181 ? -4.523 6.562 0.852 1 98.69 181 ILE B CA 1
ATOM 2868 C C . ILE B 1 181 ? -4.695 6 2.26 1 98.69 181 ILE B C 1
ATOM 2870 O O . ILE B 1 181 ? -5.777 6.102 2.848 1 98.69 181 ILE B O 1
ATOM 2874 N N . MET B 1 182 ? -3.6 5.469 2.795 1 97.25 182 MET B N 1
ATOM 2875 C CA . MET B 1 182 ? -3.633 4.922 4.148 1 97.25 182 MET B CA 1
ATOM 2876 C C . MET B 1 182 ? -3.807 6.031 5.18 1 97.25 182 MET B C 1
ATOM 2878 O O . MET B 1 182 ? -4.355 5.801 6.258 1 97.25 182 MET B O 1
ATOM 2882 N N . GLY B 1 183 ? -3.166 7.207 4.863 1 97.12 183 GLY B N 1
ATOM 2883 C CA . GLY B 1 183 ? -3.463 8.297 5.777 1 97.12 183 GLY B CA 1
ATOM 2884 C C . GLY B 1 183 ? -2.297 9.25 5.973 1 97.12 183 GLY B C 1
ATOM 2885 O O . GLY B 1 183 ? -2.449 10.312 6.582 1 97.12 183 GLY B O 1
ATOM 2886 N N . LEU B 1 184 ? -1.134 8.906 5.516 1 98.38 184 LEU B N 1
ATOM 2887 C CA . LEU B 1 184 ? 0.031 9.773 5.613 1 98.38 184 LEU B CA 1
ATOM 2888 C C . LEU B 1 184 ? 0.957 9.586 4.418 1 98.38 184 LEU B C 1
ATOM 2890 O O . LEU B 1 184 ? 1.732 8.633 4.375 1 98.38 184 LEU B O 1
ATOM 2894 N N . PRO B 1 185 ? 0.918 10.516 3.453 1 98.56 185 PRO B N 1
ATOM 2895 C CA . PRO B 1 185 ? 1.802 10.375 2.293 1 98.56 185 PRO B CA 1
ATOM 2896 C C . PRO B 1 185 ? 3.281 10.469 2.664 1 98.56 185 PRO B C 1
ATOM 2898 O O . PRO B 1 185 ? 3.793 11.57 2.9 1 98.56 185 PRO B O 1
ATOM 2901 N N . MET B 1 186 ? 3.949 9.383 2.621 1 98.25 186 MET B N 1
ATOM 2902 C CA . MET B 1 186 ? 5.293 9.242 3.172 1 98.25 186 MET B CA 1
ATOM 2903 C C . MET B 1 186 ? 6.289 10.102 2.398 1 98.25 186 MET B C 1
ATOM 2905 O O . MET B 1 186 ? 7.176 10.719 2.99 1 98.25 186 MET B O 1
ATOM 2909 N N . PHE B 1 187 ? 6.18 10.125 1.089 1 98.62 187 PHE B N 1
ATOM 2910 C CA . PHE B 1 187 ? 7.094 10.922 0.279 1 98.62 187 PHE B CA 1
ATOM 2911 C C . PHE B 1 187 ? 6.977 12.398 0.622 1 98.62 187 PHE B C 1
ATOM 2913 O O . PHE B 1 187 ? 7.977 13.047 0.935 1 98.62 187 PHE B O 1
ATOM 2920 N N . GLU B 1 188 ? 5.738 12.914 0.613 1 98.69 188 GLU B N 1
ATOM 2921 C CA . GLU B 1 188 ? 5.484 14.312 0.941 1 98.69 188 GLU B CA 1
ATOM 2922 C C . GLU B 1 188 ? 5.887 14.625 2.381 1 98.69 188 GLU B C 1
ATOM 2924 O O . GLU B 1 188 ? 6.438 15.695 2.658 1 98.69 188 GLU B O 1
ATOM 2929 N N . THR B 1 189 ? 5.59 13.695 3.25 1 98.56 189 THR B N 1
ATOM 2930 C CA . THR B 1 189 ? 5.922 13.898 4.656 1 98.56 189 THR B CA 1
ATOM 2931 C C . THR B 1 189 ? 7.434 13.977 4.848 1 98.56 189 THR B C 1
ATOM 2933 O O . THR B 1 189 ? 7.922 14.828 5.598 1 98.56 189 THR B O 1
ATOM 2936 N N . ALA B 1 190 ? 8.141 13.117 4.176 1 97.56 190 ALA B N 1
ATOM 2937 C CA . ALA B 1 190 ? 9.594 13.156 4.234 1 97.56 190 ALA B CA 1
ATOM 2938 C C . ALA B 1 190 ? 10.125 14.516 3.764 1 97.56 190 ALA B C 1
ATOM 2940 O O . ALA B 1 190 ? 11.023 15.086 4.379 1 97.56 190 ALA B O 1
ATOM 2941 N N . GLN B 1 191 ? 9.555 15.016 2.697 1 97.19 191 GLN B N 1
ATOM 2942 C CA . GLN B 1 191 ? 9.969 16.312 2.178 1 97.19 191 GLN B CA 1
ATOM 2943 C C . GLN B 1 191 ? 9.695 17.422 3.186 1 97.19 191 GLN B C 1
ATOM 2945 O O . GLN B 1 191 ? 10.531 18.312 3.391 1 97.19 191 GLN B O 1
ATOM 2950 N N . LEU B 1 192 ? 8.516 17.406 3.826 1 97.75 192 LEU B N 1
ATOM 2951 C CA . LEU B 1 192 ? 8.172 18.391 4.848 1 97.75 192 LEU B CA 1
ATOM 2952 C C . LEU B 1 192 ? 9.156 18.328 6.008 1 97.75 192 LEU B C 1
ATOM 2954 O O . LEU B 1 192 ? 9.648 19.375 6.457 1 97.75 192 LEU B O 1
ATOM 2958 N N . LEU B 1 193 ? 9.414 17.109 6.438 1 97.06 193 LEU B N 1
ATOM 2959 C CA . LEU B 1 193 ? 10.328 16.922 7.562 1 97.06 193 LEU B CA 1
ATOM 2960 C C . LEU B 1 193 ? 11.719 17.469 7.23 1 97.06 193 LEU B C 1
ATOM 2962 O O . LEU B 1 193 ? 12.352 18.125 8.062 1 97.06 193 LEU B O 1
ATOM 2966 N N . GLN B 1 194 ? 12.125 17.25 6.008 1 95.12 194 GLN B N 1
ATOM 2967 C CA . GLN B 1 194 ? 13.422 17.75 5.57 1 95.12 194 GLN B CA 1
ATOM 2968 C C . GLN B 1 194 ? 13.445 19.281 5.582 1 95.12 194 GLN B C 1
ATOM 2970 O O . GLN B 1 194 ? 14.445 19.875 5.973 1 95.12 194 GLN B O 1
ATOM 2975 N N . SER B 1 195 ? 12.398 19.859 5.16 1 95.75 195 SER B N 1
ATOM 2976 C CA . SER B 1 195 ? 12.32 21.312 5.133 1 95.75 195 SER B CA 1
ATOM 2977 C C . SER B 1 195 ? 12.375 21.906 6.543 1 95.75 195 SER B C 1
ATOM 2979 O O . SER B 1 195 ? 12.688 23.078 6.719 1 95.75 195 SER B O 1
ATOM 2981 N N . PHE B 1 196 ? 12.109 21.125 7.543 1 96.19 196 PHE B N 1
ATOM 2982 C CA . PHE B 1 196 ? 12.164 21.562 8.938 1 96.19 196 PHE B CA 1
ATOM 2983 C C . PHE B 1 196 ? 13.453 21.094 9.602 1 96.19 196 PHE B C 1
ATOM 2985 O O . PHE B 1 196 ? 13.602 21.203 10.82 1 96.19 196 PHE B O 1
ATOM 2992 N N . GLY B 1 197 ? 14.312 20.406 8.781 1 93.94 197 GLY B N 1
ATOM 2993 C CA . GLY B 1 197 ? 15.656 20.125 9.266 1 93.94 197 GLY B CA 1
ATOM 2994 C C . GLY B 1 197 ? 15.844 18.703 9.742 1 93.94 197 GLY B C 1
ATOM 2995 O O . GLY B 1 197 ? 16.891 18.359 10.289 1 93.94 197 GLY B O 1
ATOM 2996 N N . PHE B 1 198 ? 14.852 17.859 9.57 1 93.75 198 PHE B N 1
ATOM 2997 C CA . PHE B 1 198 ? 14.977 16.469 9.969 1 93.75 198 PHE B CA 1
ATOM 2998 C C . PHE B 1 198 ? 15.68 15.656 8.883 1 93.75 198 PHE B C 1
ATOM 3000 O O . PHE B 1 198 ? 15.508 15.922 7.691 1 93.75 198 PHE B O 1
ATOM 3007 N N . LYS B 1 199 ? 16.547 14.727 9.367 1 84.5 199 LYS B N 1
ATOM 3008 C CA . LYS B 1 199 ? 17.219 13.82 8.438 1 84.5 199 LYS B CA 1
ATOM 3009 C C . LYS B 1 199 ? 16.375 12.578 8.164 1 84.5 199 LYS B C 1
ATOM 3011 O O . LYS B 1 199 ? 16.109 11.789 9.078 1 84.5 199 LYS B O 1
ATOM 3016 N N . VAL B 1 200 ? 15.75 12.648 7.016 1 85.81 200 VAL B N 1
ATOM 3017 C CA . VAL B 1 200 ? 14.953 11.5 6.609 1 85.81 200 VAL B CA 1
ATOM 3018 C C . VAL B 1 200 ? 15.562 10.859 5.367 1 85.81 200 VAL B C 1
ATOM 3020 O O . VAL B 1 200 ? 16.125 11.547 4.512 1 85.81 200 VAL B O 1
#

Solvent-accessible surface area (backbone atoms only — not comparable to full-atom values): 21138 Å² total; per-residue (Å²): 128,70,84,44,33,31,36,46,60,89,52,66,59,41,52,52,56,42,50,51,57,64,52,51,66,43,79,46,68,81,56,92,86,54,67,70,67,66,56,66,62,82,60,91,88,47,47,52,71,58,46,28,46,49,32,23,52,50,51,39,53,53,41,53,52,49,41,59,73,69,66,54,84,86,47,40,38,34,23,56,27,61,39,23,26,55,86,63,47,70,31,56,55,32,87,44,50,69,47,20,35,53,45,41,60,70,44,35,56,32,71,34,36,32,39,21,18,41,34,43,29,49,100,87,47,74,50,73,50,78,45,66,25,38,41,26,29,42,77,63,52,71,66,55,41,51,53,49,27,68,68,51,64,17,58,83,19,41,45,29,46,41,75,88,45,60,52,29,48,42,40,72,32,35,38,28,42,71,47,21,66,66,42,44,40,41,25,63,48,40,54,53,40,40,77,72,68,45,90,104,129,68,84,43,33,30,35,47,60,88,50,65,59,41,54,54,55,43,50,51,56,66,53,51,65,44,79,47,70,79,55,91,87,54,68,67,67,68,57,65,62,82,59,89,89,46,46,53,70,59,46,28,45,50,32,22,51,50,51,41,52,52,42,54,51,48,41,59,74,69,66,54,83,85,45,41,38,34,22,54,29,59,40,24,27,55,87,65,47,71,33,56,55,34,90,46,50,67,47,19,35,52,45,42,60,68,46,36,56,31,72,33,37,32,38,19,18,41,34,43,29,50,100,86,47,74,49,73,51,78,45,69,24,37,42,26,31,43,76,63,52,71,64,57,41,49,53,49,28,68,68,52,64,18,58,85,18,40,45,31,46,40,75,89,44,60,51,29,48,40,41,71,32,33,38,30,42,69,46,23,67,68,42,45,40,41,26,62,48,39,52,54,42,40,75,73,70,44,90,104

Radius of gyration: 22.45 Å; Cα contacts (8 Å, |Δi|>4): 842; chains: 2; bounding box: 53×68×52 Å

pLDDT: mean 96.33, std 3.88, range [66.44, 98.94]

Secondary structure (DSSP, 8-state):
--S-EEE----HHHHHHHHHTT--EEE-PPPTT--GGGGGPPPTT--HHHHHHHHHHHHHHHHHHHHHHHTPPP--EEEEEEEEEETTEEE---SSHHHHHHHHHHHTT-EEEEEEEEEEE-SS-EEEEEEEEEEEEPP--HHHHHHHHHTSTTTTSGGG--TTTGGGGGEEEEEE-HHHHHT--HHHHHHHHHHTT---/--S-EEE----HHHHHHHHHTT--EEE-PPPTT--GGGGGPPPTT--HHHHHHHHHHHHHHHHHHHHHHHTPPP--EEEEEEEEEETTEEE---SSHHHHHHHHHHHTT-EEEEEEEEEEE-SS-EEEEEEEEEEEEPP--HHHHHHHHHTSTTTTSGGG--TTTGGGGGEEEEEE-HHHHHT--HHHHHHHHHHTT---

Nearest PDB structures (foldseek):
  4oo0-assembly1_B  TM=9.840E-01  e=5.400E-27  Burkholderia cenocepacia J2315
  4p0e-assembly1_A  TM=9.447E-01  e=4.446E-23  Escherichia coli K-12
  4heb-assembly1_B  TM=9.482E-01  e=7.956E-21  Bacillus subtilis
  4heb-assembly1_A  TM=9.393E-01  e=7.348E-20  Bacillus subtilis
  1exc-assembly1_A  TM=9.434E-01  e=4.405E-19  Bacillus subtilis

InterPro domains:
  IPR003697 Nucleoside triphosphate pyrophosphatase Maf-like protein [MF_00528] (4-198)
  IPR003697 Nucleoside triphosphate pyrophosphatase Maf-like protein [PF02545] (5-195)
  IPR003697 Nucleoside triphosphate pyrophosphatase Maf-like protein [PIRSF006305] (5-197)
  IPR003697 Nucleoside triphosphate pyrophosphatase Maf-like protein [PTHR43213] (3-196)
  IPR003697 Nucleoside triphosphate pyrophosphatase Maf-like protein [TIGR00172] (3-194)
  IPR003697 Nucleoside triphosphate pyrophosphatase Maf-like protein [cd00555] (5-193)
  IPR006037 Regulator of K+ conductance, C-terminal [PS51202] (26-110)
  IPR029001 Inosine triphosphate pyrophosphatase-like [G3DSA:3.90.950.10] (1-199)
  IPR029001 Inosine triphosphate pyrophosphatase-like [SSF52972] (3-195)

Sequence (400 aa):
MSEFIYLASQSPRRSQLLALLGVRHELLLPDADEDAEALEAVLPNEAPAAYVKRVTQLKLDAALQRLKRRGLPAAPVLCSDTTVALGRKIFGKPTDAADATRMLKELSNTTHRVLTAVALGTARKREQVLCESRVTFSAMSSRQIQTYAASGEPLGKAGAYAVQGRAAAFISHMSGSYSGIMGLPMFETAQLLQSFGFKVMSEFIYLASQSPRRSQLLALLGVRHELLLPDADEDAEALEAVLPNEAPAAYVKRVTQLKLDAALQRLKRRGLPAAPVLCSDTTVALGRKIFGKPTDAADATRMLKELSNTTHRVLTAVALGTARKREQVLCESRVTFSAMSSRQIQTYAASGEPLGKAGAYAVQGRAAAFISHMSGSYSGIMGLPMFETAQLLQSFGFKV